Protein 1Y5E (pdb70)

Secondary structure (DSSP, 8-state):
---EEEEEEE-SS--TTT-HHHHHHHHHHHHHT-EEEEEEEE-SSHHHHHHHHHHHHT-TT-SEEEEE---SSSTT--HHHHHHTT-SEE-HHHHHHH--HHHHSSGGG------EEEETTEEEE---SHHHHHH---SHHHHHHHHHHHHT-/------EEEEEEE-SS--TTT-HHHHHHHHHHHHTT-EEEEEEEE-SSHHHHHHHHHHHHH-TT-SEEEEE---SSSTT--HHHHHHTT-SEE-HHHHHHH--HHHHSSGGG------EEEETTEEEE---SHHHHHH---SHHHHHHHHHHHHH-/------EEEEEEE-SS--TTT-HHHHHHHHHHHHTT-EEEEEEEE-SSHHHHHHHHHHHHH-TT-SEEEEE----SSTT--HHHHHHTT-SEE-HHHHHHH--IIIIIIGGG------EEEETTEEEE---SHHHHHH---SHHHHHHHHHHHHHH-

Radius of gyration: 23.36 Å; Cα contacts (8 Å, |Δi|>4): 925; chains: 3; bounding box: 67×40×63 Å

Structure (mmCIF, N/CA/C/O backbone):
data_1Y5E
#
_entry.id   1Y5E
#
_cell.length_a   122.952
_cell.length_b   122.952
_cell.length_c   74.536
_cell.angle_alpha   90.00
_cell.angle_beta   90.00
_cell.angle_gamma   120.00
#
_symmetry.space_group_name_H-M   'P 31 2 1'
#
loop_
_entity.id
_entity.type
_entity.pdbx_description
1 polymer 'Molybdenum cofactor biosynthesis protein B'
2 non-polymer (4S)-2-METHYL-2,4-PENTANEDIOL
3 non-polymer IMIDAZOLE
4 water water
#
loop_
_atom_site.group_PDB
_atom_site.id
_atom_site.type_symbol
_atom_site.label_atom_id
_atom_site.label_alt_id
_atom_site.label_comp_id
_atom_site.label_asym_id
_atom_site.label_entity_id
_atom_site.label_seq_id
_atom_site.pdbx_PDB_ins_code
_atom_site.Cartn_x
_atom_site.Cartn_y
_atom_site.Cartn_z
_atom_site.occupancy
_atom_site.B_iso_or_equiv
_atom_site.auth_seq_id
_atom_site.auth_comp_id
_atom_site.auth_asym_id
_atom_site.auth_atom_id
_atom_site.pdbx_PDB_model_num
ATOM 1 N N . LYS A 1 12 ? 49.543 12.007 24.657 1.00 42.69 12 LYS A N 1
ATOM 2 C CA . LYS A 1 12 ? 49.827 11.157 23.508 1.00 41.21 12 LYS A CA 1
ATOM 3 C C . LYS A 1 12 ? 51.311 11.186 23.154 1.00 40.29 12 LYS A C 1
ATOM 4 O O . LYS A 1 12 ? 51.778 12.088 22.454 1.00 40.79 12 LYS A O 1
ATOM 10 N N . GLU A 1 13 ? 52.056 10.210 23.660 1.00 39.26 13 GLU A N 1
ATOM 11 C CA . GLU A 1 13 ? 53.490 10.133 23.406 1.00 38.10 13 GLU A CA 1
ATOM 12 C C . GLU A 1 13 ? 53.798 9.118 22.309 1.00 35.26 13 GLU A C 1
ATOM 13 O O . GLU A 1 13 ? 53.958 7.926 22.577 1.00 35.37 13 GLU A O 1
ATOM 19 N N . VAL A 1 14 ? 53.881 9.602 21.074 1.00 30.30 14 VAL A N 1
ATOM 20 C CA . VAL A 1 14 ? 54.167 8.744 19.934 1.00 25.08 14 VAL A CA 1
ATOM 21 C C . VAL A 1 14 ? 55.606 8.231 19.962 1.00 23.25 14 VAL A C 1
ATOM 22 O O . VAL A 1 14 ? 56.552 8.990 20.185 1.00 23.18 14 VAL A O 1
ATOM 26 N N . ARG A 1 15 ? 55.754 6.930 19.731 1.00 19.97 15 ARG A N 1
ATOM 27 C CA . ARG A 1 15 ? 57.052 6.269 19.733 1.00 19.03 15 ARG A CA 1
ATOM 28 C C . ARG A 1 15 ? 57.550 6.125 18.300 1.00 19.22 15 ARG A C 1
ATOM 29 O O . ARG A 1 15 ? 56.863 5.554 17.448 1.00 18.26 15 ARG A O 1
ATOM 37 N N . CYS A 1 16 ? 58.752 6.632 18.040 1.00 19.60 16 CYS A N 1
ATOM 38 C CA . CYS A 1 16 ? 59.307 6.594 16.694 1.00 19.09 16 CYS A CA 1
ATOM 39 C C . CYS A 1 16 ? 60.662 5.922 16.547 1.00 18.26 16 CYS A C 1
ATOM 40 O O . CYS A 1 16 ? 61.480 5.909 17.471 1.00 18.45 16 CYS A O 1
ATOM 43 N N . LYS A 1 17 ? 60.882 5.366 15.360 1.00 15.33 17 LYS A N 1
ATOM 44 C CA . LYS A 1 17 ? 62.157 4.769 15.017 1.00 14.44 17 LYS A CA 1
ATOM 45 C C . LYS A 1 17 ? 62.765 5.769 14.047 1.00 15.93 17 LYS A C 1
ATOM 46 O O . LYS A 1 17 ? 62.064 6.287 13.174 1.00 14.44 17 LYS A O 1
ATOM 52 N N . ILE A 1 18 ? 64.051 6.050 14.210 1.00 15.18 18 ILE A N 1
ATOM 53 C CA . ILE A 1 18 ? 64.751 6.972 13.324 1.00 17.05 18 ILE A CA 1
ATOM 54 C C . ILE A 1 18 ? 65.731 6.187 12.469 1.00 15.90 18 ILE A C 1
ATOM 55 O O . ILE A 1 18 ? 66.571 5.449 12.988 1.00 15.84 18 ILE A O 1
ATOM 60 N N . VAL A 1 19 ? 65.610 6.338 11.156 1.00 15.52 19 VAL A N 1
ATOM 61 C CA . VAL A 1 19 ? 66.508 5.666 10.234 1.00 14.66 19 VAL A CA 1
ATOM 62 C C . VAL A 1 19 ? 67.260 6.713 9.424 1.00 16.38 19 VAL A C 1
ATOM 63 O O . VAL A 1 19 ? 66.652 7.541 8.743 1.00 15.80 19 VAL A O 1
ATOM 67 N N . THR A 1 20 ? 68.582 6.695 9.520 1.00 15.83 20 THR A N 1
ATOM 68 C CA . THR A 1 20 ? 69.394 7.613 8.738 1.00 15.79 20 THR A CA 1
ATOM 69 C C . THR A 1 20 ? 69.977 6.744 7.636 1.00 16.37 20 THR A C 1
ATOM 70 O O . THR A 1 20 ? 70.691 5.781 7.903 1.00 16.94 20 THR A O 1
ATOM 74 N N . ILE A 1 21 ? 69.640 7.080 6.399 1.00 16.95 21 ILE A N 1
ATOM 75 C CA . ILE A 1 21 ? 70.101 6.340 5.235 1.00 17.63 21 ILE A CA 1
ATOM 76 C C . ILE A 1 21 ? 71.368 6.997 4.713 1.00 18.41 21 ILE A C 1
ATOM 77 O O . ILE A 1 21 ? 71.319 8.100 4.172 1.00 18.32 21 ILE A O 1
ATOM 82 N N . SER A 1 22 ? 72.498 6.317 4.873 1.00 20.15 22 SER A N 1
ATOM 83 C CA . SER A 1 22 ? 73.774 6.869 4.434 1.00 22.31 22 SER A CA 1
ATOM 84 C C . SER A 1 22 ? 74.917 5.863 4.463 1.00 22.63 22 SER A C 1
ATOM 85 O O . SER A 1 22 ? 74.974 5.003 5.340 1.00 24.21 22 SER A O 1
ATOM 88 N N . ASP A 1 23 ? 75.829 5.972 3.500 1.00 23.14 23 ASP A N 1
ATOM 89 C CA . ASP A 1 23 ? 76.989 5.089 3.461 1.00 25.11 23 ASP A CA 1
ATOM 90 C C . ASP A 1 23 ? 78.158 5.764 4.180 1.00 26.72 23 ASP A C 1
ATOM 91 O O . ASP A 1 23 ? 79.170 5.122 4.459 1.00 28.07 23 ASP A O 1
ATOM 96 N N . THR A 1 24 ? 78.011 7.051 4.488 1.00 25.90 24 THR A N 1
ATOM 97 C CA . THR A 1 24 ? 79.091 7.805 5.125 1.00 26.61 24 THR A CA 1
ATOM 98 C C . THR A 1 24 ? 78.887 8.310 6.553 1.00 25.90 24 THR A C 1
ATOM 99 O O . THR A 1 24 ? 79.860 8.478 7.288 1.00 25.31 24 THR A O 1
ATOM 103 N N . ARG A 1 25 ? 77.644 8.568 6.950 1.00 24.54 25 ARG A N 1
ATOM 104 C CA . ARG A 1 25 ? 77.390 9.069 8.300 1.00 23.43 25 ARG A CA 1
ATOM 105 C C . ARG A 1 25 ? 77.700 8.052 9.395 1.00 23.65 25 ARG A C 1
ATOM 106 O O . ARG A 1 25 ? 77.612 6.839 9.184 1.00 23.65 25 ARG A O 1
ATOM 114 N N . THR A 1 26 ? 78.071 8.566 10.564 1.00 21.99 26 THR A N 1
ATOM 115 C CA . THR A 1 26 ? 78.347 7.748 11.742 1.00 20.50 26 THR A CA 1
ATOM 116 C C . THR A 1 26 ? 77.613 8.462 12.871 1.00 19.30 26 THR A C 1
ATOM 117 O O . THR A 1 26 ? 77.105 9.564 12.675 1.00 19.06 26 THR A O 1
ATOM 121 N N . GLU A 1 27 ? 77.556 7.845 14.045 1.00 19.21 27 GLU A N 1
ATOM 122 C CA . GLU A 1 27 ? 76.876 8.451 15.185 1.00 21.18 27 GLU A CA 1
ATOM 123 C C . GLU A 1 27 ? 77.423 9.843 15.487 1.00 21.27 27 GLU A C 1
ATOM 124 O O . GLU A 1 27 ? 76.679 10.743 15.879 1.00 22.49 27 GLU A O 1
ATOM 126 N N . GLU A 1 28 ? 78.726 10.019 15.296 1.00 21.92 28 GLU A N 1
ATOM 127 C CA . GLU A 1 28 ? 79.368 11.301 15.566 1.00 21.71 28 GLU A CA 1
ATOM 128 C C . GLU A 1 28 ? 79.040 12.392 14.548 1.00 21.88 28 GLU A C 1
ATOM 129 O O . GLU A 1 28 ? 79.115 13.577 14.865 1.00 22.26 28 GLU A O 1
ATOM 135 N N . THR A 1 29 ? 78.665 12.002 13.333 1.00 21.99 29 THR A N 1
ATOM 136 C CA . THR A 1 29 ? 78.378 12.985 12.289 1.00 20.64 29 THR A CA 1
ATOM 137 C C . THR A 1 29 ? 76.937 13.047 11.786 1.00 20.42 29 THR A C 1
ATOM 138 O O . THR A 1 29 ? 76.629 13.838 10.893 1.00 18.96 29 THR A O 1
ATOM 142 N N . ASP A 1 30 ? 76.057 12.231 12.352 1.00 18.33 30 ASP A N 1
ATOM 143 C CA . ASP A 1 30 ? 74.664 12.203 11.914 1.00 17.82 30 ASP A CA 1
ATOM 144 C C . ASP A 1 30 ? 73.835 13.365 12.463 1.00 18.06 30 ASP A C 1
ATOM 145 O O . ASP A 1 30 ? 73.105 13.206 13.443 1.00 17.85 30 ASP A O 1
ATOM 150 N N . LYS A 1 31 ? 73.940 14.524 11.814 1.00 17.66 31 LYS A N 1
ATOM 151 C CA . LYS A 1 31 ? 73.204 15.719 12.229 1.00 19.39 31 LYS A CA 1
ATOM 152 C C . LYS A 1 31 ? 71.693 15.561 12.146 1.00 18.64 31 LYS A C 1
ATOM 153 O O . LYS A 1 31 ? 70.970 15.919 13.075 1.00 19.61 31 LYS A O 1
ATOM 159 N N . SER A 1 32 ? 71.220 15.053 11.013 1.00 17.42 32 SER A N 1
ATOM 160 C CA . SER A 1 32 ? 69.789 14.886 10.795 1.00 18.53 32 SER A CA 1
ATOM 161 C C . SER A 1 32 ? 69.138 13.906 11.759 1.00 18.15 32 SER A C 1
ATOM 162 O O . SER A 1 32 ? 68.034 14.153 12.244 1.00 19.30 32 SER A O 1
ATOM 165 N N . GLY A 1 33 ? 69.811 12.793 12.028 1.00 17.47 33 GLY A N 1
ATOM 166 C CA . GLY A 1 33 ? 69.256 11.826 12.956 1.00 16.71 33 GLY A CA 1
ATOM 167 C C . GLY A 1 33 ? 69.160 12.457 14.332 1.00 18.85 33 GLY A C 1
ATOM 168 O O . GLY A 1 33 ? 68.186 12.256 15.055 1.00 19.61 33 GLY A O 1
ATOM 169 N N . GLN A 1 34 ? 70.177 13.231 14.696 1.00 19.17 34 GLN A N 1
ATOM 170 C CA . GLN A 1 34 ? 70.186 13.898 15.994 1.00 21.02 34 GLN A CA 1
ATOM 171 C C . GLN A 1 34 ? 69.078 14.945 16.065 1.00 19.61 34 GLN A C 1
ATOM 172 O O . GLN A 1 34 ? 68.406 15.082 17.090 1.00 19.35 34 GLN A O 1
ATOM 178 N N . LEU A 1 35 ? 68.885 15.679 14.974 1.00 18.63 35 LEU A N 1
ATOM 179 C CA . LEU A 1 35 ? 67.843 16.696 14.934 1.00 18.86 35 LEU A CA 1
ATOM 180 C C . LEU A 1 35 ? 66.469 16.058 15.110 1.00 18.30 35 LEU A C 1
ATOM 181 O O . LEU A 1 35 ? 65.619 16.590 15.830 1.00 17.63 35 LEU A O 1
ATOM 186 N N . LEU A 1 36 ? 66.244 14.922 14.450 1.00 18.22 36 LEU A N 1
ATOM 187 C CA . LEU A 1 36 ? 64.964 14.236 14.583 1.00 17.19 36 LEU A CA 1
ATOM 188 C C . LEU A 1 36 ? 64.733 13.895 16.058 1.00 18.31 36 LEU A C 1
ATOM 189 O O . LEU A 1 36 ? 63.623 14.063 16.572 1.00 18.69 36 LEU A O 1
ATOM 194 N N . HIS A 1 37 ? 65.781 13.430 16.735 1.00 17.53 37 HIS A N 1
ATOM 195 C CA . HIS A 1 37 ? 65.687 13.100 18.158 0.50 18.43 37 HIS A CA 1
ATOM 196 C C . HIS A 1 37 ? 65.223 14.320 18.954 1.00 20.14 37 HIS A C 1
ATOM 197 O O . HIS A 1 37 ? 64.255 14.255 19.718 1.00 20.40 37 HIS A O 1
ATOM 204 N N . GLU A 1 38 ? 65.932 15.432 18.773 1.00 21.31 38 GLU A N 1
ATOM 205 C CA . GLU A 1 38 ? 65.633 16.674 19.477 1.00 22.03 38 GLU A CA 1
ATOM 206 C C . GLU A 1 38 ? 64.228 17.201 19.225 1.00 20.65 38 GLU A C 1
ATOM 207 O O . GLU A 1 38 ? 63.533 17.601 20.162 1.00 18.52 38 GLU A O 1
ATOM 213 N N . LEU A 1 39 ? 63.818 17.214 17.959 1.00 18.13 39 LEU A N 1
ATOM 214 C CA . LEU A 1 39 ? 62.493 17.697 17.594 1.00 18.63 39 LEU A CA 1
ATOM 215 C C . LEU A 1 39 ? 61.392 16.864 18.249 1.00 17.63 39 LEU A C 1
ATOM 216 O O . LEU A 1 39 ? 60.434 17.409 18.786 1.00 18.01 39 LEU A O 1
ATOM 221 N N . LEU A 1 40 ? 61.530 15.543 18.202 1.00 17.34 40 LEU A N 1
ATOM 222 C CA . LEU A 1 40 ? 60.543 14.654 18.806 1.00 17.52 40 LEU A CA 1
ATOM 223 C C . LEU A 1 40 ? 60.496 14.857 20.322 1.00 20.58 40 LEU A C 1
ATOM 224 O O . LEU A 1 40 ? 59.423 15.038 20.904 1.00 20.67 40 LEU A O 1
ATOM 229 N N . LYS A 1 41 ? 61.664 14.825 20.955 1.00 22.15 41 LYS A N 1
ATOM 230 C CA . LYS A 1 41 ? 61.748 15.003 22.402 1.00 26.01 41 LYS A CA 1
ATOM 231 C C . LYS A 1 41 ? 61.052 16.291 22.838 1.00 25.88 41 LYS A C 1
ATOM 232 O O . LYS A 1 41 ? 60.211 16.279 23.734 1.00 26.06 41 LYS A O 1
ATOM 238 N N . GLU A 1 42 ? 61.397 17.397 22.189 1.00 26.03 42 GLU A N 1
ATOM 239 C CA . GLU A 1 42 ? 60.811 18.690 22.514 1.00 28.69 42 GLU A CA 1
ATOM 240 C C . GLU A 1 42 ? 59.302 18.721 22.299 1.00 27.88 42 GLU A C 1
ATOM 241 O O . GLU A 1 42 ? 58.592 19.475 22.963 1.00 27.75 42 GLU A O 1
ATOM 247 N N . ALA A 1 43 ? 58.814 17.900 21.374 1.00 26.36 43 ALA A N 1
ATOM 248 C CA . ALA A 1 43 ? 57.385 17.847 21.077 1.00 26.55 43 ALA A CA 1
ATOM 249 C C . ALA A 1 43 ? 56.626 16.915 22.016 1.00 25.13 43 ALA A C 1
ATOM 250 O O . ALA A 1 43 ? 55.404 16.827 21.949 1.00 26.66 43 ALA A O 1
ATOM 252 N N . GLY A 1 44 ? 57.350 16.216 22.885 1.00 25.52 44 GLY A N 1
ATOM 253 C CA . GLY A 1 44 ? 56.702 15.314 23.824 1.00 25.60 44 GLY A CA 1
ATOM 254 C C . GLY A 1 44 ? 56.611 13.876 23.351 1.00 26.64 44 GLY A C 1
ATOM 255 O O . GLY A 1 44 ? 55.882 13.070 23.933 1.00 26.23 44 GLY A O 1
ATOM 256 N N . HIS A 1 45 ? 57.350 13.545 22.296 1.00 25.47 45 HIS A N 1
ATOM 257 C CA . HIS A 1 45 ? 57.339 12.188 21.765 1.00 25.11 45 HIS A CA 1
ATOM 258 C C . HIS A 1 45 ? 58.607 11.451 22.163 1.00 24.84 45 HIS A C 1
ATOM 259 O O . HIS A 1 45 ? 59.474 12.016 22.825 1.00 25.57 45 HIS A O 1
ATOM 266 N N . LYS A 1 46 ? 58.718 10.192 21.757 1.00 25.48 46 LYS A N 1
ATOM 267 C CA . LYS A 1 46 ? 59.875 9.388 22.122 1.00 25.92 46 LYS A CA 1
ATOM 268 C C . LYS A 1 46 ? 60.502 8.612 20.963 1.00 25.01 46 LYS A C 1
ATOM 269 O O . LYS A 1 46 ? 59.834 8.265 19.990 1.00 24.35 46 LYS A O 1
ATOM 275 N N . VAL A 1 47 ? 61.800 8.359 21.081 1.00 22.68 47 VAL A N 1
ATOM 276 C CA . VAL A 1 47 ? 62.546 7.599 20.088 1.00 22.96 47 VAL A CA 1
ATOM 277 C C . VAL A 1 47 ? 62.857 6.253 20.744 1.00 23.12 47 VAL A C 1
ATOM 278 O O . VAL A 1 47 ? 63.566 6.197 21.753 1.00 22.72 47 VAL A O 1
ATOM 282 N N . THR A 1 48 ? 62.324 5.174 20.177 1.00 22.40 48 THR A N 1
ATOM 283 C CA . THR A 1 48 ? 62.532 3.839 20.735 1.00 20.34 48 THR A CA 1
ATOM 284 C C . THR A 1 48 ? 63.463 2.968 19.911 1.00 20.18 48 THR A C 1
ATOM 285 O O . THR A 1 48 ? 63.762 1.833 20.286 1.00 18.74 48 THR A O 1
ATOM 289 N N . SER A 1 49 ? 63.927 3.497 18.787 1.00 18.15 49 SER A N 1
ATOM 290 C CA . SER A 1 49 ? 64.819 2.745 17.919 1.00 17.44 49 SER A CA 1
ATOM 291 C C . SER A 1 49 ? 65.538 3.716 16.997 1.00 17.85 49 SER A C 1
ATOM 292 O O . SER A 1 49 ? 64.950 4.694 16.533 1.00 15.96 49 SER A O 1
ATOM 295 N N . TYR A 1 50 ? 66.809 3.445 16.738 1.00 16.82 50 TYR A N 1
ATOM 296 C CA . TYR A 1 50 ? 67.604 4.304 15.876 1.00 19.11 50 TYR A CA 1
ATOM 297 C C . TYR A 1 50 ? 68.725 3.523 15.225 1.00 19.59 50 TYR A C 1
ATOM 298 O O . TYR A 1 50 ? 69.358 2.686 15.860 1.00 19.52 50 TYR A O 1
ATOM 307 N N . GLU A 1 51 ? 68.961 3.788 13.948 1.00 19.00 51 GLU A N 1
ATOM 308 C CA . GLU A 1 51 ? 70.051 3.129 13.258 1.00 18.66 51 GLU A CA 1
ATOM 309 C C . GLU A 1 51 ? 70.420 3.850 11.977 1.00 17.55 51 GLU A C 1
ATOM 310 O O . GLU A 1 51 ? 69.601 4.546 11.369 1.00 16.15 51 GLU A O 1
ATOM 316 N N . ILE A 1 52 ? 71.683 3.711 11.603 1.00 16.40 52 ILE A N 1
ATOM 317 C CA . ILE A 1 52 ? 72.196 4.288 10.378 1.00 17.48 52 ILE A CA 1
ATOM 318 C C . ILE A 1 52 ? 72.334 3.060 9.492 1.00 18.54 52 ILE A C 1
ATOM 319 O O . ILE A 1 52 ? 73.046 2.120 9.844 1.00 17.36 52 ILE A O 1
ATOM 324 N N . VAL A 1 53 ? 71.631 3.048 8.365 1.00 18.67 53 VAL A N 1
ATOM 325 C CA . VAL A 1 53 ? 71.690 1.904 7.470 1.00 18.19 53 VAL A CA 1
ATOM 326 C C . VAL A 1 53 ? 72.319 2.284 6.142 1.00 19.92 53 VAL A C 1
ATOM 327 O O . VAL A 1 53 ? 72.179 3.418 5.678 1.00 18.12 53 VAL A O 1
ATOM 331 N N . LYS A 1 54 ? 73.016 1.329 5.536 1.00 19.64 54 LYS A N 1
ATOM 332 C CA . LYS A 1 54 ? 73.656 1.563 4.255 1.00 22.08 54 LYS A CA 1
ATOM 333 C C . LYS A 1 54 ? 72.628 2.000 3.232 1.00 22.26 54 LYS A C 1
ATOM 334 O O . LYS A 1 54 ? 71.439 1.688 3.346 1.00 21.42 54 LYS A O 1
ATOM 340 N N . ASP A 1 55 ? 73.104 2.719 2.227 1.00 22.42 55 ASP A N 1
ATOM 341 C CA . ASP A 1 55 ? 72.242 3.246 1.192 1.00 23.88 55 ASP A CA 1
ATOM 342 C C . ASP A 1 55 ? 71.991 2.335 -0.012 1.00 23.75 55 ASP A C 1
ATOM 343 O O . ASP A 1 55 ? 72.636 2.465 -1.052 1.00 24.71 55 ASP A O 1
ATOM 348 N N . ASP A 1 56 ? 71.055 1.406 0.148 1.00 21.58 56 ASP A N 1
ATOM 349 C CA . ASP A 1 56 ? 70.654 0.499 -0.925 1.00 20.56 56 ASP A CA 1
ATOM 350 C C . ASP A 1 56 ? 69.210 0.101 -0.623 1.00 18.04 56 ASP A C 1
ATOM 351 O O . ASP A 1 56 ? 68.788 0.120 0.530 1.00 15.88 56 ASP A O 1
ATOM 356 N N . LYS A 1 57 ? 68.449 -0.233 -1.658 1.00 17.33 57 LYS A N 1
ATOM 357 C CA . LYS A 1 57 ? 67.039 -0.578 -1.485 1.00 16.61 57 LYS A CA 1
ATOM 358 C C . LYS A 1 57 ? 66.721 -1.617 -0.410 1.00 15.57 57 LYS A C 1
ATOM 359 O O . LYS A 1 57 ? 65.839 -1.398 0.425 1.00 14.90 57 LYS A O 1
ATOM 365 N N . GLU A 1 58 ? 67.440 -2.733 -0.420 1.00 15.55 58 GLU A N 1
ATOM 366 C CA . GLU A 1 58 ? 67.191 -3.805 0.539 1.00 15.56 58 GLU A CA 1
ATOM 367 C C . GLU A 1 58 ? 67.475 -3.441 2.000 1.00 16.78 58 GLU A C 1
ATOM 368 O O . GLU A 1 58 ? 66.766 -3.893 2.900 1.00 14.40 58 GLU A O 1
ATOM 374 N N . SER A 1 59 ? 68.518 -2.651 2.241 1.00 15.65 59 SER A N 1
ATOM 375 C CA . SER A 1 59 ? 68.843 -2.247 3.606 1.00 17.20 59 SER A CA 1
ATOM 376 C C . SER A 1 59 ? 67.775 -1.277 4.107 1.00 16.48 59 SER A C 1
ATOM 377 O O . SER A 1 59 ? 67.404 -1.290 5.284 1.00 16.01 59 SER A O 1
ATOM 380 N N . ILE A 1 60 ? 67.287 -0.434 3.202 1.00 15.09 60 ILE A N 1
ATOM 381 C CA . ILE A 1 60 ? 66.256 0.537 3.542 1.00 14.96 60 ILE A CA 1
ATOM 382 C C . ILE A 1 60 ? 64.955 -0.163 3.894 1.00 15.22 60 ILE A C 1
ATOM 383 O O . ILE A 1 60 ? 64.338 0.136 4.914 1.00 13.10 60 ILE A O 1
ATOM 388 N N . GLN A 1 61 ? 64.532 -1.091 3.039 1.00 13.28 61 GLN A N 1
ATOM 389 C CA . GLN A 1 61 ? 63.289 -1.813 3.280 1.00 14.09 61 GLN A CA 1
ATOM 390 C C . GLN A 1 61 ? 63.351 -2.624 4.574 1.00 14.33 61 GLN A C 1
ATOM 391 O O . GLN A 1 61 ? 62.398 -2.635 5.348 1.00 15.16 61 GLN A O 1
ATOM 397 N N . GLN A 1 62 ? 64.474 -3.292 4.811 1.00 15.83 62 GLN A N 1
ATOM 398 C CA . GLN A 1 62 ? 64.621 -4.095 6.021 1.00 17.74 62 GLN A CA 1
ATOM 399 C C . GLN A 1 62 ? 64.539 -3.225 7.275 1.00 17.34 62 GLN A C 1
ATOM 400 O O . GLN A 1 62 ? 63.957 -3.631 8.284 1.00 17.99 62 GLN A O 1
ATOM 406 N N . ALA A 1 63 ? 65.122 -2.030 7.206 1.00 15.56 63 ALA A N 1
ATOM 407 C CA . ALA A 1 63 ? 65.118 -1.105 8.337 1.00 14.07 63 ALA A CA 1
ATOM 408 C C . ALA A 1 63 ? 63.708 -0.601 8.636 1.00 14.93 63 ALA A C 1
ATOM 409 O O . ALA A 1 63 ? 63.338 -0.417 9.797 1.00 15.53 63 ALA A O 1
ATOM 411 N N . VAL A 1 64 ? 62.923 -0.371 7.587 1.00 13.87 64 VAL A N 1
ATOM 412 C CA . VAL A 1 64 ? 61.552 0.095 7.758 1.00 14.57 64 VAL A CA 1
ATOM 413 C C . VAL A 1 64 ? 60.690 -1.023 8.345 1.00 14.52 64 VAL A C 1
ATOM 414 O O . VAL A 1 64 ? 59.913 -0.797 9.275 1.00 16.87 64 VAL A O 1
ATOM 418 N N . LEU A 1 65 ? 60.831 -2.231 7.809 1.00 13.83 65 LEU A N 1
ATOM 419 C CA . LEU A 1 65 ? 60.059 -3.365 8.308 1.00 14.46 65 LEU A CA 1
ATOM 420 C C . LEU A 1 65 ? 60.482 -3.749 9.728 1.00 14.58 65 LEU A C 1
ATOM 421 O O . LEU A 1 65 ? 59.662 -4.217 10.517 1.00 14.81 65 LEU A O 1
ATOM 426 N N . ALA A 1 66 ? 61.755 -3.552 10.055 1.00 14.54 66 ALA A N 1
ATOM 427 C CA . ALA A 1 66 ? 62.229 -3.868 11.400 1.00 17.19 66 ALA A CA 1
ATOM 428 C C . ALA A 1 66 ? 61.487 -2.963 12.386 1.00 17.26 66 ALA A C 1
ATOM 429 O O . ALA A 1 66 ? 61.105 -3.392 13.475 1.00 18.09 66 ALA A O 1
ATOM 431 N N . GLY A 1 67 ? 61.281 -1.710 11.991 1.00 17.34 67 GLY A N 1
ATOM 432 C CA . GLY A 1 67 ? 60.569 -0.773 12.844 1.00 15.96 67 GLY A CA 1
ATOM 433 C C . GLY A 1 67 ? 59.106 -1.159 12.947 1.00 18.58 67 GLY A C 1
ATOM 434 O O . GLY A 1 67 ? 58.496 -1.078 14.019 1.00 17.65 67 GLY A O 1
ATOM 435 N N . TYR A 1 68 ? 58.534 -1.579 11.823 1.00 16.95 68 TYR A N 1
ATOM 436 C CA . TYR A 1 68 ? 57.139 -1.991 11.801 1.00 17.10 68 TYR A CA 1
ATOM 437 C C . TYR A 1 68 ? 56.894 -3.139 12.783 1.00 16.85 68 TYR A C 1
ATOM 438 O O . TYR A 1 68 ? 55.897 -3.153 13.502 1.00 17.89 68 TYR A O 1
ATOM 447 N N . HIS A 1 69 ? 57.807 -4.101 12.799 1.00 17.06 69 HIS A N 1
ATOM 448 C CA . HIS A 1 69 ? 57.680 -5.266 13.670 1.00 20.64 69 HIS A CA 1
ATOM 449 C C . HIS A 1 69 ? 58.064 -5.044 15.132 1.00 21.31 69 HIS A C 1
ATOM 450 O O . HIS A 1 69 ? 57.970 -5.963 15.941 1.00 22.12 69 HIS A O 1
ATOM 457 N N . LYS A 1 70 ? 58.493 -3.835 15.476 1.00 21.91 70 LYS A N 1
ATOM 458 C CA . LYS A 1 70 ? 58.855 -3.555 16.861 1.00 23.33 70 LYS A CA 1
ATOM 459 C C . LYS A 1 70 ? 57.605 -3.073 17.596 1.00 22.75 70 LYS A C 1
ATOM 460 O O . LYS A 1 70 ? 56.993 -2.073 17.217 1.00 20.89 70 LYS A O 1
ATOM 466 N N . GLU A 1 71 ? 57.227 -3.797 18.644 1.00 22.55 71 GLU A N 1
ATOM 467 C CA . GLU A 1 71 ? 56.034 -3.474 19.424 1.00 23.81 71 GLU A CA 1
ATOM 468 C C . GLU A 1 71 ? 55.975 -2.048 19.967 1.00 20.99 71 GLU A C 1
ATOM 469 O O . GLU A 1 71 ? 54.889 -1.493 20.115 1.00 20.54 71 GLU A O 1
ATOM 475 N N . ASP A 1 72 ? 57.128 -1.453 20.265 1.00 19.48 72 ASP A N 1
ATOM 476 C CA . ASP A 1 72 ? 57.141 -0.094 20.800 1.00 19.94 72 ASP A CA 1
ATOM 477 C C . ASP A 1 72 ? 57.501 0.990 19.785 1.00 20.13 72 ASP A C 1
ATOM 478 O O . ASP A 1 72 ? 58.091 2.013 20.138 1.00 19.79 72 ASP A O 1
ATOM 483 N N . VAL A 1 73 ? 57.143 0.757 18.525 1.00 18.46 73 VAL A N 1
ATOM 484 C CA . VAL A 1 73 ? 57.372 1.725 17.455 1.00 18.09 73 VAL A CA 1
ATOM 485 C C . VAL A 1 73 ? 56.034 1.976 16.766 1.00 18.70 73 VAL A C 1
ATOM 486 O O . VAL A 1 73 ? 55.409 1.046 16.254 1.00 20.09 73 VAL A O 1
ATOM 490 N N . ASP A 1 74 ? 55.590 3.228 16.769 1.00 17.91 74 ASP A N 1
ATOM 491 C CA . ASP A 1 74 ? 54.324 3.587 16.142 1.00 17.95 74 ASP A CA 1
ATOM 492 C C . ASP A 1 74 ? 54.558 4.200 14.765 1.00 18.02 74 ASP A C 1
ATOM 493 O O . ASP A 1 74 ? 53.733 4.056 13.860 1.00 16.65 74 ASP A O 1
ATOM 498 N N . VAL A 1 75 ? 55.686 4.890 14.630 1.00 16.56 75 VAL A N 1
ATOM 499 C CA . VAL A 1 75 ? 56.041 5.591 13.398 1.00 17.42 75 VAL A CA 1
ATOM 500 C C . VAL A 1 75 ? 57.505 5.387 13.012 1.00 15.85 75 VAL A C 1
ATOM 501 O O . VAL A 1 75 ? 58.376 5.324 13.877 1.00 15.52 75 VAL A O 1
ATOM 505 N N . VAL A 1 76 ? 57.769 5.282 11.711 1.00 13.49 76 VAL A N 1
ATOM 506 C CA . VAL A 1 76 ? 59.133 5.137 11.222 1.00 13.27 76 VAL A CA 1
ATOM 507 C C . VAL A 1 76 ? 59.468 6.390 10.412 1.00 14.98 76 VAL A C 1
ATOM 508 O O . VAL A 1 76 ? 58.742 6.758 9.478 1.00 14.13 76 VAL A O 1
ATOM 512 N N . LEU A 1 77 ? 60.556 7.051 10.796 1.00 13.70 77 LEU A N 1
ATOM 513 C CA . LEU A 1 77 ? 61.010 8.264 10.126 1.00 16.05 77 LEU A CA 1
ATOM 514 C C . LEU A 1 77 ? 62.388 8.012 9.518 1.00 16.13 77 LEU A C 1
ATOM 515 O O . LEU A 1 77 ? 63.321 7.633 10.226 1.00 15.55 77 LEU A O 1
ATOM 520 N N . THR A 1 78 ? 62.516 8.209 8.208 1.00 15.96 78 THR A N 1
ATOM 521 C CA . THR A 1 78 ? 63.807 8.015 7.551 1.00 14.00 78 THR A CA 1
ATOM 522 C C . THR A 1 78 ? 64.258 9.329 6.917 1.00 13.77 78 THR A C 1
ATOM 523 O O . THR A 1 78 ? 63.432 10.152 6.515 1.00 13.79 78 THR A O 1
ATOM 527 N N . ASN A 1 79 ? 65.570 9.531 6.858 1.00 13.92 79 ASN A N 1
ATOM 528 C CA . ASN A 1 79 ? 66.130 10.728 6.241 1.00 15.92 79 ASN A CA 1
ATOM 529 C C . ASN A 1 79 ? 67.342 10.295 5.427 1.00 15.17 79 ASN A C 1
ATOM 530 O O . ASN A 1 79 ? 68.121 9.457 5.871 1.00 15.05 79 ASN A O 1
ATOM 535 N N . GLY A 1 80 ? 67.469 10.839 4.220 1.00 17.05 80 GLY A N 1
ATOM 536 C CA . GLY A 1 80 ? 68.600 10.505 3.371 1.00 16.20 80 GLY A CA 1
ATOM 537 C C . GLY A 1 80 ? 68.290 9.539 2.242 1.00 18.53 80 GLY A C 1
ATOM 538 O O . GLY A 1 80 ? 67.204 8.950 2.185 1.00 16.91 80 GLY A O 1
ATOM 539 N N . GLY A 1 81 ? 69.253 9.390 1.335 1.00 18.98 81 GLY A N 1
ATOM 540 C CA . GLY A 1 81 ? 69.103 8.482 0.211 1.00 21.08 81 GLY A CA 1
ATOM 541 C C . GLY A 1 81 ? 68.255 8.971 -0.949 1.00 21.29 81 GLY A C 1
ATOM 542 O O . GLY A 1 81 ? 68.121 8.269 -1.948 1.00 23.93 81 GLY A O 1
ATOM 543 N N . THR A 1 82 ? 67.691 10.169 -0.834 1.00 22.33 82 THR A N 1
ATOM 544 C CA . THR A 1 82 ? 66.839 10.712 -1.889 1.00 21.65 82 THR A CA 1
ATOM 545 C C . THR A 1 82 ? 67.624 11.499 -2.930 1.00 22.07 82 THR A C 1
ATOM 546 O O . THR A 1 82 ? 68.728 11.972 -2.665 1.00 19.79 82 THR A O 1
ATOM 550 N N . GLY A 1 83 ? 67.041 11.642 -4.115 1.00 21.05 83 GLY A N 1
ATOM 551 C CA . GLY A 1 83 ? 67.706 12.369 -5.178 1.00 21.51 83 GLY A CA 1
ATOM 552 C C . GLY A 1 83 ? 67.158 11.992 -6.539 1.00 22.13 83 GLY A C 1
ATOM 553 O O . GLY A 1 83 ? 66.327 11.093 -6.652 1.00 19.85 83 GLY A O 1
ATOM 554 N N . ILE A 1 84 ? 67.635 12.671 -7.579 1.00 22.35 84 ILE A N 1
ATOM 555 C CA . ILE A 1 84 ? 67.163 12.407 -8.933 1.00 22.48 84 ILE A CA 1
ATOM 556 C C . ILE A 1 84 ? 68.054 11.457 -9.725 1.00 22.98 84 ILE A C 1
ATOM 557 O O . ILE A 1 84 ? 67.729 11.114 -10.859 1.00 23.10 84 ILE A O 1
ATOM 562 N N . THR A 1 85 ? 69.173 11.029 -9.143 1.00 24.30 85 THR A N 1
ATOM 563 C CA . THR A 1 85 ? 70.070 10.131 -9.860 1.00 26.51 85 THR A CA 1
ATOM 564 C C . THR A 1 85 ? 69.664 8.674 -9.701 1.00 26.91 85 THR A C 1
ATOM 565 O O . THR A 1 85 ? 68.827 8.333 -8.865 1.00 25.75 85 THR A O 1
ATOM 569 N N . LYS A 1 86 ? 70.276 7.822 -10.516 1.00 26.59 86 LYS A N 1
ATOM 570 C CA . LYS A 1 86 ? 70.002 6.395 -10.513 1.00 28.37 86 LYS A CA 1
ATOM 571 C C . LYS A 1 86 ? 70.309 5.717 -9.181 1.00 28.39 86 LYS A C 1
ATOM 572 O O . LYS A 1 86 ? 69.635 4.758 -8.801 1.00 28.89 86 LYS A O 1
ATOM 578 N N . ARG A 1 87 ? 71.314 6.215 -8.466 1.00 28.10 87 ARG A N 1
ATOM 579 C CA . ARG A 1 87 ? 71.692 5.611 -7.192 1.00 29.82 87 ARG A CA 1
ATOM 580 C C . ARG A 1 87 ? 70.919 6.101 -5.971 1.00 27.33 87 ARG A C 1
ATOM 581 O O . ARG A 1 87 ? 71.250 5.750 -4.842 1.00 28.58 87 ARG A O 1
ATOM 589 N N . ASP A 1 88 ? 69.892 6.912 -6.197 1.00 25.15 88 ASP A N 1
ATOM 590 C CA . ASP A 1 88 ? 69.055 7.404 -5.107 1.00 22.70 88 ASP A CA 1
ATOM 591 C C . ASP A 1 88 ? 67.788 6.568 -5.216 1.00 20.92 88 ASP A C 1
ATOM 592 O O . ASP A 1 88 ? 67.020 6.723 -6.164 1.00 20.53 88 ASP A O 1
ATOM 597 N N . VAL A 1 89 ? 67.570 5.675 -4.255 1.00 17.98 89 VAL A N 1
ATOM 598 C CA . VAL A 1 89 ? 66.421 4.782 -4.319 1.00 17.56 89 VAL A CA 1
ATOM 599 C C . VAL A 1 89 ? 65.469 4.783 -3.130 1.00 16.89 89 VAL A C 1
ATOM 600 O O . VAL A 1 89 ? 64.579 3.941 -3.061 1.00 15.94 89 VAL A O 1
ATOM 604 N N . THR A 1 90 ? 65.632 5.721 -2.206 1.00 15.68 90 THR A N 1
ATOM 605 C CA . THR A 1 90 ? 64.766 5.739 -1.039 1.00 14.69 90 THR A CA 1
ATOM 606 C C . THR A 1 90 ? 63.273 5.757 -1.345 1.00 14.39 90 THR A C 1
ATOM 607 O O . THR A 1 90 ? 62.531 4.908 -0.855 1.00 13.90 90 THR A O 1
ATOM 611 N N . ILE A 1 91 ? 62.822 6.715 -2.149 1.00 14.23 91 ILE A N 1
ATOM 612 C CA . ILE A 1 91 ? 61.401 6.804 -2.460 1.00 14.44 91 ILE A CA 1
ATOM 613 C C . ILE A 1 91 ? 60.842 5.523 -3.089 1.00 16.10 91 ILE A C 1
ATOM 614 O O . ILE A 1 91 ? 59.769 5.062 -2.702 1.00 15.43 91 ILE A O 1
ATOM 619 N N . GLU A 1 92 ? 61.565 4.936 -4.036 1.00 16.14 92 GLU A N 1
ATOM 620 C CA . GLU A 1 92 ? 61.092 3.709 -4.673 1.00 18.68 92 GLU A CA 1
ATOM 621 C C . GLU A 1 92 ? 61.123 2.524 -3.704 1.00 17.18 92 GLU A C 1
ATOM 622 O O . GLU A 1 92 ? 60.229 1.678 -3.721 1.00 16.30 92 GLU A O 1
ATOM 628 N N . ALA A 1 93 ? 62.149 2.469 -2.859 1.00 15.54 93 ALA A N 1
ATOM 629 C CA . ALA A 1 93 ? 62.282 1.383 -1.886 1.00 14.25 93 ALA A CA 1
ATOM 630 C C . ALA A 1 93 ? 61.139 1.403 -0.871 1.00 15.44 93 ALA A C 1
ATOM 631 O O . ALA A 1 93 ? 60.536 0.368 -0.568 1.00 13.89 93 ALA A O 1
ATOM 633 N N . VAL A 1 94 ? 60.843 2.588 -0.349 1.00 14.15 94 VAL A N 1
ATOM 634 C CA . VAL A 1 94 ? 59.780 2.739 0.634 1.00 13.75 94 VAL A CA 1
ATOM 635 C C . VAL A 1 94 ? 58.396 2.646 -0.003 1.00 15.17 94 VAL A C 1
ATOM 636 O O . VAL A 1 94 ? 57.477 2.058 0.569 1.00 14.19 94 VAL A O 1
ATOM 640 N N . SER A 1 95 ? 58.248 3.218 -1.192 1.00 14.27 95 SER A N 1
ATOM 641 C CA . SER A 1 95 ? 56.965 3.191 -1.884 1.00 15.07 95 SER A CA 1
ATOM 642 C C . SER A 1 95 ? 56.429 1.772 -2.053 1.00 15.97 95 SER A C 1
ATOM 643 O O . SER A 1 95 ? 55.231 1.531 -1.915 1.00 15.15 95 SER A O 1
ATOM 646 N N . ALA A 1 96 ? 57.326 0.836 -2.344 1.00 14.76 96 ALA A N 1
ATOM 647 C CA . ALA A 1 96 ? 56.951 -0.560 -2.555 1.00 15.89 96 ALA A CA 1
ATOM 648 C C . ALA A 1 96 ? 56.346 -1.238 -1.326 1.00 16.97 96 ALA A C 1
ATOM 649 O O . ALA A 1 96 ? 55.633 -2.236 -1.453 1.00 16.95 96 ALA A O 1
ATOM 651 N N . LEU A 1 97 ? 56.627 -0.695 -0.143 1.00 15.57 97 LEU A N 1
ATOM 652 C CA . LEU A 1 97 ? 56.132 -1.265 1.108 1.00 16.55 97 LEU A CA 1
ATOM 653 C C . LEU A 1 97 ? 54.821 -0.672 1.624 1.00 17.68 97 LEU A C 1
ATOM 654 O O . LEU A 1 97 ? 54.143 -1.281 2.456 1.00 16.66 97 LEU A O 1
ATOM 659 N N . LEU A 1 98 ? 54.459 0.509 1.136 1.00 16.69 98 LEU A N 1
ATOM 660 C CA . LEU A 1 98 ? 53.258 1.183 1.617 1.00 16.37 98 LEU A CA 1
ATOM 661 C C . LEU A 1 98 ? 51.931 0.572 1.194 1.00 17.84 98 LEU A C 1
ATOM 662 O O . LEU A 1 98 ? 51.756 0.164 0.043 1.00 17.25 98 LEU A O 1
ATOM 667 N N . ASP A 1 99 ? 50.997 0.518 2.139 1.00 16.76 99 ASP A N 1
ATOM 668 C CA . ASP A 1 99 ? 49.660 0.014 1.860 1.00 18.17 99 ASP A CA 1
ATOM 669 C C . ASP A 1 99 ? 48.922 1.152 1.176 1.00 18.18 99 ASP A C 1
ATOM 670 O O . ASP A 1 99 ? 48.320 0.975 0.123 1.00 19.53 99 ASP A O 1
ATOM 675 N N . LYS A 1 100 ? 48.978 2.327 1.791 1.00 17.38 100 LYS A N 1
ATOM 676 C CA . LYS A 1 100 ? 48.327 3.506 1.241 1.00 17.86 100 LYS A CA 1
ATOM 677 C C . LYS A 1 100 ? 49.271 4.695 1.346 1.00 18.12 100 LYS A C 1
ATOM 678 O O . LYS A 1 100 ? 49.771 5.020 2.422 1.00 15.30 100 LYS A O 1
ATOM 684 N N . GLU A 1 101 ? 49.518 5.339 0.217 1.00 18.45 101 GLU A N 1
ATOM 685 C CA . GLU A 1 101 ? 50.398 6.492 0.195 1.00 19.57 101 GLU A CA 1
ATOM 686 C C . GLU A 1 101 ? 49.634 7.739 0.627 1.00 18.89 101 GLU A C 1
ATOM 687 O O . GLU A 1 101 ? 48.522 7.984 0.165 1.00 18.76 101 GLU A O 1
ATOM 693 N N . ILE A 1 102 ? 50.222 8.510 1.533 1.00 17.60 102 ILE A N 1
ATOM 694 C CA . ILE A 1 102 ? 49.603 9.751 1.977 1.00 17.65 102 ILE A CA 1
ATOM 695 C C . ILE A 1 102 ? 50.242 10.783 1.056 1.00 17.86 102 ILE A C 1
ATOM 696 O O . ILE A 1 102 ? 51.203 11.454 1.429 1.00 18.35 102 ILE A O 1
ATOM 701 N N . VAL A 1 103 ? 49.708 10.877 -0.159 1.00 17.53 103 VAL A N 1
ATOM 702 C CA . VAL A 1 103 ? 50.236 11.772 -1.187 1.00 19.56 103 VAL A CA 1
ATOM 703 C C . VAL A 1 103 ? 50.453 13.217 -0.769 1.00 18.37 103 VAL A C 1
ATOM 704 O O . VAL A 1 103 ? 51.376 13.863 -1.249 1.00 19.69 103 VAL A O 1
ATOM 708 N N . GLY A 1 104 ? 49.610 13.722 0.124 1.00 18.65 104 GLY A N 1
ATOM 709 C CA . GLY A 1 104 ? 49.754 15.097 0.569 1.00 18.00 104 GLY A CA 1
ATOM 710 C C . GLY A 1 104 ? 51.086 15.429 1.221 1.00 16.14 104 GLY A C 1
ATOM 711 O O . GLY A 1 104 ? 51.490 16.589 1.251 1.00 16.28 104 GLY A O 1
ATOM 712 N N . PHE A 1 105 ? 51.779 14.426 1.751 1.00 15.53 105 PHE A N 1
ATOM 713 C CA . PHE A 1 105 ? 53.057 14.691 2.401 1.00 15.01 105 PHE A CA 1
ATOM 714 C C . PHE A 1 105 ? 54.115 15.161 1.406 1.00 15.28 105 PHE A C 1
ATOM 715 O O . PHE A 1 105 ? 54.696 16.239 1.567 1.00 14.81 105 PHE A O 1
ATOM 723 N N . GLY A 1 106 ? 54.369 14.355 0.379 1.00 14.09 106 GLY A N 1
ATOM 724 C CA . GLY A 1 106 ? 55.360 14.740 -0.610 1.00 15.40 106 GLY A CA 1
ATOM 725 C C . GLY A 1 106 ? 54.986 16.061 -1.262 1.00 15.54 106 GLY A C 1
ATOM 726 O O . GLY A 1 106 ? 55.823 16.950 -1.419 1.00 14.06 106 GLY A O 1
ATOM 727 N N . GLU A 1 107 ? 53.715 16.187 -1.634 1.00 15.03 107 GLU A N 1
ATOM 728 C CA . GLU A 1 107 ? 53.204 17.395 -2.279 1.00 16.44 107 GLU A CA 1
ATOM 729 C C . GLU A 1 107 ? 53.392 18.665 -1.458 1.00 17.02 107 GLU A C 1
ATOM 730 O O . GLU A 1 107 ? 53.986 19.637 -1.931 1.00 16.80 107 GLU A O 1
ATOM 736 N N . LEU A 1 108 ? 52.868 18.667 -0.236 1.00 16.72 108 LEU A N 1
ATOM 737 C CA . LEU A 1 108 ? 52.970 19.849 0.611 1.00 15.75 108 LEU A CA 1
ATOM 738 C C . LEU A 1 108 ? 54.408 20.126 1.018 1.00 16.80 108 LEU A C 1
ATOM 739 O O . LEU A 1 108 ? 54.803 21.284 1.178 1.00 15.20 108 LEU A O 1
ATOM 744 N N . PHE A 1 109 ? 55.202 19.068 1.167 1.00 16.02 109 PHE A N 1
ATOM 745 C CA . PHE A 1 109 ? 56.600 19.241 1.528 1.00 14.83 109 PHE A CA 1
ATOM 746 C C . PHE A 1 109 ? 57.306 20.078 0.458 1.00 16.25 109 PHE A C 1
ATOM 747 O O . PHE A 1 109 ? 58.075 20.983 0.778 1.00 15.46 109 PHE A O 1
ATOM 755 N N . ARG A 1 110 ? 57.047 19.765 -0.811 1.00 15.08 110 ARG A N 1
ATOM 756 C CA . ARG A 1 110 ? 57.657 20.500 -1.920 1.00 15.77 110 ARG A CA 1
ATOM 757 C C . ARG A 1 110 ? 57.097 21.921 -2.053 1.00 15.46 110 ARG A C 1
ATOM 758 O O . ARG A 1 110 ? 57.841 22.860 -2.330 1.00 15.36 110 ARG A O 1
ATOM 774 N N . ILE A 1 112 ? 55.722 23.867 0.337 1.00 15.29 112 ILE A N 1
ATOM 775 C CA . ILE A 1 112 ? 56.209 24.684 1.443 1.00 16.49 112 ILE A CA 1
ATOM 776 C C . ILE A 1 112 ? 57.696 24.988 1.277 1.00 15.86 112 ILE A C 1
ATOM 777 O O . ILE A 1 112 ? 58.142 26.106 1.540 1.00 17.66 112 ILE A O 1
ATOM 782 N N . SER A 1 113 ? 58.465 23.997 0.839 1.00 16.46 113 SER A N 1
ATOM 783 C CA . SER A 1 113 ? 59.896 24.195 0.635 1.00 15.61 113 SER A CA 1
ATOM 784 C C . SER A 1 113 ? 60.106 25.262 -0.428 1.00 16.48 113 SER A C 1
ATOM 785 O O . SER A 1 113 ? 60.985 26.120 -0.304 1.00 16.63 113 SER A O 1
ATOM 788 N N . TYR A 1 114 ? 59.291 25.210 -1.475 1.00 15.43 114 TYR A N 1
ATOM 789 C CA . TYR A 1 114 ? 59.398 26.188 -2.550 1.00 15.82 114 TYR A CA 1
ATOM 790 C C . TYR A 1 114 ? 59.079 27.594 -2.055 1.00 15.69 114 TYR A C 1
ATOM 791 O O . TYR A 1 114 ? 59.846 28.527 -2.274 1.00 16.09 114 TYR A O 1
ATOM 800 N N . LEU A 1 115 ? 57.945 27.737 -1.380 1.00 17.28 115 LEU A N 1
ATOM 801 C CA . LEU A 1 115 ? 57.500 29.043 -0.897 1.00 18.50 115 LEU A CA 1
ATOM 802 C C . LEU A 1 115 ? 58.283 29.655 0.255 1.00 19.81 115 LEU A C 1
ATOM 803 O O . LEU A 1 115 ? 58.557 30.853 0.253 1.00 17.78 115 LEU A O 1
ATOM 808 N N . GLU A 1 116 ? 58.648 28.831 1.229 1.00 19.49 116 GLU A N 1
ATOM 809 C CA . GLU A 1 116 ? 59.325 29.317 2.421 1.00 21.33 116 GLU A CA 1
ATOM 810 C C . GLU A 1 116 ? 60.799 29.005 2.582 1.00 21.31 116 GLU A C 1
ATOM 811 O O . GLU A 1 116 ? 61.434 29.513 3.508 1.00 19.54 116 GLU A O 1
ATOM 817 N N . ASP A 1 117 ? 61.364 28.191 1.700 1.00 20.05 117 ASP A N 1
ATOM 818 C CA . ASP A 1 117 ? 62.756 27.845 1.885 1.00 19.99 117 ASP A CA 1
ATOM 819 C C . ASP A 1 117 ? 63.682 27.819 0.667 1.00 19.75 117 ASP A C 1
ATOM 820 O O . ASP A 1 117 ? 64.265 28.842 0.311 1.00 19.41 117 ASP A O 1
ATOM 825 N N . ILE A 1 118 ? 63.816 26.659 0.029 1.00 18.20 118 ILE A N 1
ATOM 826 C CA . ILE A 1 118 ? 64.734 26.514 -1.101 1.00 16.36 118 ILE A CA 1
ATOM 827 C C . ILE A 1 118 ? 64.260 26.904 -2.500 1.00 16.87 118 ILE A C 1
ATOM 828 O O . ILE A 1 118 ? 64.994 26.730 -3.470 1.00 16.21 118 ILE A O 1
ATOM 833 N N . GLY A 1 119 ? 63.050 27.436 -2.613 1.00 16.65 119 GLY A N 1
ATOM 834 C CA . GLY A 1 119 ? 62.557 27.845 -3.916 1.00 16.58 119 GLY A CA 1
ATOM 835 C C . GLY A 1 119 ? 62.522 26.744 -4.963 1.00 16.34 119 GLY A C 1
ATOM 836 O O . GLY A 1 119 ? 62.167 25.603 -4.660 1.00 14.42 119 GLY A O 1
ATOM 837 N N . SER A 1 120 ? 62.901 27.089 -6.193 1.00 15.82 120 SER A N 1
ATOM 838 C CA . SER A 1 120 ? 62.898 26.148 -7.314 1.00 15.24 120 SER A CA 1
ATOM 839 C C . SER A 1 120 ? 63.627 24.829 -7.061 1.00 16.14 120 SER A C 1
ATOM 840 O O . SER A 1 120 ? 63.322 23.823 -7.702 1.00 15.34 120 SER A O 1
ATOM 843 N N . SER A 1 121 ? 64.587 24.825 -6.140 1.00 15.85 121 SER A N 1
ATOM 844 C CA . SER A 1 121 ? 65.310 23.594 -5.830 1.00 16.59 121 SER A CA 1
ATOM 845 C C . SER A 1 121 ? 64.341 22.517 -5.340 1.00 16.36 121 SER A C 1
ATOM 846 O O . SER A 1 121 ? 64.609 21.327 -5.480 1.00 17.59 121 SER A O 1
ATOM 849 N N . ALA A 1 122 ? 63.214 22.942 -4.772 1.00 15.44 122 ALA A N 1
ATOM 850 C CA . ALA A 1 122 ? 62.209 22.012 -4.254 1.00 15.24 122 ALA A CA 1
ATOM 851 C C . ALA A 1 122 ? 61.606 21.147 -5.350 1.00 16.95 122 ALA A C 1
ATOM 852 O O . ALA A 1 122 ? 61.011 20.105 -5.076 1.00 14.84 122 ALA A O 1
ATOM 862 N N . LEU A 1 124 ? 63.138 19.426 -7.327 1.00 16.86 124 LEU A N 1
ATOM 863 C CA . LEU A 1 124 ? 63.935 18.208 -7.362 1.00 18.88 124 LEU A CA 1
ATOM 864 C C . LEU A 1 124 ? 63.838 17.401 -6.068 1.00 19.91 124 LEU A C 1
ATOM 865 O O . LEU A 1 124 ? 64.309 16.263 -6.004 1.00 19.93 124 LEU A O 1
ATOM 870 N N . SER A 1 125 ? 63.231 17.988 -5.042 1.00 17.80 125 SER A N 1
ATOM 871 C CA . SER A 1 125 ? 63.111 17.312 -3.754 1.00 17.88 125 SER A CA 1
ATOM 872 C C . SER A 1 125 ? 62.194 16.102 -3.807 1.00 17.23 125 SER A C 1
ATOM 873 O O . SER A 1 125 ? 61.154 16.121 -4.467 1.00 17.33 125 SER A O 1
ATOM 876 N N . ARG A 1 126 ? 62.591 15.049 -3.102 1.00 17.51 126 ARG A N 1
ATOM 877 C CA . ARG A 1 126 ? 61.812 13.822 -3.056 1.00 18.54 126 ARG A CA 1
ATOM 878 C C . ARG A 1 126 ? 61.482 13.442 -1.613 1.00 18.67 126 ARG A C 1
ATOM 879 O O . ARG A 1 126 ? 62.336 13.497 -0.729 1.00 16.98 126 ARG A O 1
ATOM 887 N N . ALA A 1 127 ? 60.227 13.073 -1.386 1.00 18.42 127 ALA A N 1
ATOM 888 C CA . ALA A 1 127 ? 59.764 12.685 -0.061 1.00 16.83 127 ALA A CA 1
ATOM 889 C C . ALA A 1 127 ? 58.497 11.865 -0.232 1.00 16.85 127 ALA A C 1
ATOM 890 O O . ALA A 1 127 ? 57.774 12.035 -1.208 1.00 15.82 127 ALA A O 1
ATOM 892 N N . ILE A 1 128 ? 58.225 10.970 0.712 1.00 15.94 128 ILE A N 1
ATOM 893 C CA . ILE A 1 128 ? 57.024 10.159 0.622 1.00 14.72 128 ILE A CA 1
ATOM 894 C C . ILE A 1 128 ? 56.586 9.678 2.002 1.00 14.99 128 ILE A C 1
ATOM 895 O O . ILE A 1 128 ? 57.412 9.453 2.891 1.00 14.15 128 ILE A O 1
ATOM 900 N N . GLY A 1 129 ? 55.275 9.549 2.174 1.00 13.91 129 GLY A N 1
ATOM 901 C CA . GLY A 1 129 ? 54.727 9.095 3.435 1.00 14.46 129 GLY A CA 1
ATOM 902 C C . GLY A 1 129 ? 53.564 8.164 3.169 1.00 14.54 129 GLY A C 1
ATOM 903 O O . GLY A 1 129 ? 52.899 8.256 2.132 1.00 13.85 129 GLY A O 1
ATOM 904 N N . GLY A 1 130 ? 53.309 7.257 4.099 1.00 15.18 130 GLY A N 1
ATOM 905 C CA . GLY A 1 130 ? 52.210 6.334 3.895 1.00 14.75 130 GLY A CA 1
ATOM 906 C C . GLY A 1 130 ? 52.060 5.375 5.047 1.00 15.41 130 GLY A C 1
ATOM 907 O O . GLY A 1 130 ? 52.863 5.369 5.983 1.00 14.73 130 GLY A O 1
ATOM 908 N N . THR A 1 131 ? 51.030 4.546 4.965 1.00 16.00 131 THR A N 1
ATOM 909 C CA . THR A 1 131 ? 50.748 3.590 6.015 1.00 16.88 131 THR A CA 1
ATOM 910 C C . THR A 1 131 ? 51.227 2.182 5.692 1.00 17.63 131 THR A C 1
ATOM 911 O O . THR A 1 131 ? 51.440 1.824 4.531 1.00 18.28 131 THR A O 1
ATOM 915 N N . ILE A 1 132 ? 51.420 1.410 6.755 1.00 16.49 132 ILE A N 1
ATOM 916 C CA . ILE A 1 132 ? 51.791 0.002 6.689 1.00 16.66 132 ILE A CA 1
ATOM 917 C C . ILE A 1 132 ? 51.025 -0.541 7.888 1.00 17.79 132 ILE A C 1
ATOM 918 O O . ILE A 1 132 ? 51.417 -0.320 9.035 1.00 17.67 132 ILE A O 1
ATOM 923 N N . GLY A 1 133 ? 49.914 -1.218 7.622 1.00 17.64 133 GLY A N 1
ATOM 924 C CA . GLY A 1 133 ? 49.106 -1.732 8.709 1.00 18.71 133 GLY A CA 1
ATOM 925 C C . GLY A 1 133 ? 48.617 -0.542 9.510 1.00 19.79 133 GLY A C 1
ATOM 926 O O . GLY A 1 133 ? 48.185 0.458 8.935 1.00 21.20 133 GLY A O 1
ATOM 927 N N . ARG A 1 134 ? 48.696 -0.632 10.833 1.00 19.74 134 ARG A N 1
ATOM 928 C CA . ARG A 1 134 ? 48.261 0.462 11.691 1.00 20.59 134 ARG A CA 1
ATOM 929 C C . ARG A 1 134 ? 49.411 1.404 12.039 1.00 20.24 134 ARG A C 1
ATOM 930 O O . ARG A 1 134 ? 49.341 2.139 13.024 1.00 19.81 134 ARG A O 1
ATOM 938 N N . LYS A 1 135 ? 50.471 1.382 11.237 1.00 17.86 135 LYS A N 1
ATOM 939 C CA . LYS A 1 135 ? 51.612 2.256 11.488 1.00 17.90 135 LYS A CA 1
ATOM 940 C C . LYS A 1 135 ? 51.845 3.177 10.295 1.00 17.92 135 LYS A C 1
ATOM 941 O O . LYS A 1 135 ? 51.253 2.985 9.231 1.00 17.08 135 LYS A O 1
ATOM 947 N N . VAL A 1 136 ? 52.693 4.183 10.477 1.00 18.65 136 VAL A N 1
ATOM 948 C CA . VAL A 1 136 ? 52.963 5.137 9.409 1.00 17.73 136 VAL A CA 1
ATOM 949 C C . VAL A 1 136 ? 54.454 5.342 9.196 1.00 17.36 136 VAL A C 1
ATOM 950 O O . VAL A 1 136 ? 55.250 5.227 10.131 1.00 16.66 136 VAL A O 1
ATOM 954 N N . VAL A 1 137 ? 54.825 5.640 7.953 1.00 16.25 137 VAL A N 1
ATOM 955 C CA . VAL A 1 137 ? 56.219 5.865 7.591 1.00 15.15 137 VAL A CA 1
ATOM 956 C C . VAL A 1 137 ? 56.366 7.197 6.858 1.00 14.76 137 VAL A C 1
ATOM 957 O O . VAL A 1 137 ? 55.554 7.530 6.000 1.00 14.50 137 VAL A O 1
ATOM 961 N N . PHE A 1 138 ? 57.400 7.954 7.212 1.00 14.45 138 PHE A N 1
ATOM 962 C CA . PHE A 1 138 ? 57.691 9.234 6.566 1.00 15.50 138 PHE A CA 1
ATOM 963 C C . PHE A 1 138 ? 59.154 9.229 6.152 1.00 16.21 138 PHE A C 1
ATOM 964 O O . PHE A 1 138 ? 60.040 9.053 6.992 1.00 15.36 138 PHE A O 1
ATOM 972 N N . SER A 1 139 ? 59.407 9.408 4.857 1.00 15.14 139 SER A N 1
ATOM 973 C CA . SER A 1 139 ? 60.770 9.433 4.339 1.00 13.26 139 SER A CA 1
ATOM 974 C C . SER A 1 139 ? 61.047 10.812 3.763 1.00 14.08 139 SER A C 1
ATOM 975 O O . SER A 1 139 ? 60.317 11.287 2.894 1.00 13.32 139 SER A O 1
ATOM 986 N N . PRO A 1 141 ? 64.283 14.030 2.731 1.00 14.86 141 PRO A N 1
ATOM 987 C CA . PRO A 1 141 ? 65.663 14.245 2.285 1.00 16.44 141 PRO A CA 1
ATOM 988 C C . PRO A 1 141 ? 66.616 14.232 3.484 1.00 16.45 141 PRO A C 1
ATOM 989 O O . PRO A 1 141 ? 66.191 14.429 4.627 1.00 15.01 141 PRO A O 1
ATOM 993 N N . GLY A 1 142 ? 67.899 14.016 3.210 1.00 17.03 142 GLY A N 1
ATOM 994 C CA . GLY A 1 142 ? 68.899 13.948 4.265 1.00 17.73 142 GLY A CA 1
ATOM 995 C C . GLY A 1 142 ? 69.423 15.218 4.924 1.00 18.06 142 GLY A C 1
ATOM 996 O O . GLY A 1 142 ? 70.048 15.131 5.984 1.00 17.61 142 GLY A O 1
ATOM 997 N N . SER A 1 143 ? 69.196 16.387 4.332 1.00 16.80 143 SER A N 1
ATOM 998 C CA . SER A 1 143 ? 69.685 17.626 4.943 1.00 19.45 143 SER A CA 1
ATOM 999 C C . SER A 1 143 ? 68.845 17.972 6.165 1.00 19.30 143 SER A C 1
ATOM 1000 O O . SER A 1 143 ? 67.641 17.723 6.186 1.00 18.56 143 SER A O 1
ATOM 1003 N N . SER A 1 144 ? 69.475 18.549 7.183 1.00 19.80 144 SER A N 1
ATOM 1004 C CA . SER A 1 144 ? 68.749 18.904 8.395 1.00 21.01 144 SER A CA 1
ATOM 1005 C C . SER A 1 144 ? 67.661 19.935 8.109 1.00 19.60 144 SER A C 1
ATOM 1006 O O . SER A 1 144 ? 66.650 19.985 8.805 1.00 20.49 144 SER A O 1
ATOM 1009 N N . GLY A 1 145 ? 67.872 20.755 7.084 1.00 19.00 145 GLY A N 1
ATOM 1010 C CA . GLY A 1 145 ? 66.884 21.759 6.730 1.00 16.77 145 GLY A CA 1
ATOM 1011 C C . GLY A 1 145 ? 65.608 21.110 6.221 1.00 17.24 145 GLY A C 1
ATOM 1012 O O . GLY A 1 145 ? 64.504 21.543 6.560 1.00 17.14 145 GLY A O 1
ATOM 1013 N N . ALA A 1 146 ? 65.752 20.074 5.398 1.00 15.36 146 ALA A N 1
ATOM 1014 C CA . ALA A 1 146 ? 64.592 19.363 4.863 1.00 15.45 146 ALA A CA 1
ATOM 1015 C C . ALA A 1 146 ? 63.894 18.653 6.022 1.00 14.84 146 ALA A C 1
ATOM 1016 O O . ALA A 1 146 ? 62.667 18.666 6.129 1.00 15.74 146 ALA A O 1
ATOM 1018 N N . VAL A 1 147 ? 64.687 18.030 6.887 1.00 14.31 147 VAL A N 1
ATOM 1019 C CA . VAL A 1 147 ? 64.144 17.336 8.048 1.00 16.67 147 VAL A CA 1
ATOM 1020 C C . VAL A 1 147 ? 63.379 18.308 8.946 1.00 16.65 147 VAL A C 1
ATOM 1021 O O . VAL A 1 147 ? 62.273 18.009 9.396 1.00 18.58 147 VAL A O 1
ATOM 1025 N N . ARG A 1 148 ? 63.961 19.480 9.190 1.00 17.30 148 ARG A N 1
ATOM 1026 C CA . ARG A 1 148 ? 63.328 20.469 10.055 1.00 16.77 148 ARG A CA 1
ATOM 1027 C C . ARG A 1 148 ? 61.997 20.971 9.494 1.00 18.47 148 ARG A C 1
ATOM 1028 O O . ARG A 1 148 ? 61.003 21.062 10.219 1.00 18.34 148 ARG A O 1
ATOM 1036 N N . LEU A 1 149 ? 61.972 21.295 8.205 1.00 17.25 149 LEU A N 1
ATOM 1037 C CA . LEU A 1 149 ? 60.748 21.790 7.586 1.00 17.82 149 LEU A CA 1
ATOM 1038 C C . LEU A 1 149 ? 59.659 20.712 7.593 1.00 17.09 149 LEU A C 1
ATOM 1039 O O . LEU A 1 149 ? 58.520 20.969 7.986 1.00 17.69 149 LEU A O 1
ATOM 1044 N N . ALA A 1 150 ? 60.012 19.499 7.176 1.00 16.79 150 ALA A N 1
ATOM 1045 C CA . ALA A 1 150 ? 59.045 18.405 7.141 1.00 15.61 150 ALA A CA 1
ATOM 1046 C C . ALA A 1 150 ? 58.444 18.129 8.515 1.00 15.38 150 ALA A C 1
ATOM 1047 O O . ALA A 1 150 ? 57.238 17.927 8.645 1.00 15.38 150 ALA A O 1
ATOM 1057 N N . ASN A 1 152 ? 58.481 20.206 11.457 1.00 18.14 152 ASN A N 1
ATOM 1058 C CA . ASN A 1 152 ? 57.759 21.338 12.042 1.00 18.44 152 ASN A CA 1
ATOM 1059 C C . ASN A 1 152 ? 56.474 21.727 11.326 1.00 18.15 152 ASN A C 1
ATOM 1060 O O . ASN A 1 152 ? 55.479 22.053 11.966 1.00 19.05 152 ASN A O 1
ATOM 1065 N N . LYS A 1 153 ? 56.493 21.691 9.999 1.00 17.93 153 LYS A N 1
ATOM 1066 C CA . LYS A 1 153 ? 55.329 22.091 9.213 1.00 17.68 153 LYS A CA 1
ATOM 1067 C C . LYS A 1 153 ? 54.285 21.015 8.952 1.00 17.64 153 LYS A C 1
ATOM 1068 O O . LYS A 1 153 ? 53.110 21.329 8.767 1.00 15.83 153 LYS A O 1
ATOM 1074 N N . LEU A 1 154 ? 54.693 19.750 8.949 1.00 16.06 154 LEU A N 1
ATOM 1075 C CA . LEU A 1 154 ? 53.744 18.694 8.630 1.00 17.00 154 LEU A CA 1
ATOM 1076 C C . LEU A 1 154 ? 53.632 17.505 9.584 1.00 16.89 154 LEU A C 1
ATOM 1077 O O . LEU A 1 154 ? 52.544 17.205 10.070 1.00 17.89 154 LEU A O 1
ATOM 1082 N N . ILE A 1 155 ? 54.746 16.835 9.853 1.00 16.98 155 ILE A N 1
ATOM 1083 C CA . ILE A 1 155 ? 54.724 15.649 10.705 1.00 17.40 155 ILE A CA 1
ATOM 1084 C C . ILE A 1 155 ? 54.346 15.852 12.167 1.00 17.67 155 ILE A C 1
ATOM 1085 O O . ILE A 1 155 ? 53.358 15.290 12.639 1.00 18.80 155 ILE A O 1
ATOM 1090 N N . LEU A 1 156 ? 55.128 16.644 12.889 1.00 17.57 156 LEU A N 1
ATOM 1091 C CA . LEU A 1 156 ? 54.857 16.856 14.305 1.00 19.62 156 LEU A CA 1
ATOM 1092 C C . LEU A 1 156 ? 53.422 17.256 14.628 1.00 21.00 156 LEU A C 1
ATOM 1093 O O . LEU A 1 156 ? 52.794 16.668 15.506 1.00 21.16 156 LEU A O 1
ATOM 1098 N N . PRO A 1 157 ? 52.871 18.249 13.918 1.00 22.45 157 PRO A N 1
ATOM 1099 C CA . PRO A 1 157 ? 51.491 18.620 14.244 1.00 22.55 157 PRO A CA 1
ATOM 1100 C C . PRO A 1 157 ? 50.445 17.537 13.978 1.00 23.46 157 PRO A C 1
ATOM 1101 O O . PRO A 1 157 ? 49.335 17.605 14.510 1.00 23.43 157 PRO A O 1
ATOM 1105 N N . GLU A 1 158 ? 50.798 16.532 13.181 1.00 21.97 158 GLU A N 1
ATOM 1106 C CA . GLU A 1 158 ? 49.846 15.475 12.849 1.00 21.66 158 GLU A CA 1
ATOM 1107 C C . GLU A 1 158 ? 50.113 14.072 13.414 1.00 21.95 158 GLU A C 1
ATOM 1108 O O . GLU A 1 158 ? 49.291 13.173 13.230 1.00 20.52 158 GLU A O 1
ATOM 1114 N N . LEU A 1 159 ? 51.238 13.872 14.095 1.00 21.88 159 LEU A N 1
ATOM 1115 C CA . LEU A 1 159 ? 51.553 12.548 14.638 1.00 24.23 159 LEU A CA 1
ATOM 1116 C C . LEU A 1 159 ? 50.452 11.952 15.510 1.00 25.31 159 LEU A C 1
ATOM 1117 O O . LEU A 1 159 ? 50.058 10.798 15.320 1.00 24.46 159 LEU A O 1
ATOM 1122 N N . GLY A 1 160 ? 49.970 12.732 16.472 1.00 25.50 160 GLY A N 1
ATOM 1123 C CA . GLY A 1 160 ? 48.917 12.257 17.351 1.00 26.47 160 GLY A CA 1
ATOM 1124 C C . GLY A 1 160 ? 47.647 11.917 16.594 1.00 27.20 160 GLY A C 1
ATOM 1125 O O . GLY A 1 160 ? 47.040 10.872 16.822 1.00 28.28 160 GLY A O 1
ATOM 1126 N N . HIS A 1 161 ? 47.247 12.800 15.686 1.00 27.84 161 HIS A N 1
ATOM 1127 C CA . HIS A 1 161 ? 46.042 12.597 14.887 1.00 27.83 161 HIS A CA 1
ATOM 1128 C C . HIS A 1 161 ? 46.121 11.326 14.044 1.00 26.48 161 HIS A C 1
ATOM 1129 O O . HIS A 1 161 ? 45.170 10.542 13.991 1.00 25.61 161 HIS A O 1
ATOM 1136 N N . ILE A 1 162 ? 47.252 11.125 13.378 1.00 24.43 162 ILE A N 1
ATOM 1137 C CA . ILE A 1 162 ? 47.420 9.951 12.527 1.00 23.82 162 ILE A CA 1
ATOM 1138 C C . ILE A 1 162 ? 47.412 8.648 13.317 1.00 23.33 162 ILE A C 1
ATOM 1139 O O . ILE A 1 162 ? 46.632 7.743 13.024 1.00 22.79 162 ILE A O 1
ATOM 1144 N N . THR A 1 163 ? 48.281 8.545 14.315 1.00 24.04 163 THR A N 1
ATOM 1145 C CA . THR A 1 163 ? 48.339 7.326 15.110 1.00 27.19 163 THR A CA 1
ATOM 1146 C C . THR A 1 163 ? 46.972 7.024 15.712 1.00 28.51 163 THR A C 1
ATOM 1147 O O . THR A 1 163 ? 46.554 5.868 15.766 1.00 27.47 163 THR A O 1
ATOM 1151 N N . PHE A 1 164 ? 46.268 8.066 16.146 1.00 30.54 164 PHE A N 1
ATOM 1152 C CA . PHE A 1 164 ? 44.944 7.889 16.732 1.00 33.44 164 PHE A CA 1
ATOM 1153 C C . PHE A 1 164 ? 43.989 7.263 15.717 1.00 34.50 164 PHE A C 1
ATOM 1154 O O . PHE A 1 164 ? 43.313 6.275 16.007 1.00 33.82 164 PHE A O 1
ATOM 1162 N N . GLU A 1 165 ? 43.944 7.846 14.524 1.00 34.67 165 GLU A N 1
ATOM 1163 C CA . GLU A 1 165 ? 43.076 7.361 13.461 1.00 36.35 165 GLU A CA 1
ATOM 1164 C C . GLU A 1 165 ? 43.382 5.921 13.053 1.00 35.57 165 GLU A C 1
ATOM 1165 O O . GLU A 1 165 ? 42.471 5.147 12.753 1.00 34.68 165 GLU A O 1
ATOM 1171 N N . LEU A 1 166 ? 44.662 5.565 13.044 1.00 34.71 166 LEU A N 1
ATOM 1172 C CA . LEU A 1 166 ? 45.079 4.221 12.651 1.00 35.82 166 LEU A CA 1
ATOM 1173 C C . LEU A 1 166 ? 44.849 3.152 13.717 1.00 37.34 166 LEU A C 1
ATOM 1174 O O . LEU A 1 166 ? 44.820 1.963 13.407 1.00 36.15 166 LEU A O 1
ATOM 1179 N N . HIS A 1 167 ? 44.690 3.565 14.969 1.00 40.84 167 HIS A N 1
ATOM 1180 C CA . HIS A 1 167 ? 44.468 2.604 16.042 1.00 45.20 167 HIS A CA 1
ATOM 1181 C C . HIS A 1 167 ? 43.000 2.500 16.437 1.00 47.72 167 HIS A C 1
ATOM 1182 O O . HIS A 1 167 ? 42.662 1.876 17.441 1.00 49.52 167 HIS A O 1
ATOM 1189 N N . ARG A 1 168 ? 42.129 3.107 15.638 1.00 50.47 168 ARG A N 1
ATOM 1190 C CA . ARG A 1 168 ? 40.695 3.069 15.902 1.00 53.03 168 ARG A CA 1
ATOM 1191 C C . ARG A 1 168 ? 40.060 1.825 15.291 1.00 53.94 168 ARG A C 1
ATOM 1192 O O . ARG A 1 168 ? 39.323 1.124 16.018 1.00 54.87 168 ARG A O 1
ATOM 1200 N N . GLN B 1 9 ? 83.511 27.844 -12.574 1.00 45.44 9 GLN B N 1
ATOM 1201 C CA . GLN B 1 9 ? 84.382 28.923 -13.023 1.00 45.28 9 GLN B CA 1
ATOM 1202 C C . GLN B 1 9 ? 83.666 29.833 -14.014 1.00 46.38 9 GLN B C 1
ATOM 1203 O O . GLN B 1 9 ? 84.134 30.926 -14.321 1.00 47.03 9 GLN B O 1
ATOM 1209 N N . ALA B 1 10 ? 82.521 29.367 -14.512 1.00 47.28 10 ALA B N 1
ATOM 1210 C CA . ALA B 1 10 ? 81.726 30.132 -15.467 1.00 46.19 10 ALA B CA 1
ATOM 1211 C C . ALA B 1 10 ? 80.356 29.488 -15.653 1.00 46.41 10 ALA B C 1
ATOM 1212 O O . ALA B 1 10 ? 80.196 28.282 -15.449 1.00 47.05 10 ALA B O 1
ATOM 1214 N N . PRO B 1 11 ? 79.345 30.288 -16.037 1.00 46.29 11 PRO B N 1
ATOM 1215 C CA . PRO B 1 11 ? 77.988 29.774 -16.248 1.00 46.00 11 PRO B CA 1
ATOM 1216 C C . PRO B 1 11 ? 77.987 28.636 -17.266 1.00 46.20 11 PRO B C 1
ATOM 1217 O O . PRO B 1 11 ? 78.270 28.846 -18.447 1.00 46.57 11 PRO B O 1
ATOM 1221 N N . LYS B 1 12 ? 77.673 27.433 -16.801 1.00 45.70 12 LYS B N 1
ATOM 1222 C CA . LYS B 1 12 ? 77.642 26.266 -17.672 1.00 44.27 12 LYS B CA 1
ATOM 1223 C C . LYS B 1 12 ? 76.688 26.472 -18.842 1.00 41.90 12 LYS B C 1
ATOM 1224 O O . LYS B 1 12 ? 75.578 26.978 -18.671 1.00 41.55 12 LYS B O 1
ATOM 1230 N N . GLU B 1 13 ? 77.129 26.080 -20.032 1.00 38.44 13 GLU B N 1
ATOM 1231 C CA . GLU B 1 13 ? 76.306 26.200 -21.227 1.00 34.60 13 GLU B CA 1
ATOM 1232 C C . GLU B 1 13 ? 75.604 24.867 -21.458 1.00 30.80 13 GLU B C 1
ATOM 1233 O O . GLU B 1 13 ? 76.245 23.867 -21.784 1.00 30.45 13 GLU B O 1
ATOM 1239 N N . VAL B 1 14 ? 74.290 24.852 -21.276 1.00 25.33 14 VAL B N 1
ATOM 1240 C CA . VAL B 1 14 ? 73.517 23.638 -21.469 1.00 20.52 14 VAL B CA 1
ATOM 1241 C C . VAL B 1 14 ? 73.009 23.596 -22.906 1.00 19.18 14 VAL B C 1
ATOM 1242 O O . VAL B 1 14 ? 72.558 24.606 -23.441 1.00 18.54 14 VAL B O 1
ATOM 1246 N N . ARG B 1 15 ? 73.101 22.426 -23.530 1.00 17.12 15 ARG B N 1
ATOM 1247 C CA . ARG B 1 15 ? 72.662 22.251 -24.910 1.00 16.58 15 ARG B CA 1
ATOM 1248 C C . ARG B 1 15 ? 71.292 21.582 -24.911 1.00 15.49 15 ARG B C 1
ATOM 1249 O O . ARG B 1 15 ? 71.112 20.516 -24.323 1.00 15.27 15 ARG B O 1
ATOM 1257 N N . CYS B 1 16 ? 70.328 22.201 -25.582 1.00 15.12 16 CYS B N 1
ATOM 1258 C CA . CYS B 1 16 ? 68.975 21.666 -25.591 1.00 15.82 16 CYS B CA 1
ATOM 1259 C C . CYS B 1 16 ? 68.342 21.446 -26.952 1.00 16.70 16 CYS B C 1
ATOM 1260 O O . CYS B 1 16 ? 68.674 22.122 -27.935 1.00 17.43 16 CYS B O 1
ATOM 1263 N N . LYS B 1 17 ? 67.407 20.501 -26.983 1.00 15.48 17 LYS B N 1
ATOM 1264 C CA . LYS B 1 17 ? 66.631 20.224 -28.178 1.00 13.90 17 LYS B CA 1
ATOM 1265 C C . LYS B 1 17 ? 65.246 20.768 -27.878 1.00 14.84 17 LYS B C 1
ATOM 1266 O O . LYS B 1 17 ? 64.709 20.544 -26.793 1.00 15.45 17 LYS B O 1
ATOM 1272 N N . ILE B 1 18 ? 64.674 21.499 -28.824 1.00 13.35 18 ILE B N 1
ATOM 1273 C CA . ILE B 1 18 ? 63.335 22.028 -28.640 1.00 12.97 18 ILE B CA 1
ATOM 1274 C C . ILE B 1 18 ? 62.394 21.213 -29.513 1.00 13.25 18 ILE B C 1
ATOM 1275 O O . ILE B 1 18 ? 62.653 21.024 -30.698 1.00 13.41 18 ILE B O 1
ATOM 1280 N N . VAL B 1 19 ? 61.318 20.716 -28.918 1.00 11.35 19 VAL B N 1
ATOM 1281 C CA . VAL B 1 19 ? 60.325 19.947 -29.654 1.00 12.94 19 VAL B CA 1
ATOM 1282 C C . VAL B 1 19 ? 58.976 20.623 -29.483 1.00 13.71 19 VAL B C 1
ATOM 1283 O O . VAL B 1 19 ? 58.511 20.810 -28.357 1.00 14.67 19 VAL B O 1
ATOM 1287 N N . THR B 1 20 ? 58.365 21.022 -30.593 1.00 12.93 20 THR B N 1
ATO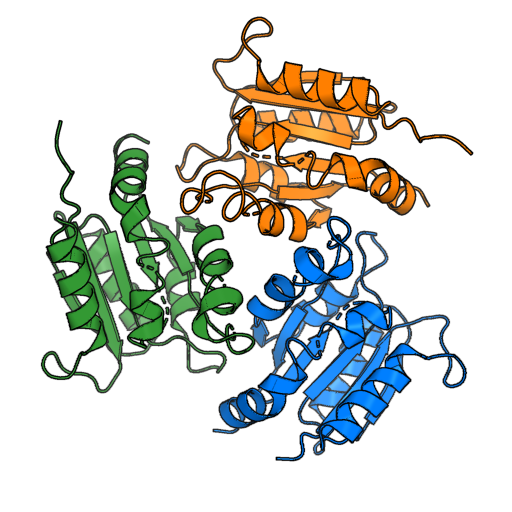M 1288 C CA . THR B 1 20 ? 57.044 21.634 -30.541 1.00 13.03 20 THR B CA 1
ATOM 1289 C C . THR B 1 20 ? 56.087 20.574 -31.063 1.00 14.37 20 THR B C 1
ATOM 1290 O O . THR B 1 20 ? 56.222 20.101 -32.193 1.00 15.59 20 THR B O 1
ATOM 1294 N N . ILE B 1 21 ? 55.138 20.188 -30.220 1.00 13.73 21 ILE B N 1
ATOM 1295 C CA . ILE B 1 21 ? 54.167 19.165 -30.560 1.00 14.90 21 ILE B CA 1
ATOM 1296 C C . ILE B 1 21 ? 52.897 19.836 -31.057 1.00 17.01 21 ILE B C 1
ATOM 1297 O O . ILE B 1 21 ? 52.158 20.450 -30.282 1.00 16.55 21 ILE B O 1
ATOM 1302 N N . SER B 1 22 ? 52.654 19.719 -32.358 1.00 17.40 22 SER B N 1
ATOM 1303 C CA . SER B 1 22 ? 51.489 20.336 -32.974 1.00 19.98 22 SER B CA 1
ATOM 1304 C C . SER B 1 22 ? 51.242 19.822 -34.383 1.00 19.78 22 SER B C 1
ATOM 1305 O O . SER B 1 22 ? 52.182 19.567 -35.134 1.00 19.16 22 SER B O 1
ATOM 1308 N N . ASP B 1 23 ? 49.971 19.672 -34.737 1.00 20.76 23 ASP B N 1
ATOM 1309 C CA . ASP B 1 23 ? 49.617 19.229 -36.081 1.00 22.98 23 ASP B CA 1
ATOM 1310 C C . ASP B 1 23 ? 49.435 20.454 -36.975 1.00 23.96 23 ASP B C 1
ATOM 1311 O O . ASP B 1 23 ? 49.303 20.320 -38.191 1.00 24.46 23 ASP B O 1
ATOM 1316 N N . THR B 1 24 ? 49.442 21.644 -36.378 1.00 24.37 24 THR B N 1
ATOM 1317 C CA . THR B 1 24 ? 49.215 22.869 -37.147 1.00 25.79 24 THR B CA 1
ATOM 1318 C C . THR B 1 24 ? 50.317 23.923 -37.204 1.00 24.85 24 THR B C 1
ATOM 1319 O O . THR B 1 24 ? 50.375 24.695 -38.166 1.00 24.87 24 THR B O 1
ATOM 1323 N N . ARG B 1 25 ? 51.177 23.979 -36.192 1.00 22.14 25 ARG B N 1
ATOM 1324 C CA . ARG B 1 25 ? 52.246 24.972 -36.184 1.00 20.78 25 ARG B CA 1
ATOM 1325 C C . ARG B 1 25 ? 53.261 24.755 -37.300 1.00 20.31 25 ARG B C 1
ATOM 1326 O O . ARG B 1 25 ? 53.477 23.630 -37.752 1.00 19.40 25 ARG B O 1
ATOM 1334 N N . THR B 1 26 ? 53.871 25.850 -37.745 1.00 18.94 26 THR B N 1
ATOM 1335 C CA . THR B 1 26 ? 54.916 25.807 -38.764 1.00 19.67 26 THR B CA 1
ATOM 1336 C C . THR B 1 26 ? 56.019 26.674 -38.185 1.00 19.26 26 THR B C 1
ATOM 1337 O O . THR B 1 26 ? 55.823 27.305 -37.146 1.00 20.57 26 THR B O 1
ATOM 1341 N N . GLU B 1 27 ? 57.171 26.714 -38.840 1.00 19.60 27 GLU B N 1
ATOM 1342 C CA . GLU B 1 27 ? 58.272 27.526 -38.344 1.00 19.10 27 GLU B CA 1
ATOM 1343 C C . GLU B 1 27 ? 57.859 28.991 -38.215 1.00 20.59 27 GLU B C 1
ATOM 1344 O O . GLU B 1 27 ? 58.298 29.691 -37.301 1.00 19.44 27 GLU B O 1
ATOM 1346 N N . GLU B 1 28 ? 57.001 29.446 -39.123 1.00 19.36 28 GLU B N 1
ATOM 1347 C CA . GLU B 1 28 ? 56.553 30.835 -39.111 1.00 19.17 28 GLU B CA 1
ATOM 1348 C C . GLU B 1 28 ? 55.558 31.167 -38.000 1.00 18.47 28 GLU B C 1
ATOM 1349 O O . GLU B 1 28 ? 55.426 32.328 -37.608 1.00 19.36 28 GLU B O 1
ATOM 1355 N N . THR B 1 29 ? 54.866 30.156 -37.486 1.00 17.79 29 THR B N 1
ATOM 1356 C CA . THR B 1 29 ? 53.872 30.388 -36.446 1.00 16.96 29 THR B CA 1
ATOM 1357 C C . THR B 1 29 ? 54.209 29.793 -35.080 1.00 18.36 29 THR B C 1
ATOM 1358 O O . THR B 1 29 ? 53.446 29.968 -34.131 1.00 18.26 29 THR B O 1
ATOM 1362 N N . ASP B 1 30 ? 55.346 29.109 -34.972 1.00 17.33 30 ASP B N 1
ATOM 1363 C CA . ASP B 1 30 ? 55.728 28.477 -33.709 1.00 16.66 30 ASP B CA 1
ATOM 1364 C C . ASP B 1 30 ? 56.251 29.464 -32.671 1.00 16.63 30 ASP B C 1
ATOM 1365 O O . ASP B 1 30 ? 57.450 29.548 -32.408 1.00 15.82 30 ASP B O 1
ATOM 1370 N N . LYS B 1 31 ? 55.319 30.191 -32.074 1.00 17.10 31 LYS B N 1
ATOM 1371 C CA . LYS B 1 31 ? 55.606 31.201 -31.063 1.00 17.70 31 LYS B CA 1
ATOM 1372 C C . LYS B 1 31 ? 56.291 30.621 -29.815 1.00 17.59 31 LYS B C 1
ATOM 1373 O O . LYS B 1 31 ? 57.262 31.188 -29.303 1.00 16.43 31 LYS B O 1
ATOM 1379 N N . SER B 1 32 ? 55.787 29.491 -29.327 1.00 15.73 32 SER B N 1
ATOM 1380 C CA . SER B 1 32 ? 56.354 28.868 -28.130 1.00 17.18 32 SER B CA 1
ATOM 1381 C C . SER B 1 32 ? 57.761 28.311 -28.346 1.00 17.57 32 SER B C 1
ATOM 1382 O O . SER B 1 32 ? 58.620 28.423 -27.468 1.00 17.23 32 SER B O 1
ATOM 1385 N N . GLY B 1 33 ? 57.996 27.705 -29.505 1.00 16.68 33 GLY B N 1
ATOM 1386 C CA . GLY B 1 33 ? 59.318 27.170 -29.786 1.00 17.27 33 GLY B CA 1
ATOM 1387 C C . GLY B 1 33 ? 60.319 28.306 -29.905 1.00 17.80 33 GLY B C 1
ATOM 1388 O O . GLY B 1 33 ? 61.466 28.193 -29.474 1.00 16.38 33 GLY B O 1
ATOM 1389 N N . GLN B 1 34 ? 59.879 29.410 -30.505 1.00 18.24 34 GLN B N 1
ATOM 1390 C CA . GLN B 1 34 ? 60.727 30.582 -30.670 1.00 18.65 34 GLN B CA 1
ATOM 1391 C C . GLN B 1 34 ? 61.039 31.169 -29.298 1.00 18.04 34 GLN B C 1
ATOM 1392 O O . GLN B 1 34 ? 62.171 31.567 -29.023 1.00 17.79 34 GLN B O 1
ATOM 1398 N N . LEU B 1 35 ? 60.032 31.220 -28.435 1.00 16.95 35 LEU B N 1
ATOM 1399 C CA . LEU B 1 35 ? 60.229 31.755 -27.097 1.00 16.76 35 LEU B CA 1
ATOM 1400 C C . LEU B 1 35 ? 61.254 30.907 -26.346 1.00 16.63 35 LEU B C 1
ATOM 1401 O O . LEU B 1 35 ? 62.124 31.439 -25.655 1.00 14.70 35 LEU B O 1
ATOM 1406 N N . LEU B 1 36 ? 61.154 29.587 -26.478 1.00 16.36 36 LEU B N 1
ATOM 1407 C CA . LEU B 1 36 ? 62.097 28.700 -25.798 1.00 16.61 36 LEU B CA 1
ATOM 1408 C C . LEU B 1 36 ? 63.531 29.011 -26.214 1.00 18.20 36 LEU B C 1
ATOM 1409 O O . LEU B 1 36 ? 64.446 29.015 -25.384 1.00 18.85 36 LEU B O 1
ATOM 1414 N N . HIS B 1 37 ? 63.725 29.277 -27.500 1.00 16.52 37 HIS B N 1
ATOM 1415 C CA . HIS B 1 37 ? 65.055 29.584 -28.004 1.00 18.96 37 HIS B CA 1
ATOM 1416 C C . HIS B 1 37 ? 65.570 30.901 -27.426 1.00 17.93 37 HIS B C 1
ATOM 1417 O O . HIS B 1 37 ? 66.723 30.996 -27.007 1.00 17.16 37 HIS B O 1
ATOM 1424 N N . GLU B 1 38 ? 64.713 31.916 -27.390 1.00 17.85 38 GLU B N 1
ATOM 1425 C CA . GLU B 1 38 ? 65.123 33.213 -26.862 1.00 20.52 38 GLU B CA 1
ATOM 1426 C C . GLU B 1 38 ? 65.459 33.135 -25.373 1.00 18.91 38 GLU B C 1
ATOM 1427 O O . GLU B 1 38 ? 66.482 33.666 -24.935 1.00 17.82 38 GLU B O 1
ATOM 1433 N N . LEU B 1 39 ? 64.603 32.472 -24.599 1.00 16.54 39 LEU B N 1
ATOM 1434 C CA . LEU B 1 39 ? 64.835 32.347 -23.163 1.00 16.99 39 LEU B CA 1
ATOM 1435 C C . LEU B 1 39 ? 66.152 31.622 -22.890 1.00 17.37 39 LEU B C 1
ATOM 1436 O O . LEU B 1 39 ? 66.933 32.039 -22.034 1.00 14.82 39 LEU B O 1
ATOM 1441 N N . LEU B 1 40 ? 66.401 30.541 -23.626 1.00 16.01 40 LEU B N 1
ATOM 1442 C CA . LEU B 1 40 ? 67.633 29.780 -23.455 1.00 16.80 40 LEU B CA 1
ATOM 1443 C C . LEU B 1 40 ? 68.852 30.609 -23.857 1.00 17.20 40 LEU B C 1
ATOM 1444 O O . LEU B 1 40 ? 69.839 30.676 -23.125 1.00 17.29 40 LEU B O 1
ATOM 1449 N N . LYS B 1 41 ? 68.780 31.253 -25.016 1.00 18.26 41 LYS B N 1
ATOM 1450 C CA . LYS B 1 41 ? 69.898 32.059 -25.487 1.00 19.96 41 LYS B CA 1
ATOM 1451 C C . LYS B 1 41 ? 70.273 33.138 -24.474 1.00 20.24 41 LYS B C 1
ATOM 1452 O O . LYS B 1 41 ? 71.444 33.308 -24.140 1.00 19.60 41 LYS B O 1
ATOM 1458 N N . GLU B 1 42 ? 69.273 33.863 -23.987 1.00 20.64 42 GLU B N 1
ATOM 1459 C CA . GLU B 1 42 ? 69.504 34.930 -23.023 1.00 22.61 42 GLU B CA 1
ATOM 1460 C C . GLU B 1 42 ? 70.097 34.395 -21.722 1.00 21.64 42 GLU B C 1
ATOM 1461 O O . GLU B 1 42 ? 70.872 35.082 -21.060 1.00 21.44 42 GLU B O 1
ATOM 1467 N N . ALA B 1 43 ? 69.735 33.166 -21.361 1.00 19.99 43 ALA B N 1
ATOM 1468 C CA . ALA B 1 43 ? 70.240 32.545 -20.136 1.00 18.21 43 ALA B CA 1
ATOM 1469 C C . ALA B 1 43 ? 71.639 31.956 -20.312 1.00 18.87 43 ALA B C 1
ATOM 1470 O O . ALA B 1 43 ? 72.217 31.419 -19.364 1.00 17.08 43 ALA B O 1
ATOM 1472 N N . GLY B 1 44 ? 72.174 32.048 -21.527 1.00 18.16 44 GLY B N 1
ATOM 1473 C CA . GLY B 1 44 ? 73.508 31.535 -21.791 1.00 18.34 44 GLY B CA 1
ATOM 1474 C C . GLY B 1 44 ? 73.560 30.095 -22.269 1.00 18.89 44 GLY B C 1
ATOM 1475 O O . GLY B 1 44 ? 74.630 29.489 -22.313 1.00 19.27 44 GLY B O 1
ATOM 1476 N N . HIS B 1 45 ? 72.412 29.538 -22.633 1.00 17.19 45 HIS B N 1
ATOM 1477 C CA . HIS B 1 45 ? 72.377 28.157 -23.097 1.00 18.37 45 HIS B CA 1
ATOM 1478 C C . HIS B 1 45 ? 72.345 28.104 -24.617 1.00 18.90 45 HIS B C 1
ATOM 1479 O O . HIS B 1 45 ? 72.353 29.143 -25.276 1.00 18.23 45 HIS B O 1
ATOM 1486 N N . LYS B 1 46 ? 72.312 26.899 -25.174 1.00 19.21 46 LYS B N 1
ATOM 1487 C CA . LYS B 1 46 ? 72.325 26.754 -26.624 1.00 19.83 46 LYS B CA 1
ATOM 1488 C C . LYS B 1 46 ? 71.318 25.734 -27.150 1.00 19.98 46 LYS B C 1
ATOM 1489 O O . LYS B 1 46 ? 71.069 24.708 -26.517 1.00 19.82 46 LYS B O 1
ATOM 1495 N N . VAL B 1 47 ? 70.739 26.025 -28.310 1.00 18.55 47 VAL B N 1
ATOM 1496 C CA . VAL B 1 47 ? 69.792 25.111 -28.936 1.00 17.99 47 VAL B CA 1
ATOM 1497 C C . VAL B 1 47 ? 70.553 24.392 -30.042 1.00 19.12 47 VAL B C 1
ATOM 1498 O O . VAL B 1 47 ? 71.046 25.023 -30.981 1.00 16.26 47 VAL B O 1
ATOM 1502 N N . THR B 1 48 ? 70.660 23.073 -29.926 1.00 17.86 48 THR B N 1
ATOM 1503 C CA . THR B 1 48 ? 71.389 22.291 -30.919 1.00 18.21 48 THR B CA 1
ATOM 1504 C C . THR B 1 48 ? 70.481 21.449 -31.792 1.00 17.70 48 THR B C 1
ATOM 1505 O O . THR B 1 48 ? 70.943 20.799 -32.728 1.00 17.64 48 THR B O 1
ATOM 1509 N N . SER B 1 49 ? 69.190 21.460 -31.485 1.00 15.48 49 SER B N 1
ATOM 1510 C CA . SER B 1 49 ? 68.227 20.693 -32.258 1.00 16.22 49 SER B CA 1
ATOM 1511 C C . SER B 1 49 ? 66.837 21.278 -32.060 1.00 16.27 49 SER B C 1
ATOM 1512 O O . SER B 1 49 ? 66.475 21.708 -30.960 1.00 14.68 49 SER B O 1
ATOM 1515 N N . TYR B 1 50 ? 66.065 21.297 -33.138 1.00 14.98 50 TYR B N 1
ATOM 1516 C CA . TYR B 1 50 ? 64.718 21.838 -33.097 1.00 16.17 50 TYR B CA 1
ATOM 1517 C C . TYR B 1 50 ? 63.861 21.198 -34.165 1.00 17.45 50 TYR B C 1
ATOM 1518 O O . TYR B 1 50 ? 64.300 21.031 -35.300 1.00 16.98 50 TYR B O 1
ATOM 1527 N N . GLU B 1 51 ? 62.643 20.826 -33.796 1.00 16.60 51 GLU B N 1
ATOM 1528 C CA . GLU B 1 51 ? 61.724 20.255 -34.762 1.00 18.65 51 GLU B CA 1
ATOM 1529 C C . GLU B 1 51 ? 60.284 20.344 -34.276 1.00 18.83 51 GLU B C 1
ATOM 1530 O O . GLU B 1 51 ? 60.008 20.359 -33.073 1.00 17.91 51 GLU B O 1
ATOM 1536 N N . ILE B 1 52 ? 59.376 20.448 -35.236 1.00 15.96 52 ILE B N 1
ATOM 1537 C CA . ILE B 1 52 ? 57.954 20.507 -34.960 1.00 17.90 52 ILE B CA 1
ATOM 1538 C C . ILE B 1 52 ? 57.493 19.119 -35.350 1.00 18.69 52 ILE B C 1
ATOM 1539 O O . ILE B 1 52 ? 57.669 18.707 -36.494 1.00 19.02 52 ILE B O 1
ATOM 1544 N N . VAL B 1 53 ? 56.930 18.382 -34.399 1.00 19.14 53 VAL B N 1
ATOM 1545 C CA . VAL B 1 53 ? 56.484 17.030 -34.693 1.00 20.24 53 VAL B CA 1
ATOM 1546 C C . VAL B 1 53 ? 54.981 16.902 -34.612 1.00 19.93 53 VAL B C 1
ATOM 1547 O O . VAL B 1 53 ? 54.320 17.641 -33.879 1.00 17.17 53 VAL B O 1
ATOM 1551 N N . LYS B 1 54 ? 54.446 15.959 -35.379 1.00 20.81 54 LYS B N 1
ATOM 1552 C CA . LYS B 1 54 ? 53.018 15.720 -35.376 1.00 23.81 54 LYS B CA 1
ATOM 1553 C C . LYS B 1 54 ? 52.581 15.328 -33.977 1.00 23.50 54 LYS B C 1
ATOM 1554 O O . LYS B 1 54 ? 53.360 14.786 -33.189 1.00 21.15 54 LYS B O 1
ATOM 1560 N N . ASP B 1 55 ? 51.319 15.605 -33.686 1.00 23.45 55 ASP B N 1
ATOM 1561 C CA . ASP B 1 55 ? 50.746 15.337 -32.385 1.00 23.39 55 ASP B CA 1
ATOM 1562 C C . ASP B 1 55 ? 50.177 13.931 -32.203 1.00 22.14 55 ASP B C 1
ATOM 1563 O O . ASP B 1 55 ? 48.966 13.725 -32.282 1.00 23.04 55 ASP B O 1
ATOM 1568 N N . ASP B 1 56 ? 51.064 12.970 -31.967 1.00 19.16 56 ASP B N 1
ATOM 1569 C CA . ASP B 1 56 ? 50.680 11.582 -31.730 1.00 18.32 56 ASP B CA 1
ATOM 1570 C C . ASP B 1 56 ? 51.791 10.966 -30.885 1.00 16.40 56 ASP B C 1
ATOM 1571 O O . ASP B 1 56 ? 52.947 11.381 -30.976 1.00 13.55 56 ASP B O 1
ATOM 1576 N N . LYS B 1 57 ? 51.433 9.992 -30.055 1.00 15.41 57 LYS B N 1
ATOM 1577 C CA . LYS B 1 57 ? 52.386 9.354 -29.150 1.00 16.03 57 LYS B CA 1
ATOM 1578 C C . LYS B 1 57 ? 53.715 8.928 -29.764 1.00 15.37 57 LYS B C 1
ATOM 1579 O O . LYS B 1 57 ? 54.780 9.281 -29.256 1.00 15.67 57 LYS B O 1
ATOM 1585 N N . GLU B 1 58 ? 53.656 8.180 -30.858 1.00 14.63 58 GLU B N 1
ATOM 1586 C CA . GLU B 1 58 ? 54.868 7.686 -31.500 1.00 13.96 58 GLU B CA 1
ATOM 1587 C C . GLU B 1 58 ? 55.792 8.787 -32.022 1.00 14.44 58 GLU B C 1
ATOM 1588 O O . GLU B 1 58 ? 57.009 8.667 -31.914 1.00 13.45 58 GLU B O 1
ATOM 1594 N N . SER B 1 59 ? 55.224 9.849 -32.595 1.00 14.03 59 SER B N 1
ATOM 1595 C CA . SER B 1 59 ? 56.035 10.954 -33.114 1.00 13.90 59 SER B CA 1
ATOM 1596 C C . SER B 1 59 ? 56.734 11.664 -31.960 1.00 14.22 59 SER B C 1
ATOM 1597 O O . SER B 1 59 ? 57.908 12.035 -32.053 1.00 13.98 59 SER B O 1
ATOM 1600 N N . ILE B 1 60 ? 55.998 11.851 -30.870 1.00 13.72 60 ILE B N 1
ATOM 1601 C CA . ILE B 1 60 ? 56.537 12.505 -29.689 1.00 12.87 60 ILE B CA 1
ATOM 1602 C C . ILE B 1 60 ? 57.669 11.673 -29.081 1.00 13.90 60 ILE B C 1
ATOM 1603 O O . ILE B 1 60 ? 58.751 12.193 -28.805 1.00 14.18 60 ILE B O 1
ATOM 1608 N N . GLN B 1 61 ? 57.427 10.383 -28.873 1.00 13.25 61 GLN B N 1
ATOM 1609 C CA . GLN B 1 61 ? 58.459 9.532 -28.292 1.00 14.15 61 GLN B CA 1
ATOM 1610 C C . GLN B 1 61 ? 59.702 9.504 -29.176 1.00 15.29 61 GLN B C 1
ATOM 1611 O O . GLN B 1 61 ? 60.825 9.594 -28.680 1.00 14.77 61 GLN B O 1
ATOM 1617 N N . GLN B 1 62 ? 59.500 9.395 -30.486 1.00 15.44 62 GLN B N 1
ATOM 1618 C CA . GLN B 1 62 ? 60.622 9.366 -31.419 1.00 16.47 62 GLN B CA 1
ATOM 1619 C C . GLN B 1 62 ? 61.469 10.633 -31.337 1.00 15.93 62 GLN B C 1
ATOM 1620 O O . GLN B 1 62 ? 62.699 10.569 -31.394 1.00 15.72 62 GLN B O 1
ATOM 1626 N N . ALA B 1 63 ? 60.809 11.782 -31.211 1.00 15.23 63 ALA B N 1
ATOM 1627 C CA . ALA B 1 63 ? 61.509 13.062 -31.131 1.00 12.90 63 ALA B CA 1
ATOM 1628 C C . ALA B 1 63 ? 62.321 13.177 -29.842 1.00 14.06 63 ALA B C 1
ATOM 1629 O O . ALA B 1 63 ? 63.434 13.712 -29.841 1.00 14.11 63 ALA B O 1
ATOM 1631 N N . VAL B 1 64 ? 61.756 12.688 -28.742 1.00 13.48 64 VAL B N 1
ATOM 1632 C CA . VAL B 1 64 ? 62.450 12.729 -27.459 1.00 14.10 64 VAL B CA 1
ATOM 1633 C C . VAL B 1 64 ? 63.676 11.812 -27.504 1.00 14.91 64 VAL B C 1
ATOM 1634 O O . VAL B 1 64 ? 64.771 12.203 -27.099 1.00 14.21 64 VAL B O 1
ATOM 1638 N N . LEU B 1 65 ? 63.495 10.594 -28.007 1.00 13.94 65 LEU B N 1
ATOM 1639 C CA . LEU B 1 65 ? 64.609 9.658 -28.096 1.00 14.22 65 LEU B CA 1
ATOM 1640 C C . LEU B 1 65 ? 65.673 10.144 -29.076 1.00 15.53 65 LEU B C 1
ATOM 1641 O O . LEU B 1 65 ? 66.860 9.904 -28.869 1.00 14.51 65 LEU B O 1
ATOM 1646 N N . ALA B 1 66 ? 65.253 10.833 -30.135 1.00 14.83 66 ALA B N 1
ATOM 1647 C CA . ALA B 1 66 ? 66.203 11.360 -31.111 1.00 16.21 66 ALA B CA 1
ATOM 1648 C C . ALA B 1 66 ? 67.102 12.378 -30.409 1.00 16.53 66 ALA B C 1
ATOM 1649 O O . ALA B 1 66 ? 68.313 12.409 -30.630 1.00 16.73 66 ALA B O 1
ATOM 1651 N N . GLY B 1 67 ? 66.503 13.205 -29.557 1.00 15.64 67 GLY B N 1
ATOM 1652 C CA . GLY B 1 67 ? 67.278 14.188 -28.824 1.00 15.28 67 GLY B CA 1
ATOM 1653 C C . GLY B 1 67 ? 68.224 13.481 -27.869 1.00 16.70 67 GLY B C 1
ATOM 1654 O O . GLY B 1 67 ? 69.394 13.846 -27.749 1.00 17.38 67 GLY B O 1
ATOM 1655 N N . TYR B 1 68 ? 67.719 12.456 -27.189 1.00 16.29 68 TYR B N 1
ATOM 1656 C CA . TYR B 1 68 ? 68.540 11.696 -26.250 1.00 16.99 68 TYR B CA 1
ATOM 1657 C C . TYR B 1 68 ? 69.794 11.118 -26.923 1.00 16.07 68 TYR B C 1
ATOM 1658 O O . TYR B 1 68 ? 70.887 11.141 -26.359 1.00 16.29 68 TYR B O 1
ATOM 1667 N N . HIS B 1 69 ? 69.632 10.595 -28.129 1.00 17.03 69 HIS B N 1
ATOM 1668 C CA . HIS B 1 69 ? 70.756 9.997 -28.842 1.00 19.03 69 HIS B CA 1
ATOM 1669 C C . HIS B 1 69 ? 71.713 10.982 -29.501 1.00 21.01 69 HIS B C 1
ATOM 1670 O O . HIS B 1 69 ? 72.768 10.587 -29.998 1.00 20.73 69 HIS B O 1
ATOM 1677 N N . LYS B 1 70 ? 71.359 12.262 -29.500 1.00 22.14 70 LYS B N 1
ATOM 1678 C CA . LYS B 1 70 ? 72.216 13.272 -30.111 1.00 22.33 70 LYS B CA 1
ATOM 1679 C C . LYS B 1 70 ? 73.328 13.642 -29.131 1.00 23.15 70 LYS B C 1
ATOM 1680 O O . LYS B 1 70 ? 73.065 14.078 -28.010 1.00 20.95 70 LYS B O 1
ATOM 1686 N N . GLU B 1 71 ? 74.574 13.461 -29.560 1.00 23.21 71 GLU B N 1
ATOM 1687 C CA . GLU B 1 71 ? 75.728 13.738 -28.709 1.00 23.91 71 GLU B CA 1
ATOM 1688 C C . GLU B 1 71 ? 75.792 15.150 -28.131 1.00 21.40 71 GLU B C 1
ATOM 1689 O O . GLU B 1 71 ? 76.270 15.339 -27.012 1.00 19.96 71 GLU B O 1
ATOM 1695 N N . ASP B 1 72 ? 75.309 16.138 -28.879 1.00 19.53 72 ASP B N 1
ATOM 1696 C CA . ASP B 1 72 ? 75.349 17.514 -28.399 1.00 19.35 72 ASP B CA 1
ATOM 1697 C C . ASP B 1 72 ? 74.024 18.025 -27.836 1.00 19.70 72 ASP B C 1
ATOM 1698 O O . ASP B 1 72 ? 73.704 19.213 -27.933 1.00 18.69 72 ASP B O 1
ATOM 1703 N N . VAL B 1 73 ? 73.252 17.116 -27.247 1.00 19.39 73 VAL B N 1
ATOM 1704 C CA . VAL B 1 73 ? 71.983 17.474 -26.616 1.00 17.21 73 VAL B CA 1
ATOM 1705 C C . VAL B 1 73 ? 72.047 16.968 -25.175 1.00 17.57 73 VAL B C 1
ATOM 1706 O O . VAL B 1 73 ? 72.301 15.789 -24.939 1.00 18.08 73 VAL B O 1
ATOM 1710 N N . ASP B 1 74 ? 71.826 17.862 -24.219 1.00 17.50 74 ASP B N 1
ATOM 1711 C CA . ASP B 1 74 ? 71.871 17.501 -22.804 1.00 18.15 74 ASP B CA 1
ATOM 1712 C C . ASP B 1 74 ? 70.471 17.440 -22.209 1.00 17.35 74 ASP B C 1
ATOM 1713 O O . ASP B 1 74 ? 70.216 16.706 -21.253 1.00 17.46 74 ASP B O 1
ATOM 1718 N N . VAL B 1 75 ? 69.569 18.223 -22.786 1.00 16.10 75 VAL B N 1
ATOM 1719 C CA . VAL B 1 75 ? 68.204 18.324 -22.293 1.00 15.33 75 VAL B CA 1
ATOM 1720 C C . VAL B 1 75 ? 67.213 18.413 -23.446 1.00 14.90 75 VAL B C 1
ATOM 1721 O O . VAL B 1 75 ? 67.509 19.015 -24.474 1.00 13.66 75 VAL B O 1
ATOM 1725 N N . VAL B 1 76 ? 66.043 17.807 -23.271 1.00 13.59 76 VAL B N 1
ATOM 1726 C CA . VAL B 1 76 ? 64.993 17.864 -24.281 1.00 13.04 76 VAL B CA 1
ATOM 1727 C C . VAL B 1 76 ? 63.815 18.627 -23.686 1.00 13.97 76 VAL B C 1
ATOM 1728 O O . VAL B 1 76 ? 63.303 18.269 -22.616 1.00 13.62 76 VAL B O 1
ATOM 1732 N N . LEU B 1 77 ? 63.400 19.689 -24.371 1.00 13.06 77 LEU B N 1
ATOM 1733 C CA . LEU B 1 77 ? 62.276 20.507 -23.922 1.00 14.48 77 LEU B CA 1
ATOM 1734 C C . LEU B 1 77 ? 61.160 20.409 -24.953 1.00 13.26 77 LEU B C 1
ATOM 1735 O O . LEU B 1 77 ? 61.377 20.700 -26.130 1.00 15.22 77 LEU B O 1
ATOM 1740 N N . THR B 1 78 ? 59.969 20.006 -24.521 1.00 13.26 78 THR B N 1
ATOM 1741 C CA . THR B 1 78 ? 58.845 19.909 -25.443 1.00 13.24 78 THR B CA 1
ATOM 1742 C C . THR B 1 78 ? 57.711 20.808 -24.964 1.00 15.11 78 THR B C 1
ATOM 1743 O O . THR B 1 78 ? 57.590 21.092 -23.767 1.00 14.43 78 THR B O 1
ATOM 1747 N N . ASN B 1 79 ? 56.894 21.266 -25.905 1.00 14.36 79 ASN B N 1
ATOM 1748 C CA . ASN B 1 79 ? 55.755 22.111 -25.580 1.00 15.79 79 ASN B CA 1
ATOM 1749 C C . ASN B 1 79 ? 54.594 21.712 -26.483 1.00 16.98 79 ASN B C 1
ATOM 1750 O O . ASN B 1 79 ? 54.787 21.443 -27.670 1.00 16.36 79 ASN B O 1
ATOM 1755 N N . GLY B 1 80 ? 53.399 21.640 -25.902 1.00 15.37 80 GLY B N 1
ATOM 1756 C CA . GLY B 1 80 ? 52.219 21.285 -26.665 1.00 18.25 80 GLY B CA 1
ATOM 1757 C C . GLY B 1 80 ? 51.754 19.852 -26.491 1.00 18.93 80 GLY B C 1
ATOM 1758 O O . GLY B 1 80 ? 52.448 19.021 -25.894 1.00 17.52 80 GLY B O 1
ATOM 1759 N N . GLY B 1 81 ? 50.562 19.571 -27.012 1.00 20.20 81 GLY B N 1
ATOM 1760 C CA . GLY B 1 81 ? 50.003 18.234 -26.942 1.00 21.39 81 GLY B CA 1
ATOM 1761 C C . GLY B 1 81 ? 49.402 17.839 -25.609 1.00 23.28 81 GLY B C 1
ATOM 1762 O O . GLY B 1 81 ? 48.927 16.713 -25.453 1.00 24.58 81 GLY B O 1
ATOM 1763 N N . THR B 1 82 ? 49.421 18.749 -24.641 1.00 23.90 82 THR B N 1
ATOM 1764 C CA . THR B 1 82 ? 48.857 18.453 -23.329 1.00 22.98 82 THR B CA 1
ATOM 1765 C C . THR B 1 82 ? 47.381 18.851 -23.289 1.00 23.67 82 THR B C 1
ATOM 1766 O O . THR B 1 82 ? 46.919 19.673 -24.084 1.00 23.39 82 THR B O 1
ATOM 1770 N N . GLY B 1 83 ? 46.643 18.261 -22.362 1.00 23.43 83 GLY B N 1
ATOM 1771 C CA . GLY B 1 83 ? 45.231 18.567 -22.251 1.00 23.62 83 GLY B CA 1
ATOM 1772 C C . GLY B 1 83 ? 44.495 17.439 -21.567 1.00 23.41 83 GLY B C 1
ATOM 1773 O O . GLY B 1 83 ? 45.061 16.372 -21.328 1.00 23.63 83 GLY B O 1
ATOM 1774 N N . ILE B 1 84 ? 43.225 17.666 -21.262 1.00 24.20 84 ILE B N 1
ATOM 1775 C CA . ILE B 1 84 ? 42.422 16.664 -20.579 1.00 25.44 84 ILE B CA 1
ATOM 1776 C C . ILE B 1 84 ? 41.621 15.770 -21.515 1.00 25.96 84 ILE B C 1
ATOM 1777 O O . ILE B 1 84 ? 40.977 14.831 -21.061 1.00 26.58 84 ILE B O 1
ATOM 1782 N N . THR B 1 85 ? 41.652 16.054 -22.814 1.00 28.67 85 THR B N 1
ATOM 1783 C CA . THR B 1 85 ? 40.894 15.243 -23.767 1.00 30.26 85 THR B CA 1
ATOM 1784 C C . THR B 1 85 ? 41.645 13.982 -24.184 1.00 31.60 85 THR B C 1
ATOM 1785 O O . THR B 1 85 ? 42.848 13.842 -23.934 1.00 29.68 85 THR B O 1
ATOM 1789 N N . LYS B 1 86 ? 40.921 13.070 -24.826 1.00 32.85 86 LYS B N 1
ATOM 1790 C CA . LYS B 1 86 ? 41.482 11.802 -25.276 1.00 33.35 86 LYS B CA 1
ATOM 1791 C C . LYS B 1 86 ? 42.586 11.986 -26.318 1.00 32.50 86 LYS B C 1
ATOM 1792 O O . LYS B 1 86 ? 43.508 11.175 -26.400 1.00 31.20 86 LYS B O 1
ATOM 1798 N N . ARG B 1 87 ? 42.498 13.053 -27.105 1.00 32.24 87 ARG B N 1
ATOM 1799 C CA . ARG B 1 87 ? 43.498 13.323 -28.136 1.00 33.75 87 ARG B CA 1
ATOM 1800 C C . ARG B 1 87 ? 44.777 13.962 -27.592 1.00 31.15 87 ARG B C 1
ATOM 1801 O O . ARG B 1 87 ? 45.721 14.205 -28.343 1.00 31.30 87 ARG B O 1
ATOM 1809 N N . ASP B 1 88 ? 44.809 14.238 -26.293 1.00 27.55 88 ASP B N 1
ATOM 1810 C CA . ASP B 1 88 ? 45.994 14.832 -25.681 1.00 25.51 88 ASP B CA 1
ATOM 1811 C C . ASP B 1 88 ? 46.775 13.692 -25.040 1.00 23.59 88 ASP B C 1
ATOM 1812 O O . ASP B 1 88 ? 46.334 13.103 -24.051 1.00 19.43 88 ASP B O 1
ATOM 1817 N N . VAL B 1 89 ? 47.940 13.387 -25.606 1.00 20.50 89 VAL B N 1
ATOM 1818 C CA . VAL B 1 89 ? 48.734 12.270 -25.117 1.00 19.06 89 VAL B CA 1
ATOM 1819 C C . VAL B 1 89 ? 50.182 12.573 -24.763 1.00 17.66 89 VAL B C 1
ATOM 1820 O O . VAL B 1 89 ? 50.952 11.651 -24.507 1.00 18.10 89 VAL B O 1
ATOM 1824 N N . THR B 1 90 ? 50.567 13.843 -24.745 1.00 16.38 90 THR B N 1
ATOM 1825 C CA . THR B 1 90 ? 51.959 14.158 -24.451 1.00 15.67 90 THR B CA 1
ATOM 1826 C C . THR B 1 90 ? 52.463 13.600 -23.125 1.00 14.39 90 THR B C 1
ATOM 1827 O O . THR B 1 90 ? 53.507 12.956 -23.089 1.00 12.91 90 THR B O 1
ATOM 1831 N N . ILE B 1 91 ? 51.733 13.836 -22.038 1.00 15.65 91 ILE B N 1
ATOM 1832 C CA . ILE B 1 91 ? 52.177 13.346 -20.736 1.00 16.53 91 ILE B CA 1
ATOM 1833 C C . ILE B 1 91 ? 52.347 11.828 -20.710 1.00 16.00 91 ILE B C 1
ATOM 1834 O O . ILE B 1 91 ? 53.375 11.333 -20.257 1.00 15.99 91 ILE B O 1
ATOM 1839 N N . GLU B 1 92 ? 51.357 11.091 -21.201 1.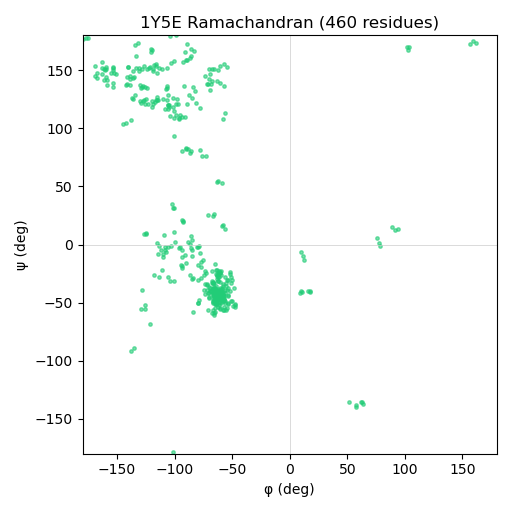00 17.43 92 GLU B N 1
ATOM 1840 C CA . GLU B 1 92 ? 51.448 9.632 -21.214 1.00 20.37 92 GLU B CA 1
ATOM 1841 C C . GLU B 1 92 ? 52.588 9.152 -22.112 1.00 18.59 92 GLU B C 1
ATOM 1842 O O . GLU B 1 92 ? 53.326 8.234 -21.749 1.00 17.29 92 GLU B O 1
ATOM 1848 N N . ALA B 1 93 ? 52.740 9.781 -23.274 1.00 15.84 93 ALA B N 1
ATOM 1849 C CA . ALA B 1 93 ? 53.796 9.403 -24.213 1.00 15.27 93 ALA B CA 1
ATOM 1850 C C . ALA B 1 93 ? 55.191 9.583 -23.613 1.00 14.85 93 ALA B C 1
ATOM 1851 O O . ALA B 1 93 ? 56.052 8.710 -23.733 1.00 14.71 93 ALA B O 1
ATOM 1853 N N . VAL B 1 94 ? 55.412 10.722 -22.967 1.00 14.07 94 VAL B N 1
ATOM 1854 C CA . VAL B 1 94 ? 56.710 11.011 -22.368 1.00 13.77 94 VAL B CA 1
ATOM 1855 C C . VAL B 1 94 ? 56.938 10.188 -21.107 1.00 14.54 94 VAL B C 1
ATOM 1856 O O . VAL B 1 94 ? 58.026 9.656 -20.889 1.00 13.93 94 VAL B O 1
ATOM 1860 N N . SER B 1 95 ? 55.904 10.076 -20.281 1.00 14.45 95 SER B N 1
ATOM 1861 C CA . SER B 1 95 ? 56.005 9.319 -19.036 1.00 15.54 95 SER B CA 1
ATOM 1862 C C . SER B 1 95 ? 56.552 7.909 -19.254 1.00 15.93 95 SER B C 1
ATOM 1863 O O . SER B 1 95 ? 57.366 7.415 -18.467 1.00 14.30 95 SER B O 1
ATOM 1866 N N . ALA B 1 96 ? 56.109 7.270 -20.331 1.00 15.57 96 ALA B N 1
ATOM 1867 C CA . ALA B 1 96 ? 56.538 5.911 -20.653 1.00 16.53 96 ALA B CA 1
ATOM 1868 C C . ALA B 1 96 ? 58.045 5.768 -20.871 1.00 14.78 96 ALA B C 1
ATOM 1869 O O . ALA B 1 96 ? 58.595 4.686 -20.696 1.00 16.24 96 ALA B O 1
ATOM 1871 N N . LEU B 1 97 ? 58.711 6.858 -21.237 1.00 15.29 97 LEU B N 1
ATOM 1872 C CA . LEU B 1 97 ? 60.154 6.835 -21.496 1.00 15.73 97 LEU B CA 1
ATOM 1873 C C . LEU B 1 97 ? 61.049 7.216 -20.313 1.00 15.38 97 LEU B C 1
ATOM 1874 O O . LEU B 1 97 ? 62.244 6.932 -20.323 1.00 14.71 97 LEU B O 1
ATOM 1879 N N . LEU B 1 98 ? 60.483 7.861 -19.302 1.00 15.86 98 LEU B N 1
ATOM 1880 C CA . LEU B 1 98 ? 61.278 8.319 -18.161 1.00 16.27 98 LEU B CA 1
ATOM 1881 C C . LEU B 1 98 ? 61.803 7.229 -17.232 1.00 17.24 98 LEU B C 1
ATOM 1882 O O . LEU B 1 98 ? 61.090 6.277 -16.915 1.00 17.27 98 LEU B O 1
ATOM 1887 N N . ASP B 1 99 ? 63.057 7.377 -16.804 1.00 17.04 99 ASP B N 1
ATOM 1888 C CA . ASP B 1 99 ? 63.667 6.434 -15.867 1.00 17.60 99 ASP B CA 1
ATOM 1889 C C . ASP B 1 99 ? 63.144 6.802 -14.485 1.00 17.33 99 ASP B C 1
ATOM 1890 O O . ASP B 1 99 ? 62.712 5.945 -13.718 1.00 17.63 99 ASP B O 1
ATOM 1895 N N . LYS B 1 100 ? 63.203 8.093 -14.177 1.00 16.33 100 LYS B N 1
ATOM 1896 C CA . LYS B 1 100 ? 62.719 8.605 -12.907 1.00 15.58 100 LYS B CA 1
ATOM 1897 C C . LYS B 1 100 ? 61.950 9.895 -13.168 1.00 15.83 100 LYS B C 1
ATOM 1898 O O . LYS B 1 100 ? 62.451 10.823 -13.802 1.00 15.07 100 LYS B O 1
ATOM 1904 N N . GLU B 1 101 ? 60.721 9.941 -12.678 1.00 14.51 101 GLU B N 1
ATOM 1905 C CA . GLU B 1 101 ? 59.876 11.104 -12.859 1.00 17.27 101 GLU B CA 1
ATOM 1906 C C . GLU B 1 101 ? 60.154 12.143 -11.776 1.00 19.12 101 GLU B C 1
ATOM 1907 O O . GLU B 1 101 ? 60.121 11.836 -10.581 1.00 18.68 101 GLU B O 1
ATOM 1913 N N . ILE B 1 102 ? 60.448 13.367 -12.197 1.00 17.17 102 ILE B N 1
ATOM 1914 C CA . ILE B 1 102 ? 60.687 14.449 -11.252 1.00 18.61 102 ILE B CA 1
ATOM 1915 C C . ILE B 1 102 ? 59.303 15.053 -11.036 1.00 18.04 102 ILE B C 1
ATOM 1916 O O . ILE B 1 102 ? 58.938 16.048 -11.660 1.00 17.01 102 ILE B O 1
ATOM 1921 N N . VAL B 1 103 ? 58.533 14.423 -10.155 1.00 17.68 103 VAL B N 1
ATOM 1922 C CA . VAL B 1 103 ? 57.162 14.837 -9.882 1.00 18.45 103 VAL B CA 1
ATOM 1923 C C . VAL B 1 103 ? 56.991 16.283 -9.444 1.00 16.59 103 VAL B C 1
ATOM 1924 O O . VAL B 1 103 ? 55.943 16.885 -9.677 1.00 17.50 103 VAL B O 1
ATOM 1928 N N . GLY B 1 104 ? 58.016 16.841 -8.812 1.00 15.88 104 GLY B N 1
ATOM 1929 C CA . GLY B 1 104 ? 57.929 18.217 -8.365 1.00 15.85 104 GLY B CA 1
ATOM 1930 C C . GLY B 1 104 ? 57.716 19.214 -9.493 1.00 16.08 104 GLY B C 1
ATOM 1931 O O . GLY B 1 104 ? 57.199 20.303 -9.261 1.00 16.96 104 GLY B O 1
ATOM 1932 N N . PHE B 1 105 ? 58.105 18.857 -10.714 1.00 14.60 105 PHE B N 1
ATOM 1933 C CA . PHE B 1 105 ? 57.940 19.776 -11.838 1.00 15.12 105 PHE B CA 1
ATOM 1934 C C . PHE B 1 105 ? 56.470 20.043 -12.126 1.00 15.41 105 PHE B C 1
ATOM 1935 O O . PHE B 1 105 ? 56.022 21.191 -12.098 1.00 14.80 105 PHE B O 1
ATOM 1943 N N . GLY B 1 106 ? 55.721 18.980 -12.403 1.00 14.23 106 GLY B N 1
ATOM 1944 C CA . GLY B 1 106 ? 54.304 19.137 -12.684 1.00 15.00 106 GLY B CA 1
ATOM 1945 C C . GLY B 1 106 ? 53.564 19.751 -11.509 1.00 14.97 106 GLY B C 1
ATOM 1946 O O . GLY B 1 106 ? 52.709 20.617 -11.688 1.00 13.48 106 GLY B O 1
ATOM 1947 N N . GLU B 1 107 ? 53.893 19.304 -10.298 1.00 14.43 107 GLU B N 1
ATOM 1948 C CA . GLU B 1 107 ? 53.246 19.818 -9.091 1.00 14.77 107 GLU B CA 1
ATOM 194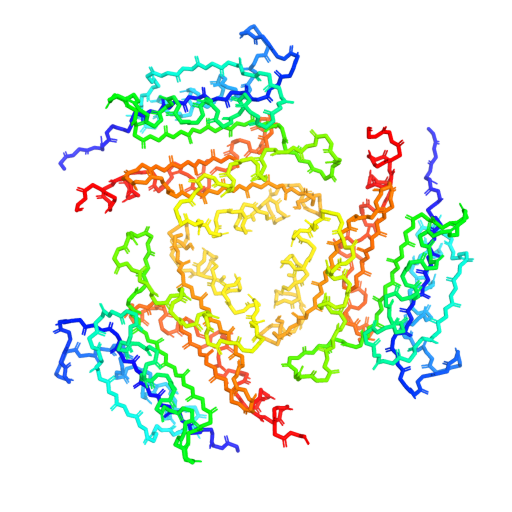9 C C . GLU B 1 107 ? 53.447 21.314 -8.900 1.00 14.86 107 GLU B C 1
ATOM 1950 O O . GLU B 1 107 ? 52.484 22.069 -8.754 1.00 14.94 107 GLU B O 1
ATOM 1956 N N . LEU B 1 108 ? 54.706 21.739 -8.878 1.00 14.76 108 LEU B N 1
ATOM 1957 C CA . LEU B 1 108 ? 55.017 23.149 -8.677 1.00 14.88 108 LEU B CA 1
ATOM 1958 C C . LEU B 1 108 ? 54.552 24.002 -9.848 1.00 14.67 108 LEU B C 1
ATOM 1959 O O . LEU B 1 108 ? 54.161 25.152 -9.661 1.00 14.42 108 LEU B O 1
ATOM 1964 N N . PHE B 1 109 ? 54.589 23.445 -11.055 1.00 13.51 109 PHE B N 1
ATOM 1965 C CA . PHE B 1 109 ? 54.130 24.200 -12.212 1.00 14.28 109 PHE B CA 1
ATOM 1966 C C . PHE B 1 109 ? 52.667 24.598 -11.994 1.00 15.37 109 PHE B C 1
ATOM 1967 O O . PHE B 1 109 ? 52.290 25.747 -12.217 1.00 15.96 109 PHE B O 1
ATOM 1975 N N . ARG B 1 110 ? 51.845 23.637 -11.576 1.00 14.86 110 ARG B N 1
ATOM 1976 C CA . ARG B 1 110 ? 50.430 23.897 -11.331 1.00 15.15 110 ARG B CA 1
ATOM 1977 C C . ARG B 1 110 ? 50.215 24.838 -10.145 1.00 16.12 110 ARG B C 1
ATOM 1978 O O . ARG B 1 110 ? 49.370 25.731 -10.202 1.00 15.53 110 ARG B O 1
ATOM 1994 N N . ILE B 1 112 ? 52.328 27.138 -8.877 1.00 16.00 112 ILE B N 1
ATOM 1995 C CA . ILE B 1 112 ? 52.753 28.490 -9.213 1.00 15.97 112 ILE B CA 1
ATOM 1996 C C . ILE B 1 112 ? 51.782 29.129 -10.215 1.00 15.70 112 ILE B C 1
ATOM 1997 O O . ILE B 1 112 ? 51.460 30.315 -10.105 1.00 14.98 112 ILE B O 1
ATOM 2002 N N . SER B 1 113 ? 51.308 28.346 -11.183 1.00 14.46 113 SER B N 1
ATOM 2003 C CA . SER B 1 113 ? 50.364 28.866 -12.173 1.00 14.38 113 SER B CA 1
ATOM 2004 C C . SER B 1 113 ? 49.083 29.318 -11.474 1.00 15.36 113 SER B C 1
ATOM 2005 O O . SER B 1 113 ? 48.505 30.356 -11.807 1.00 13.96 113 SER B O 1
ATOM 2008 N N . TYR B 1 114 ? 48.648 28.534 -10.493 1.00 14.11 114 TYR B N 1
ATOM 2009 C CA . TYR B 1 114 ? 47.438 28.857 -9.748 1.00 14.96 114 TYR B CA 1
ATOM 2010 C C . TYR B 1 114 ? 47.581 30.155 -8.961 1.00 15.57 114 TYR B C 1
ATOM 2011 O O . TYR B 1 114 ? 46.729 31.038 -9.036 1.00 15.55 114 TYR B O 1
ATOM 2020 N N . LEU B 1 115 ? 48.659 30.253 -8.194 1.00 15.13 115 LEU B N 1
ATOM 2021 C CA . LEU B 1 115 ? 48.899 31.414 -7.352 1.00 17.12 115 LEU B CA 1
ATOM 2022 C C . LEU B 1 115 ? 49.322 32.690 -8.067 1.00 18.10 115 LEU B C 1
ATOM 2023 O O . LEU B 1 115 ? 48.953 33.788 -7.650 1.00 17.57 115 LEU B O 1
ATOM 2028 N N . GLU B 1 116 ? 50.083 32.550 -9.145 1.00 17.95 116 GLU B N 1
ATOM 2029 C CA . GLU B 1 116 ? 50.606 33.718 -9.836 1.00 19.93 116 GLU B CA 1
ATOM 2030 C C . GLU B 1 116 ? 50.126 34.000 -11.247 1.00 20.43 116 GLU B C 1
ATOM 2031 O O . GLU B 1 116 ? 50.433 35.059 -11.793 1.00 21.08 116 GLU B O 1
ATOM 2037 N N . ASP B 1 117 ? 49.375 33.088 -11.851 1.00 19.20 117 ASP B N 1
ATOM 2038 C CA . ASP B 1 117 ? 48.959 33.338 -13.220 1.00 19.08 117 ASP B CA 1
ATOM 2039 C C . ASP B 1 117 ? 47.500 33.057 -13.563 1.00 20.00 117 ASP B C 1
ATOM 2040 O O . ASP B 1 117 ? 46.649 33.943 -13.450 1.00 20.58 117 ASP B O 1
ATOM 2045 N N . ILE B 1 118 ? 47.214 31.823 -13.964 1.00 18.26 118 ILE B N 1
ATOM 2046 C CA . ILE B 1 118 ? 45.873 31.444 -14.398 1.00 19.22 118 ILE B CA 1
ATOM 2047 C C . ILE B 1 118 ? 44.867 30.954 -13.355 1.00 19.13 118 ILE B C 1
ATOM 2048 O O . ILE B 1 118 ? 43.741 30.596 -13.701 1.00 18.18 118 ILE B O 1
ATOM 2053 N N . GLY B 1 119 ? 45.260 30.941 -12.086 1.00 18.03 119 GLY B N 1
ATOM 2054 C CA . GLY B 1 119 ? 44.341 30.512 -11.045 1.00 18.15 119 GLY B CA 1
ATOM 2055 C C . GLY B 1 119 ? 43.776 29.109 -11.199 1.00 18.52 119 GLY B C 1
ATOM 2056 O O . GLY B 1 119 ? 44.494 28.177 -11.563 1.00 16.35 119 GLY B O 1
ATOM 2057 N N . SER B 1 120 ? 42.480 28.961 -10.931 1.00 18.52 120 SER B N 1
ATOM 2058 C CA . SER B 1 120 ? 41.818 27.660 -11.000 1.00 18.29 120 SER B CA 1
ATOM 2059 C C . SER B 1 120 ? 42.014 26.895 -12.301 1.00 18.88 120 SER B C 1
ATOM 2060 O O . SER B 1 120 ? 41.896 25.673 -12.318 1.00 19.19 120 SER B O 1
ATOM 2063 N N . SER B 1 121 ? 42.316 27.596 -13.389 1.00 17.67 121 SER B N 1
ATOM 2064 C CA . SER B 1 121 ? 42.527 26.919 -14.662 1.00 18.40 121 SER B CA 1
ATOM 2065 C C . SER B 1 121 ? 43.721 25.970 -14.573 1.00 17.78 121 SER B C 1
ATOM 2066 O O . SER B 1 121 ? 43.812 25.004 -15.329 1.00 18.17 121 SER B O 1
ATOM 2069 N N . ALA B 1 122 ? 44.634 26.254 -13.647 1.00 17.59 122 ALA B N 1
ATOM 2070 C CA . ALA B 1 122 ? 45.827 25.433 -13.459 1.00 17.53 122 ALA B CA 1
ATOM 2071 C C . ALA B 1 122 ? 45.466 24.012 -13.039 1.00 18.73 122 ALA B C 1
ATOM 2072 O O . ALA B 1 122 ? 46.280 23.091 -13.154 1.00 16.79 122 ALA B O 1
ATOM 2082 N N . LEU B 1 124 ? 43.576 22.053 -14.499 1.00 19.03 124 LEU B N 1
ATOM 2083 C CA . LEU B 1 124 ? 43.551 21.242 -15.712 1.00 19.73 124 LEU B CA 1
ATOM 2084 C C . LEU B 1 124 ? 44.898 21.165 -16.426 1.00 19.19 124 LEU B C 1
ATOM 2085 O O . LEU B 1 124 ? 45.046 20.426 -17.397 1.00 19.36 124 LEU B O 1
ATOM 2090 N N . SER B 1 125 ? 45.879 21.923 -15.950 1.00 17.24 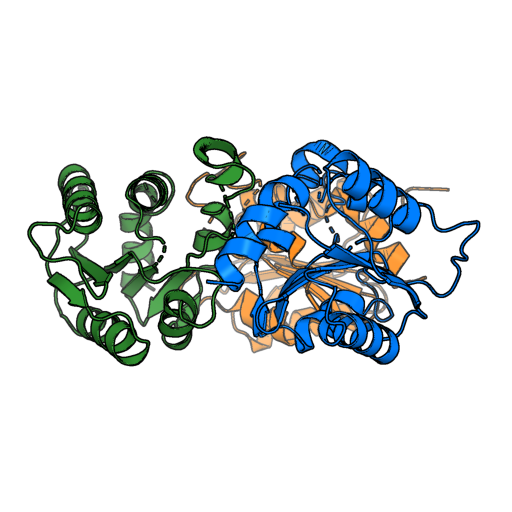125 SER B N 1
ATOM 2091 C CA . SER B 1 125 ? 47.186 21.931 -16.592 1.00 17.66 125 SER B CA 1
ATOM 2092 C C . SER B 1 125 ? 47.952 20.632 -16.401 1.00 16.66 125 SER B C 1
ATOM 2093 O O . SER B 1 125 ? 47.895 20.014 -15.337 1.00 15.22 125 SER B O 1
ATOM 2096 N N . ARG B 1 126 ? 48.673 20.230 -17.444 1.00 16.73 126 ARG B N 1
ATOM 2097 C CA . ARG B 1 126 ? 49.472 19.015 -17.401 1.00 18.23 126 ARG B CA 1
ATOM 2098 C C . ARG B 1 126 ? 50.904 19.300 -17.846 1.00 17.52 126 ARG B C 1
ATOM 2099 O O . ARG B 1 126 ? 51.147 20.005 -18.830 1.00 14.68 126 ARG B O 1
ATOM 2107 N N . ALA B 1 127 ? 51.852 18.746 -17.104 1.00 17.01 127 ALA B N 1
ATOM 2108 C CA . ALA B 1 127 ? 53.263 18.929 -17.398 1.00 16.04 127 ALA B CA 1
ATOM 2109 C C . ALA B 1 127 ? 54.012 17.805 -16.712 1.00 16.27 127 ALA B C 1
ATOM 2110 O O . ALA B 1 127 ? 53.563 17.284 -15.689 1.00 15.37 127 ALA B O 1
ATOM 2112 N N . ILE B 1 128 ? 55.147 17.415 -17.276 1.00 15.04 128 ILE B N 1
ATOM 2113 C CA . ILE B 1 128 ? 55.924 16.347 -16.670 1.00 14.75 128 ILE B CA 1
ATOM 2114 C C . ILE B 1 128 ? 57.405 16.492 -17.007 1.00 14.41 128 ILE B C 1
ATOM 2115 O O . ILE B 1 128 ? 57.769 16.993 -18.075 1.00 12.01 128 ILE B O 1
ATOM 2120 N N . GLY B 1 129 ? 58.250 16.077 -16.070 1.00 13.30 129 GLY B N 1
ATOM 2121 C CA . GLY B 1 129 ? 59.683 16.148 -16.270 1.00 14.01 129 GLY B CA 1
ATOM 2122 C C . GLY B 1 129 ? 60.308 14.898 -15.684 1.00 15.85 129 GLY B C 1
ATOM 2123 O O . GLY B 1 129 ? 59.756 14.290 -14.765 1.00 12.99 129 GLY B O 1
ATOM 2124 N N . GLY B 1 130 ? 61.455 14.501 -16.214 1.00 15.75 130 GLY B N 1
ATOM 2125 C CA . GLY B 1 130 ? 62.106 13.315 -15.699 1.00 15.14 130 GLY B CA 1
ATOM 2126 C C . GLY B 1 130 ? 63.428 13.060 -16.379 1.00 16.50 130 GLY B C 1
ATOM 2127 O O . GLY B 1 130 ? 63.828 13.787 -17.292 1.00 16.14 130 GLY B O 1
ATOM 2128 N N . THR B 1 131 ? 64.113 12.017 -15.931 1.00 15.92 131 THR B N 1
ATOM 2129 C CA . THR B 1 131 ? 65.400 11.671 -16.501 1.00 15.35 131 THR B CA 1
ATOM 2130 C C . THR B 1 131 ? 65.321 10.477 -17.447 1.00 15.78 131 THR B C 1
ATOM 2131 O O . THR B 1 131 ? 64.407 9.651 -17.376 1.00 14.73 131 THR B O 1
ATOM 2135 N N . ILE B 1 132 ? 66.290 10.423 -18.348 1.00 16.47 132 ILE B N 1
ATOM 2136 C CA . ILE B 1 132 ? 66.460 9.313 -19.270 1.00 16.59 132 ILE B CA 1
ATOM 2137 C C . ILE B 1 132 ? 67.978 9.241 -19.296 1.00 17.17 132 ILE B C 1
ATOM 2138 O O . ILE B 1 132 ? 68.634 10.093 -19.890 1.00 15.60 132 ILE B O 1
ATOM 2143 N N . GLY B 1 133 ? 68.539 8.244 -18.619 1.00 17.35 133 GLY B N 1
ATOM 2144 C CA . GLY B 1 133 ? 69.984 8.142 -18.570 1.00 18.48 133 GLY B CA 1
ATOM 2145 C C . GLY B 1 133 ? 70.526 9.371 -17.858 1.00 19.18 133 GLY B C 1
ATOM 2146 O O . GLY B 1 133 ? 69.972 9.804 -16.849 1.00 18.38 133 GLY B O 1
ATOM 2147 N N . ARG B 1 134 ? 71.596 9.949 -18.388 1.00 19.18 134 ARG B N 1
ATOM 2148 C CA . ARG B 1 134 ? 72.194 11.129 -17.782 1.00 20.68 134 ARG B CA 1
ATOM 2149 C C . ARG B 1 134 ? 71.642 12.416 -18.381 1.00 20.08 134 ARG B C 1
ATOM 2150 O O . ARG B 1 134 ? 72.250 13.479 -18.264 1.00 19.16 134 ARG B O 1
ATOM 2158 N N . LYS B 1 135 ? 70.483 12.315 -19.020 1.00 17.06 135 LYS B N 1
ATOM 2159 C CA . LYS B 1 135 ? 69.851 13.479 -19.619 1.00 17.58 135 LYS B CA 1
ATOM 2160 C C . LYS B 1 135 ? 68.487 13.714 -18.984 1.00 16.87 135 LYS B C 1
ATOM 2161 O O . LYS B 1 135 ? 67.974 12.859 -18.260 1.00 17.35 135 LYS B O 1
ATOM 2167 N N . VAL B 1 136 ? 67.903 14.874 -19.245 1.00 16.66 136 VAL B N 1
ATOM 2168 C CA . VAL B 1 136 ? 66.611 15.200 -18.662 1.00 16.38 136 VAL B CA 1
ATOM 2169 C C . VAL B 1 136 ? 65.622 15.707 -19.700 1.00 16.51 136 VAL B C 1
ATOM 2170 O O . VAL B 1 136 ? 66.006 16.274 -20.727 1.00 16.17 136 VAL B O 1
ATOM 2174 N N . VAL B 1 137 ? 64.342 15.487 -19.426 1.00 15.76 137 VAL B N 1
ATOM 2175 C CA . VAL B 1 137 ? 63.278 15.909 -20.326 1.00 15.38 137 VAL B CA 1
ATOM 2176 C C . VAL B 1 137 ? 62.215 16.693 -19.565 1.00 15.08 137 VAL B C 1
ATOM 2177 O O . VAL B 1 137 ? 61.810 16.298 -18.473 1.00 15.63 137 VAL B O 1
ATOM 2181 N N . PHE B 1 138 ? 61.785 17.812 -20.143 1.00 12.95 138 PHE B N 1
ATOM 2182 C CA . PHE B 1 138 ? 60.727 18.637 -19.564 1.00 12.00 138 PHE B CA 1
ATOM 2183 C C . PHE B 1 138 ? 59.670 18.850 -20.640 1.00 12.79 138 PHE B C 1
ATOM 2184 O O . PHE B 1 138 ? 59.977 19.325 -21.737 1.00 13.19 138 PHE B O 1
ATOM 2192 N N . SER B 1 139 ? 58.431 18.481 -20.333 1.00 12.89 139 SER B N 1
ATOM 2193 C CA . SER B 1 139 ? 57.323 18.638 -21.270 1.00 12.20 139 SER B CA 1
ATOM 2194 C C . SER B 1 139 ? 56.307 19.591 -20.666 1.00 13.70 139 SER B C 1
ATOM 2195 O O . SER B 1 139 ? 55.771 19.330 -19.589 1.00 13.06 139 SER B O 1
ATOM 2206 N N . PRO B 1 141 ? 52.916 22.659 -21.383 1.00 15.57 141 PRO B N 1
ATOM 2207 C CA . PRO B 1 141 ? 51.777 22.932 -22.259 1.00 15.36 141 PRO B CA 1
ATOM 2208 C C . PRO B 1 141 ? 52.270 23.791 -23.435 1.00 15.88 141 PRO B C 1
ATOM 2209 O O . PRO B 1 141 ? 53.366 2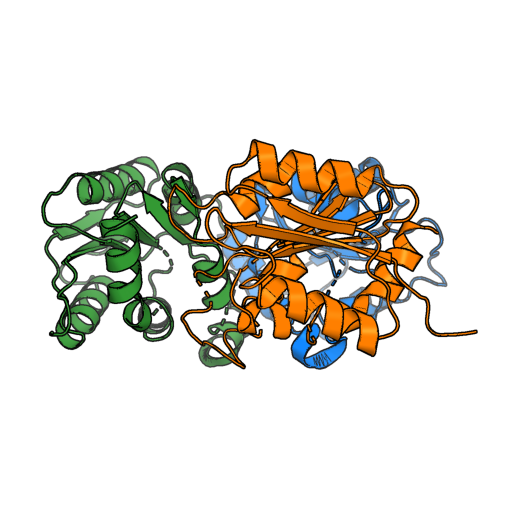4.364 -23.378 1.00 14.89 141 PRO B O 1
ATOM 2213 N N . GLY B 1 142 ? 51.450 23.897 -24.476 1.00 15.27 142 GLY B N 1
ATOM 2214 C CA . GLY B 1 142 ? 51.827 24.651 -25.657 1.00 16.04 142 GLY B CA 1
ATOM 2215 C C . GLY B 1 142 ? 51.725 26.166 -25.670 1.00 17.57 142 GLY B C 1
ATOM 2216 O O . GLY B 1 142 ? 52.341 26.800 -26.525 1.00 19.64 142 GLY B O 1
ATOM 2217 N N . SER B 1 143 ? 50.973 26.765 -24.751 1.00 17.13 143 SER B N 1
ATOM 2218 C CA . SER B 1 143 ? 50.839 28.221 -24.749 1.00 18.68 143 SER B CA 1
ATOM 2219 C C . SER B 1 143 ? 52.151 28.888 -24.343 1.00 19.52 143 SER B C 1
ATOM 2220 O O . SER B 1 143 ? 52.904 28.350 -23.529 1.00 19.36 143 SER B O 1
ATOM 2223 N N . SER B 1 144 ? 52.428 30.061 -24.905 1.00 17.35 144 SER B N 1
ATOM 2224 C CA . SER B 1 144 ? 53.667 30.755 -24.583 1.00 18.82 144 SER B CA 1
ATOM 2225 C C . SER B 1 144 ? 53.727 31.130 -23.106 1.00 17.22 144 SER B C 1
ATOM 2226 O O . SER B 1 144 ? 54.807 31.169 -22.518 1.00 16.82 144 SER B O 1
ATOM 2229 N N . GLY B 1 145 ? 52.569 31.402 -22.510 1.00 16.18 145 GLY B N 1
ATOM 2230 C CA . GLY B 1 145 ? 52.526 31.758 -21.100 1.00 16.87 145 GLY B CA 1
ATOM 2231 C C . GLY B 1 145 ? 52.933 30.596 -20.206 1.00 17.25 145 GLY B C 1
ATOM 2232 O O . GLY B 1 145 ? 53.604 30.785 -19.190 1.00 18.18 145 GLY B O 1
ATOM 2233 N N . ALA B 1 146 ? 52.515 29.389 -20.578 1.00 16.50 146 ALA B N 1
ATOM 2234 C CA . ALA B 1 146 ? 52.859 28.192 -19.813 1.00 15.71 146 ALA B CA 1
ATOM 2235 C C . ALA B 1 146 ? 54.366 27.975 -19.942 1.00 16.63 146 ALA B C 1
ATOM 2236 O O . ALA B 1 146 ? 55.061 27.700 -18.961 1.00 14.92 146 ALA B O 1
ATOM 2238 N N . VAL B 1 147 ? 54.867 28.115 -21.164 1.00 14.91 147 VAL B N 1
ATOM 2239 C CA . VAL B 1 147 ? 56.291 27.954 -21.427 1.00 15.55 147 VAL B CA 1
ATOM 2240 C C . VAL B 1 147 ? 57.118 28.956 -20.625 1.00 15.19 147 VAL B C 1
ATOM 2241 O O . VAL B 1 147 ? 58.096 28.588 -19.978 1.00 14.97 147 VAL B O 1
ATOM 2245 N N . ARG B 1 148 ? 56.716 30.222 -20.662 1.00 16.23 148 ARG B N 1
ATOM 2246 C CA . ARG B 1 148 ? 57.445 31.267 -19.953 1.00 15.19 148 ARG B CA 1
ATOM 2247 C C . ARG B 1 148 ? 57.498 31.027 -18.443 1.00 15.50 148 ARG B C 1
ATOM 2248 O O . ARG B 1 148 ? 58.544 31.206 -17.818 1.00 15.21 148 ARG B O 1
ATOM 2256 N N . LEU B 1 149 ? 56.374 30.624 -17.859 1.00 13.65 149 LEU B N 1
ATOM 2257 C CA . LEU B 1 149 ? 56.321 30.377 -16.419 1.00 15.65 149 LEU B CA 1
ATOM 2258 C C . LEU B 1 149 ? 57.189 29.180 -16.026 1.00 14.68 149 LEU B C 1
ATOM 2259 O O . LEU B 1 149 ? 58.011 29.272 -15.113 1.00 14.72 149 LEU B O 1
ATOM 2264 N N . ALA B 1 150 ? 57.017 28.064 -16.725 1.00 14.86 150 ALA B N 1
ATOM 2265 C CA . ALA B 1 150 ? 57.788 26.862 -16.428 1.00 15.26 150 ALA B CA 1
ATOM 2266 C C . ALA B 1 150 ? 59.289 27.119 -16.536 1.00 15.44 150 ALA B C 1
ATOM 2267 O O . ALA B 1 150 ? 60.059 26.711 -15.664 1.00 13.80 150 ALA B O 1
ATOM 2277 N N . ASN B 1 152 ? 61.039 30.213 -16.595 1.00 15.48 152 ASN B N 1
ATOM 2278 C CA . ASN B 1 152 ? 61.530 31.217 -15.647 1.00 16.22 152 ASN B CA 1
ATOM 2279 C C . ASN B 1 152 ? 61.480 30.819 -14.170 1.00 16.99 152 ASN B C 1
ATOM 2280 O O . ASN B 1 152 ? 62.409 31.098 -13.413 1.00 18.17 152 ASN B O 1
ATOM 2285 N N . LYS B 1 153 ? 60.394 30.172 -13.764 1.00 16.97 153 LYS B N 1
ATOM 2286 C CA . LYS B 1 153 ? 60.216 29.788 -12.369 1.00 16.59 153 LYS B CA 1
ATOM 2287 C C . LYS B 1 153 ? 60.853 28.472 -11.950 1.00 16.44 153 LYS B C 1
ATOM 2288 O O . LYS B 1 153 ? 61.247 28.314 -10.794 1.00 15.83 153 LYS B O 1
ATOM 2294 N N . LEU B 1 154 ? 60.972 27.528 -12.876 1.00 15.80 154 LEU B N 1
ATOM 2295 C CA . LEU B 1 154 ? 61.495 26.221 -12.501 1.00 15.20 154 LEU B CA 1
ATOM 2296 C C . LEU B 1 154 ? 62.679 25.643 -13.261 1.00 15.04 154 LEU B C 1
ATOM 2297 O O . LEU B 1 154 ? 63.663 25.233 -12.652 1.00 14.69 154 LEU B O 1
ATOM 2302 N N . ILE B 1 155 ? 62.582 25.605 -14.584 1.00 13.90 155 ILE B N 1
ATOM 2303 C CA . ILE B 1 155 ? 63.631 25.015 -15.414 1.00 14.59 155 ILE B CA 1
ATOM 2304 C C . ILE B 1 155 ? 64.941 25.804 -15.518 1.00 14.50 155 ILE B C 1
ATOM 2305 O O . ILE B 1 155 ? 66.006 25.277 -15.203 1.00 14.05 155 ILE B O 1
ATOM 2310 N N . LEU B 1 156 ? 64.864 27.056 -15.957 1.00 15.23 156 LEU B N 1
ATOM 2311 C CA . LEU B 1 156 ? 66.056 27.891 -16.101 1.00 16.32 156 LEU B CA 1
ATOM 2312 C C . LEU B 1 156 ? 66.884 27.975 -14.818 1.00 15.83 156 LEU B C 1
ATOM 2313 O O . LEU B 1 156 ? 68.108 27.881 -14.853 1.00 16.98 156 LEU B O 1
ATOM 2318 N N . PRO B 1 157 ? 66.226 28.161 -13.666 1.00 15.57 157 PRO B N 1
ATOM 2319 C CA . PRO B 1 157 ? 66.975 28.241 -12.411 1.00 15.36 157 PRO B CA 1
ATOM 2320 C C . PRO B 1 157 ? 67.719 26.951 -12.059 1.00 15.71 157 PRO B C 1
ATOM 2321 O O . PRO B 1 157 ? 68.736 26.992 -11.365 1.00 15.98 157 PRO B O 1
ATOM 2325 N N . GLU B 1 158 ? 67.219 25.816 -12.547 1.00 15.01 158 GLU B N 1
ATOM 2326 C CA . GLU B 1 158 ? 67.805 24.512 -12.215 1.00 16.63 158 GLU B CA 1
ATOM 2327 C C . GLU B 1 158 ? 68.563 23.723 -13.290 1.00 17.05 158 GLU B C 1
ATOM 2328 O O . GLU B 1 158 ? 69.216 22.728 -12.969 1.00 15.60 158 GLU B O 1
ATOM 2334 N N . LEU B 1 159 ? 68.486 24.142 -14.550 1.00 18.77 159 LEU B N 1
ATOM 2335 C CA . LEU B 1 159 ? 69.165 23.410 -15.623 1.00 19.08 159 LEU B CA 1
ATOM 2336 C C . LEU B 1 159 ? 70.618 23.037 -15.355 1.00 19.69 159 LEU B C 1
ATOM 2337 O O . LEU B 1 159 ? 71.009 21.883 -15.532 1.00 20.12 159 LEU B O 1
ATOM 2342 N N . GLY B 1 160 ? 71.421 24.014 -14.952 1.00 20.27 160 GLY B N 1
ATOM 2343 C CA . GLY B 1 160 ? 72.826 23.753 -14.684 1.00 21.75 160 GLY B CA 1
ATOM 2344 C C . GLY B 1 160 ? 73.044 22.746 -13.570 1.00 21.96 160 GLY B C 1
ATOM 2345 O O . GLY B 1 160 ? 73.897 21.863 -13.675 1.00 21.66 160 GLY B O 1
ATOM 2346 N N . HIS B 1 161 ? 72.269 22.885 -12.501 1.00 21.28 161 HIS B N 1
ATOM 2347 C CA . HIS B 1 161 ? 72.351 21.996 -11.347 1.00 21.89 161 HIS B CA 1
ATOM 2348 C C . HIS B 1 161 ? 72.001 20.554 -11.711 1.00 20.58 161 HIS B C 1
ATOM 2349 O O . HIS B 1 161 ? 72.694 19.617 -11.312 1.00 20.58 161 HIS B O 1
ATOM 2356 N N . ILE B 1 162 ? 70.913 20.385 -12.458 1.00 17.52 162 ILE B N 1
ATOM 2357 C CA . ILE B 1 162 ? 70.455 19.061 -12.868 1.00 17.01 162 ILE B CA 1
ATOM 2358 C C . ILE B 1 162 ? 71.478 18.355 -13.752 1.00 17.57 162 ILE B C 1
ATOM 2359 O O . ILE B 1 162 ? 71.877 17.230 -13.465 1.00 18.12 162 ILE B O 1
ATOM 2364 N N . THR B 1 163 ? 71.908 19.011 -14.825 1.00 18.61 163 THR B N 1
ATOM 2365 C CA . THR B 1 163 ? 72.877 18.386 -15.719 1.00 22.12 163 THR B CA 1
ATOM 2366 C C . THR B 1 163 ? 74.159 18.029 -14.974 1.00 23.58 163 THR B C 1
ATOM 2367 O O . THR B 1 163 ? 74.769 16.990 -15.232 1.00 25.50 163 THR B O 1
ATOM 2371 N N . PHE B 1 164 ? 74.562 18.883 -14.041 1.00 25.91 164 PHE B N 1
ATOM 2372 C CA . PHE B 1 164 ? 75.764 18.627 -13.257 1.00 28.17 164 PHE B CA 1
ATOM 2373 C C . PHE B 1 164 ? 75.592 17.335 -12.459 1.00 28.67 164 PHE B C 1
ATOM 2374 O O . PHE B 1 164 ? 76.441 16.444 -12.506 1.00 28.82 164 PHE B O 1
ATOM 2382 N N . GLU B 1 165 ? 74.487 17.243 -11.726 1.00 29.76 165 GLU B N 1
ATOM 2383 C CA . GLU B 1 165 ? 74.195 16.068 -10.914 1.00 30.66 165 GLU B CA 1
ATOM 2384 C C . GLU B 1 165 ? 74.121 14.784 -11.728 1.00 30.81 165 GLU B C 1
ATOM 2385 O O . GLU B 1 165 ? 74.564 13.728 -11.277 1.00 29.88 165 GLU B O 1
ATOM 2391 N N . LEU B 1 166 ? 73.553 14.871 -12.926 1.00 29.61 166 LEU B N 1
ATOM 2392 C CA . LEU B 1 166 ? 73.417 13.695 -13.773 1.00 30.33 166 LEU B CA 1
ATOM 2393 C C . LEU B 1 166 ? 74.728 13.246 -14.417 1.00 32.91 166 LEU B C 1
ATOM 2394 O O . LEU B 1 166 ? 74.895 12.068 -14.725 1.00 30.70 166 LEU B O 1
ATOM 2399 N N . HIS B 1 167 ? 75.659 14.176 -14.612 1.00 37.65 167 HIS B N 1
ATOM 2400 C CA . HIS B 1 167 ? 76.939 13.842 -15.234 1.00 42.90 167 HIS B CA 1
ATOM 2401 C C . HIS B 1 167 ? 78.027 13.427 -14.248 1.00 45.13 167 HIS B C 1
ATOM 2402 O O . HIS B 1 167 ? 79.041 12.855 -14.645 1.00 46.38 167 HIS B O 1
ATOM 2409 N N . ARG B 1 168 ? 77.824 13.715 -12.967 1.00 48.42 168 ARG B N 1
ATOM 2410 C CA . ARG B 1 168 ? 78.811 13.357 -11.953 1.00 51.27 168 ARG B CA 1
ATOM 2411 C C . ARG B 1 168 ? 78.704 11.883 -11.578 1.00 52.31 168 ARG B C 1
ATOM 2412 O O . ARG B 1 168 ? 77.798 11.206 -12.109 1.00 53.25 168 ARG B O 1
ATOM 2420 N N . GLN C 1 9 ? 26.526 34.716 -25.884 1.00 47.52 9 GLN C N 1
ATOM 2421 C CA . GLN C 1 9 ? 25.790 33.511 -25.521 1.00 46.72 9 GLN C CA 1
ATOM 2422 C C . GLN C 1 9 ? 25.145 33.651 -24.147 1.00 47.41 9 GLN C C 1
ATOM 2423 O O . GLN C 1 9 ? 24.505 34.670 -23.856 1.00 48.20 9 GLN C O 1
ATOM 2429 N N . ALA C 1 10 ? 25.319 32.650 -23.294 1.00 47.77 10 ALA C N 1
ATOM 2430 C CA . ALA C 1 10 ? 24.754 32.676 -21.948 1.00 46.88 10 ALA C CA 1
ATOM 2431 C C . ALA C 1 10 ? 25.423 31.635 -21.053 1.00 46.33 10 ALA C C 1
ATOM 2432 O O . ALA C 1 10 ? 25.996 30.661 -21.542 1.00 46.15 10 ALA C O 1
ATOM 2434 N N . PRO C 1 11 ? 25.363 31.834 -19.724 1.00 46.60 11 PRO C N 1
ATOM 2435 C CA . PRO C 1 11 ? 25.968 30.900 -18.768 1.00 46.75 11 PRO C CA 1
ATOM 2436 C C . PRO C 1 11 ? 25.399 29.495 -18.944 1.00 46.82 11 PRO C C 1
ATOM 2437 O O . PRO C 1 11 ? 24.246 29.240 -18.595 1.00 47.04 11 PRO C O 1
ATOM 2441 N N . LYS C 1 12 ? 26.206 28.588 -19.485 1.00 46.15 12 LYS C N 1
ATOM 2442 C CA . LYS C 1 12 ? 25.752 27.219 -19.707 1.00 45.51 12 LYS C CA 1
ATOM 2443 C C . LYS C 1 12 ? 25.349 26.547 -18.401 1.00 43.28 12 LYS C C 1
ATOM 2444 O O . LYS C 1 12 ? 26.007 26.711 -17.374 1.00 41.91 12 LYS C O 1
ATOM 2450 N N . GLU C 1 13 ? 24.253 25.798 -18.449 1.00 41.09 13 GLU C N 1
ATOM 2451 C CA . GLU C 1 13 ? 23.755 25.095 -17.276 1.00 39.22 13 GLU C CA 1
ATOM 2452 C C . GLU C 1 13 ? 24.243 23.650 -17.287 1.00 36.47 13 GLU C C 1
ATOM 2453 O O . GLU C 1 13 ? 23.784 22.833 -18.086 1.00 36.42 13 GLU C O 1
ATOM 2459 N N . VAL C 1 14 ? 25.181 23.343 -16.400 1.00 31.98 14 VAL C N 1
ATOM 2460 C CA . VAL C 1 14 ? 25.726 21.998 -16.306 1.00 28.08 14 VAL C CA 1
ATOM 2461 C C . VAL C 1 14 ? 24.822 21.122 -15.443 1.00 26.45 14 VAL C C 1
ATOM 2462 O O . VAL C 1 14 ? 24.357 21.541 -14.384 1.00 26.19 14 VAL C O 1
ATOM 2466 N N . ARG C 1 15 ? 24.574 19.905 -15.914 1.00 25.26 15 ARG C N 1
ATOM 2467 C CA . ARG C 1 15 ? 23.726 18.948 -15.211 1.00 25.32 15 ARG C CA 1
ATOM 2468 C C . ARG C 1 15 ? 24.614 18.000 -14.405 1.00 25.06 15 ARG C C 1
ATOM 2469 O O . ARG C 1 15 ? 25.466 17.308 -14.966 1.00 23.95 15 ARG C O 1
ATOM 2477 N N . CYS C 1 16 ? 24.410 17.966 -13.091 1.00 24.76 16 CYS C N 1
ATOM 2478 C CA . CYS C 1 16 ? 25.232 17.133 -12.217 1.00 25.53 16 CYS C CA 1
ATOM 2479 C C . CYS C 1 16 ? 24.484 16.105 -11.385 1.00 24.91 16 CYS C C 1
ATOM 2480 O O . CYS C 1 16 ? 23.319 16.296 -11.030 1.00 24.00 16 CYS C O 1
ATOM 2483 N N . LYS C 1 17 ? 25.180 15.015 -11.071 1.00 22.02 17 LYS C N 1
ATOM 2484 C CA . LYS C 1 17 ? 24.633 13.987 -10.206 1.00 21.97 17 LYS C CA 1
ATOM 2485 C C . LYS C 1 17 ? 25.378 14.160 -8.888 1.00 21.94 17 LYS C C 1
ATOM 2486 O O . LYS C 1 17 ? 26.597 14.344 -8.882 1.00 21.19 17 LYS C O 1
ATOM 2492 N N . ILE C 1 18 ? 24.649 14.126 -7.780 1.00 20.84 18 ILE C N 1
ATOM 2493 C CA . ILE C 1 18 ? 25.269 14.257 -6.472 1.00 21.64 18 ILE C CA 1
ATOM 2494 C C . ILE C 1 18 ? 25.270 12.897 -5.795 1.00 23.08 18 ILE C C 1
ATOM 2495 O O . ILE C 1 18 ? 24.225 12.262 -5.654 1.00 22.76 18 ILE C O 1
ATOM 2500 N N . VAL C 1 19 ? 26.451 12.446 -5.395 1.00 22.91 19 VAL C N 1
ATOM 2501 C CA . VAL C 1 19 ? 26.578 11.165 -4.722 1.00 22.05 19 VAL C CA 1
ATOM 2502 C C . VAL C 1 19 ? 27.156 11.375 -3.333 1.00 21.83 19 VAL C C 1
ATOM 2503 O O . VAL C 1 19 ? 28.265 11.884 -3.186 1.00 21.49 19 VAL C O 1
ATOM 2507 N N . THR C 1 20 ? 26.392 11.007 -2.313 1.00 22.42 20 THR C N 1
ATOM 2508 C CA . THR C 1 20 ? 26.871 11.117 -0.945 1.00 22.27 20 THR C CA 1
ATOM 2509 C C . THR C 1 20 ? 27.183 9.697 -0.496 1.00 22.68 20 THR C C 1
ATOM 2510 O O . THR C 1 20 ? 26.298 8.840 -0.441 1.00 24.30 20 THR C O 1
ATOM 2514 N N . ILE C 1 21 ? 28.453 9.454 -0.201 1.00 22.08 21 ILE C N 1
ATOM 2515 C CA . ILE C 1 21 ? 28.924 8.147 0.233 1.00 22.80 21 ILE C CA 1
ATOM 2516 C C . ILE C 1 21 ? 28.846 8.081 1.755 1.00 24.13 21 ILE C C 1
ATOM 2517 O O . ILE C 1 21 ? 29.607 8.752 2.454 1.00 23.69 21 ILE C O 1
ATOM 2522 N N . SER C 1 22 ? 27.918 7.275 2.263 1.00 26.31 22 SER C N 1
ATOM 2523 C CA . SER C 1 22 ? 27.728 7.154 3.707 1.00 27.77 22 SER C CA 1
ATOM 2524 C C . SER C 1 22 ? 26.848 5.967 4.096 1.00 28.23 22 SER C C 1
ATOM 2525 O O . SER C 1 22 ? 25.936 5.595 3.362 1.00 29.00 22 SER C O 1
ATOM 2528 N N . ASP C 1 23 ? 27.127 5.374 5.253 1.00 30.91 23 ASP C N 1
ATOM 2529 C CA . ASP C 1 23 ? 26.336 4.247 5.740 1.00 33.11 23 ASP C CA 1
ATOM 2530 C C . ASP C 1 23 ? 25.331 4.721 6.788 1.00 35.76 23 ASP C C 1
ATOM 2531 O O . ASP C 1 23 ? 24.596 3.914 7.356 1.00 36.23 23 ASP C O 1
ATOM 2536 N N . THR C 1 24 ? 25.294 6.026 7.044 1.00 36.50 24 THR C N 1
ATOM 2537 C CA . THR C 1 24 ? 24.387 6.553 8.057 1.00 37.78 24 THR C CA 1
ATOM 2538 C C . THR C 1 24 ? 23.491 7.699 7.603 1.00 38.83 24 THR C C 1
ATOM 2539 O O . THR C 1 24 ? 22.322 7.765 7.985 1.00 39.21 24 THR C O 1
ATOM 2543 N N . ARG C 1 25 ? 24.036 8.602 6.795 1.00 37.92 25 ARG C N 1
ATOM 2544 C CA . ARG C 1 25 ? 23.269 9.748 6.318 1.00 38.23 25 ARG C CA 1
ATOM 2545 C C . ARG C 1 25 ? 21.962 9.372 5.629 1.00 38.00 25 ARG C C 1
ATOM 2546 O O . ARG C 1 25 ? 21.825 8.287 5.063 1.00 37.72 25 ARG C O 1
ATOM 2554 N N . THR C 1 26 ? 21.007 10.294 5.694 1.00 37.94 26 THR C N 1
ATOM 2555 C CA . THR C 1 26 ? 19.706 10.141 5.057 1.00 38.08 26 THR C CA 1
ATOM 2556 C C . THR C 1 26 ? 19.466 11.474 4.358 1.00 38.06 26 THR C C 1
ATOM 2557 O O . THR C 1 26 ? 20.116 12.467 4.682 1.00 37.76 26 THR C O 1
ATOM 2561 N N . GLU C 1 27 ? 18.543 11.500 3.405 1.00 37.90 27 GLU C N 1
ATOM 2562 C CA . GLU C 1 27 ? 18.253 12.726 2.675 1.00 38.88 27 GLU C CA 1
ATOM 2563 C C . GLU C 1 27 ? 18.017 13.913 3.606 1.00 40.22 27 GLU C C 1
ATOM 2564 O O . GLU C 1 27 ? 18.320 15.053 3.254 1.00 41.23 27 GLU C O 1
ATOM 2566 N N . GLU C 1 28 ? 17.492 13.642 4.798 1.00 40.68 28 GLU C N 1
ATOM 2567 C CA . GLU C 1 28 ? 17.205 14.700 5.762 1.00 40.85 28 GLU C CA 1
ATOM 2568 C C . GLU C 1 28 ? 18.431 15.184 6.531 1.00 38.65 28 GLU C C 1
ATOM 2569 O O . GLU C 1 28 ? 18.504 16.349 6.923 1.00 39.55 28 GLU C O 1
ATOM 2575 N N . THR C 1 29 ? 19.393 14.295 6.748 1.00 35.63 29 THR C N 1
ATOM 2576 C CA . THR C 1 29 ? 20.595 14.658 7.491 1.00 32.98 29 THR C CA 1
ATOM 2577 C C . THR C 1 29 ? 21.829 14.882 6.613 1.00 31.31 29 THR C C 1
ATOM 2578 O O . THR C 1 29 ? 22.900 15.219 7.118 1.00 29.32 29 THR C O 1
ATOM 2582 N N . ASP C 1 30 ? 21.674 14.706 5.305 1.00 29.17 30 ASP C N 1
ATOM 2583 C CA . ASP C 1 30 ? 22.787 14.879 4.374 1.00 27.63 30 ASP C CA 1
ATOM 2584 C C . ASP C 1 30 ? 23.154 16.351 4.191 1.00 27.42 30 ASP C C 1
ATOM 2585 O O . ASP C 1 30 ? 22.832 16.965 3.173 1.00 27.39 30 ASP C O 1
ATOM 2590 N N . LYS C 1 31 ? 23.840 16.901 5.186 1.00 27.53 31 LYS C N 1
ATOM 2591 C CA . LYS C 1 31 ? 24.263 18.298 5.176 1.00 29.43 31 LYS C CA 1
ATOM 2592 C C . LYS C 1 31 ? 25.141 18.652 3.974 1.00 29.68 31 LYS C C 1
ATOM 2593 O O . LYS C 1 31 ? 24.978 19.710 3.367 1.00 28.77 31 LYS C O 1
ATOM 2599 N N . SER C 1 32 ? 26.075 17.768 3.636 1.00 28.20 32 SER C N 1
ATOM 2600 C CA . SER C 1 32 ? 26.975 18.014 2.514 1.00 27.18 32 SER C CA 1
ATOM 2601 C C . SER C 1 32 ? 26.294 17.912 1.158 1.00 26.39 32 SER C C 1
ATOM 2602 O O . SER C 1 32 ? 26.591 18.690 0.253 1.00 27.24 32 SER C O 1
ATOM 2605 N N . GLY C 1 33 ? 25.388 16.951 1.014 1.00 25.24 33 GLY C N 1
ATOM 2606 C CA . GLY C 1 33 ? 24.680 16.801 -0.244 1.00 25.63 33 GLY C CA 1
ATOM 2607 C C . GLY C 1 33 ? 23.816 18.025 -0.484 1.00 26.36 33 GLY C C 1
ATOM 2608 O O . GLY C 1 33 ? 23.690 18.503 -1.613 1.00 25.14 33 GLY C O 1
ATOM 2609 N N . GLN C 1 34 ? 23.219 18.534 0.588 1.00 26.62 34 GLN C N 1
ATOM 2610 C CA . GLN C 1 34 ? 22.365 19.715 0.502 1.00 27.70 34 GLN C CA 1
ATOM 2611 C C . GLN C 1 34 ? 23.191 20.930 0.085 1.00 26.90 34 GLN C C 1
ATOM 2612 O O . GLN C 1 34 ? 22.755 21.731 -0.746 1.00 24.99 34 GLN C O 1
ATOM 2618 N N . LEU C 1 35 ? 24.384 21.059 0.664 1.00 25.15 35 LEU C N 1
ATOM 2619 C CA . LEU C 1 35 ? 25.279 22.168 0.339 1.00 25.01 35 LEU C CA 1
ATOM 2620 C C . LEU C 1 35 ? 25.665 22.130 -1.139 1.00 24.89 35 LEU C C 1
ATOM 2621 O O . LEU C 1 35 ? 25.663 23.161 -1.815 1.00 23.20 35 LEU C O 1
ATOM 2626 N N . LEU C 1 36 ? 26.004 20.943 -1.636 1.00 24.78 36 LEU C N 1
ATOM 2627 C CA . LEU C 1 36 ? 26.374 20.792 -3.039 1.00 25.17 36 LEU C CA 1
ATOM 2628 C C . LEU C 1 36 ? 25.244 21.290 -3.927 1.00 25.76 36 LEU C C 1
ATOM 2629 O O . LEU C 1 36 ? 25.472 22.024 -4.888 1.00 23.95 36 LEU C O 1
ATOM 2634 N N . HIS C 1 37 ? 24.021 20.888 -3.598 1.00 27.30 37 HIS C N 1
ATOM 2635 C CA . HIS C 1 37 ? 22.854 21.296 -4.368 1.00 29.88 37 HIS C CA 1
ATOM 2636 C C . HIS C 1 37 ? 22.726 22.821 -4.362 1.00 28.77 37 HIS C C 1
ATOM 2637 O O . HIS C 1 37 ? 22.520 23.443 -5.406 1.00 27.18 37 HIS C O 1
ATOM 2644 N N . GLU C 1 38 ? 22.854 23.416 -3.179 1.00 27.13 38 GLU C N 1
ATOM 2645 C CA . GLU C 1 38 ? 22.743 24.864 -3.037 1.00 28.94 38 GLU C CA 1
ATOM 2646 C C . GLU C 1 38 ? 23.787 25.606 -3.867 1.00 26.42 38 GLU C C 1
ATOM 2647 O O . GLU C 1 38 ? 23.454 26.520 -4.625 1.00 24.11 38 GLU C O 1
ATOM 2653 N N . LEU C 1 39 ? 25.047 25.211 -3.724 1.00 24.02 39 LEU C N 1
ATOM 2654 C CA . LEU C 1 39 ? 26.128 25.852 -4.463 1.00 24.50 39 LEU C CA 1
ATOM 2655 C C . LEU C 1 39 ? 25.897 25.767 -5.968 1.00 24.22 39 LEU C C 1
ATOM 2656 O O . LEU C 1 39 ? 26.067 26.756 -6.683 1.00 24.59 39 LEU C O 1
ATOM 2661 N N . LEU C 1 40 ? 25.499 24.589 -6.447 1.00 22.63 40 LEU C N 1
ATOM 2662 C CA . LEU C 1 40 ? 25.239 24.391 -7.869 1.00 22.68 40 LEU C CA 1
ATOM 2663 C C . LEU C 1 40 ? 24.090 25.263 -8.382 1.00 24.28 40 LEU C C 1
ATOM 2664 O O . LEU C 1 40 ? 24.201 25.892 -9.436 1.00 22.85 40 LEU C O 1
ATOM 2669 N N . LYS C 1 41 ? 22.988 25.294 -7.638 1.00 25.49 41 LYS C N 1
ATOM 2670 C CA . LYS C 1 41 ? 21.827 26.088 -8.031 1.00 27.19 41 LYS C CA 1
ATOM 2671 C C . LYS C 1 41 ? 22.159 27.579 -8.104 1.00 26.35 41 LYS C C 1
ATOM 2672 O O . LYS C 1 41 ? 21.805 28.252 -9.069 1.00 27.22 41 LYS C O 1
ATOM 2678 N N . GLU C 1 42 ? 22.834 28.095 -7.082 1.00 26.30 42 GLU C N 1
ATOM 2679 C CA . GLU C 1 42 ? 23.199 29.510 -7.067 1.00 27.91 42 GLU C CA 1
ATOM 2680 C C . GLU C 1 42 ? 24.170 29.846 -8.194 1.00 26.40 42 GLU C C 1
ATOM 2681 O O . GLU C 1 42 ? 24.232 30.990 -8.650 1.00 25.57 42 GLU C O 1
ATOM 2687 N N . ALA C 1 43 ? 24.918 28.841 -8.645 1.00 23.40 43 ALA C N 1
ATOM 2688 C CA . ALA C 1 43 ? 25.891 29.015 -9.720 1.00 22.14 43 ALA C CA 1
ATOM 2689 C C . ALA C 1 43 ? 25.242 28.871 -11.091 1.00 22.32 43 ALA C C 1
ATOM 2690 O O . ALA C 1 43 ? 25.907 29.021 -12.115 1.00 22.06 43 ALA C O 1
ATOM 2692 N N . GLY C 1 44 ? 23.948 28.561 -11.109 1.00 21.90 44 GLY C N 1
ATOM 2693 C CA . GLY C 1 44 ? 23.248 28.417 -12.373 1.00 21.94 44 GLY C CA 1
ATOM 2694 C C . GLY C 1 44 ? 23.280 27.024 -12.976 1.00 22.92 44 GLY C C 1
ATOM 2695 O O . GLY C 1 44 ? 22.970 26.852 -14.154 1.00 23.07 44 GLY C O 1
ATOM 2696 N N . HIS C 1 45 ? 23.650 26.024 -12.182 1.00 21.67 45 HIS C N 1
ATOM 2697 C CA . HIS C 1 45 ? 23.702 24.655 -12.680 1.00 22.82 45 HIS C CA 1
ATOM 2698 C C . HIS C 1 45 ? 22.468 23.883 -12.220 1.00 24.25 45 HIS C C 1
ATOM 2699 O O . HIS C 1 45 ? 21.598 24.443 -11.553 1.00 23.69 45 HIS C O 1
ATOM 2706 N N . LYS C 1 46 ? 22.394 22.603 -12.569 1.00 25.50 46 LYS C N 1
ATOM 2707 C CA . LYS C 1 46 ? 21.238 21.794 -12.201 1.00 26.72 46 LYS C CA 1
ATOM 2708 C C . LYS C 1 46 ? 21.589 20.379 -11.745 1.00 25.81 46 LYS C C 1
ATOM 2709 O O . LYS C 1 46 ? 22.503 19.755 -12.278 1.00 25.38 46 LYS C O 1
ATOM 2715 N N . VAL C 1 47 ? 20.861 19.887 -10.747 1.00 24.99 47 VAL C N 1
ATOM 2716 C CA . VAL C 1 47 ? 21.065 18.536 -10.230 1.00 25.43 47 VAL C CA 1
ATOM 2717 C C . VAL C 1 47 ? 19.984 17.652 -10.843 1.00 26.29 47 VAL C C 1
ATOM 2718 O O . VAL C 1 47 ? 18.795 17.839 -10.577 1.00 26.57 47 VAL C O 1
ATOM 2722 N N . THR C 1 48 ? 20.399 16.695 -11.665 1.00 25.30 48 THR C N 1
ATOM 2723 C CA . THR C 1 48 ? 19.460 15.803 -12.334 1.00 26.10 48 THR C CA 1
ATOM 2724 C C . THR C 1 48 ? 19.443 14.396 -11.749 1.00 26.59 48 THR C C 1
ATOM 2725 O O . THR C 1 48 ? 18.670 13.546 -12.191 1.00 27.94 48 THR C O 1
ATOM 2729 N N . SER C 1 49 ? 20.296 14.152 -10.758 1.00 26.76 49 SER C N 1
ATOM 2730 C CA . SER C 1 49 ? 20.364 12.846 -10.112 1.00 26.29 49 SER C CA 1
ATOM 2731 C C . SER C 1 49 ? 21.015 12.985 -8.743 1.00 26.68 49 SER C C 1
ATOM 2732 O O . SER C 1 49 ? 21.931 13.789 -8.554 1.00 26.41 49 SER C O 1
ATOM 2735 N N . TYR C 1 50 ? 20.537 12.202 -7.785 1.00 26.67 50 TYR C N 1
ATOM 2736 C CA . TYR C 1 50 ? 21.063 12.259 -6.429 1.00 27.25 50 TYR C CA 1
ATOM 2737 C C . TYR C 1 50 ? 20.769 10.976 -5.674 1.00 28.70 50 TYR C C 1
ATOM 2738 O O . TYR C 1 50 ? 19.672 10.426 -5.769 1.00 29.70 50 TYR C O 1
ATOM 2747 N N . GLU C 1 51 ? 21.755 10.494 -4.929 1.00 28.95 51 GLU C N 1
ATOM 2748 C CA . GLU C 1 51 ? 21.568 9.291 -4.140 1.00 30.08 51 GLU C CA 1
ATOM 2749 C C . GLU C 1 51 ? 22.645 9.150 -3.080 1.00 30.07 51 GLU C C 1
ATOM 2750 O O . GLU C 1 51 ? 23.787 9.578 -3.264 1.00 29.32 51 GLU C O 1
ATOM 2756 N N . ILE C 1 52 ? 22.254 8.578 -1.950 1.00 28.1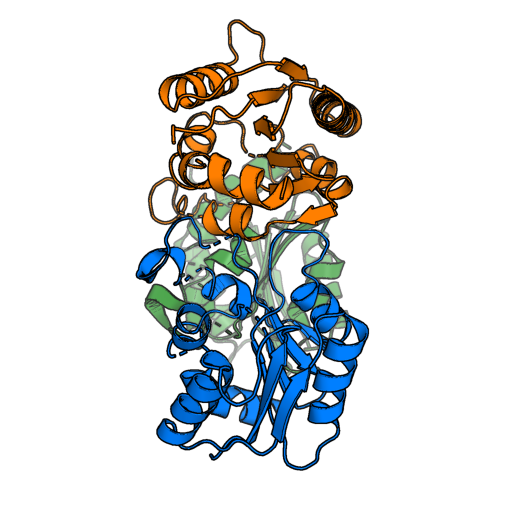3 52 ILE C N 1
ATOM 2757 C CA . ILE C 1 52 ? 23.179 8.325 -0.866 1.00 28.84 52 ILE C CA 1
ATOM 2758 C C . ILE C 1 52 ? 23.521 6.853 -1.060 1.00 29.47 52 ILE C C 1
ATOM 2759 O O . ILE C 1 52 ? 22.632 6.001 -1.074 1.00 29.28 52 ILE C O 1
ATOM 2764 N N . VAL C 1 53 ? 24.801 6.556 -1.246 1.00 28.89 53 VAL C N 1
ATOM 2765 C CA . VAL C 1 53 ? 25.213 5.176 -1.465 1.00 28.33 53 VAL C CA 1
ATOM 2766 C C . VAL C 1 53 ? 26.009 4.626 -0.297 1.00 27.87 53 VAL C C 1
ATOM 2767 O O . VAL C 1 53 ? 26.686 5.371 0.412 1.00 27.69 53 VAL C O 1
ATOM 2771 N N . LYS C 1 54 ? 25.915 3.315 -0.100 1.00 27.76 54 LYS C N 1
ATOM 2772 C CA . LYS C 1 54 ? 26.642 2.662 0.974 1.00 28.55 54 LYS C CA 1
ATOM 2773 C C . LYS C 1 54 ? 28.130 2.840 0.746 1.00 27.35 54 LYS C C 1
ATOM 2774 O O . LYS C 1 54 ? 28.592 2.942 -0.391 1.00 26.49 54 LYS C O 1
ATOM 2780 N N . ASP C 1 55 ? 28.880 2.869 1.837 1.00 27.75 55 ASP C N 1
ATOM 2781 C CA . ASP C 1 55 ? 30.310 3.072 1.758 1.00 27.07 55 ASP C CA 1
ATOM 2782 C C . ASP C 1 55 ? 31.154 1.822 1.531 1.00 26.50 55 ASP C C 1
ATOM 2783 O O . ASP C 1 55 ? 31.717 1.257 2.467 1.00 28.40 55 ASP C O 1
ATOM 2788 N N . ASP C 1 56 ? 31.222 1.395 0.276 1.00 25.23 56 ASP C N 1
ATOM 2789 C CA . ASP C 1 56 ? 32.032 0.253 -0.126 1.00 24.21 56 ASP C CA 1
ATOM 2790 C C . ASP C 1 56 ? 32.382 0.471 -1.595 1.00 22.38 56 ASP C C 1
ATOM 2791 O O . ASP C 1 56 ? 31.641 1.131 -2.325 1.00 20.19 56 ASP C O 1
ATOM 2796 N N . LYS C 1 57 ? 33.521 -0.064 -2.018 1.00 22.31 57 LYS C N 1
ATOM 2797 C CA . LYS C 1 57 ? 33.990 0.108 -3.389 1.00 22.75 57 LYS C CA 1
ATOM 2798 C C . LYS C 1 57 ? 32.968 -0.153 -4.490 1.00 22.04 57 LYS C C 1
ATOM 2799 O O . LYS C 1 57 ? 32.747 0.700 -5.351 1.00 22.30 57 LYS C O 1
ATOM 2805 N N . GLU C 1 58 ? 32.350 -1.330 -4.466 1.00 22.63 58 GLU C N 1
ATOM 2806 C CA . GLU C 1 58 ? 31.380 -1.707 -5.490 1.00 21.62 58 GLU C CA 1
ATOM 2807 C C . GLU C 1 58 ? 30.170 -0.778 -5.587 1.00 21.00 58 GLU C C 1
ATOM 2808 O O . GLU C 1 58 ? 29.704 -0.476 -6.685 1.00 20.30 58 GLU C O 1
ATOM 2814 N N . SER C 1 59 ? 29.659 -0.327 -4.446 1.00 20.75 59 SER C N 1
ATOM 2815 C CA . SER C 1 59 ? 28.505 0.569 -4.449 1.00 21.00 59 SER C CA 1
ATOM 2816 C C . SER C 1 59 ? 28.894 1.929 -5.023 1.00 20.44 59 SER C C 1
ATOM 2817 O O . SER C 1 59 ? 28.136 2.538 -5.780 1.00 18.92 59 SER C O 1
ATOM 2820 N N . ILE C 1 60 ? 30.082 2.398 -4.657 1.00 19.94 60 ILE C N 1
ATOM 2821 C CA . ILE C 1 60 ? 30.586 3.681 -5.133 1.00 18.74 60 ILE C CA 1
ATOM 2822 C C . ILE C 1 60 ? 30.791 3.676 -6.649 1.00 19.23 60 ILE C C 1
ATOM 2823 O O . ILE C 1 60 ? 30.360 4.598 -7.348 1.00 19.12 60 ILE C O 1
ATOM 2828 N N . GLN C 1 61 ? 31.448 2.640 -7.161 1.00 18.85 61 GLN C N 1
ATOM 2829 C CA . GLN C 1 61 ? 31.689 2.547 -8.595 1.00 18.84 61 GLN C CA 1
ATOM 2830 C C . GLN C 1 61 ? 30.368 2.474 -9.354 1.00 20.37 61 GLN C C 1
ATOM 2831 O O . GLN C 1 61 ? 30.200 3.117 -10.392 1.00 19.57 61 GLN C O 1
ATOM 2837 N N . GLN C 1 62 ? 29.428 1.697 -8.826 1.00 20.91 62 GLN C N 1
ATOM 2838 C CA . GLN C 1 62 ? 28.126 1.541 -9.461 1.00 22.07 62 GLN C CA 1
ATOM 2839 C C . GLN C 1 62 ? 27.394 2.876 -9.553 1.00 21.19 62 GLN C C 1
ATOM 2840 O O . GLN C 1 62 ? 26.790 3.190 -10.581 1.00 20.85 62 GLN C O 1
ATOM 2846 N N . ALA C 1 63 ? 27.451 3.654 -8.475 1.00 20.09 63 ALA C N 1
ATOM 2847 C CA . ALA C 1 63 ? 26.786 4.951 -8.431 1.00 20.38 63 ALA C CA 1
ATOM 2848 C C . ALA C 1 63 ? 27.417 5.918 -9.426 1.00 19.95 63 ALA C C 1
ATOM 2849 O O . ALA C 1 63 ? 26.726 6.733 -10.040 1.00 20.58 63 ALA C O 1
ATOM 2851 N N . VAL C 1 64 ? 28.733 5.831 -9.584 1.00 20.62 64 VAL C N 1
ATOM 2852 C CA . VAL C 1 64 ? 29.430 6.702 -10.523 1.00 19.81 64 VAL C CA 1
ATOM 2853 C C . VAL C 1 64 ? 29.074 6.319 -11.958 1.00 19.63 64 VAL C C 1
ATOM 2854 O O . VAL C 1 64 ? 28.774 7.184 -12.783 1.00 20.70 64 VAL C O 1
ATOM 2858 N N . LEU C 1 65 ? 29.099 5.025 -12.256 1.00 19.68 65 LEU C N 1
ATOM 2859 C CA . LEU C 1 65 ? 28.774 4.559 -13.602 1.00 21.31 65 LEU C CA 1
ATOM 2860 C C . LEU C 1 65 ? 27.307 4.813 -13.951 1.00 22.37 65 LEU C C 1
ATOM 2861 O O . LEU C 1 65 ? 26.973 5.068 -15.109 1.00 22.43 65 LEU C O 1
ATOM 2866 N N . ALA C 1 66 ? 26.433 4.739 -12.953 1.00 22.51 66 ALA C N 1
ATOM 2867 C CA . ALA C 1 66 ? 25.016 4.996 -13.185 1.00 23.96 66 ALA C CA 1
ATOM 2868 C C . ALA C 1 66 ? 24.887 6.441 -13.664 1.00 24.22 66 ALA C C 1
ATOM 2869 O O . ALA C 1 66 ? 24.112 6.743 -14.571 1.00 25.68 66 ALA C O 1
ATOM 2871 N N . GLY C 1 67 ? 25.662 7.330 -13.051 1.00 23.98 67 GLY C N 1
ATOM 2872 C CA . GLY C 1 67 ? 25.628 8.727 -13.444 1.00 23.24 67 GLY C CA 1
ATOM 2873 C C . GLY C 1 67 ? 26.125 8.899 -14.869 1.00 24.02 67 GLY C C 1
ATOM 2874 O O . GLY C 1 67 ? 25.535 9.639 -15.658 1.00 23.99 67 GLY C O 1
ATOM 2875 N N . TYR C 1 68 ? 27.214 8.209 -15.200 1.00 22.77 68 TYR C N 1
ATOM 2876 C CA . TYR C 1 68 ? 27.793 8.286 -16.537 1.00 22.09 68 TYR C CA 1
ATOM 2877 C C . TYR C 1 68 ? 26.783 7.868 -17.601 1.00 23.09 68 TYR C C 1
ATOM 2878 O O . TYR C 1 68 ? 26.674 8.501 -18.649 1.00 23.50 68 TYR C O 1
ATOM 2887 N N . HIS C 1 69 ? 26.054 6.792 -17.326 1.00 22.45 69 HIS C N 1
ATOM 2888 C CA . HIS C 1 69 ? 25.065 6.279 -18.262 1.00 25.18 69 HIS C CA 1
ATOM 2889 C C . HIS C 1 69 ? 23.780 7.092 -18.330 1.00 26.22 69 HIS C C 1
ATOM 2890 O O . HIS C 1 69 ? 22.974 6.898 -19.240 1.00 27.46 69 HIS C O 1
ATOM 2897 N N . LYS C 1 70 ? 23.576 7.994 -17.375 1.00 26.80 70 LYS C N 1
ATOM 2898 C CA . LYS C 1 70 ? 22.365 8.800 -17.389 1.00 26.73 70 LYS C CA 1
ATOM 2899 C C . LYS C 1 70 ? 22.489 9.923 -18.405 1.00 26.64 70 LYS C C 1
ATOM 2900 O O . LYS C 1 70 ? 23.355 10.790 -18.302 1.00 26.48 70 LYS C O 1
ATOM 2906 N N . GLU C 1 71 ? 21.612 9.877 -19.398 1.00 26.71 71 GLU C N 1
ATOM 2907 C CA . GLU C 1 71 ? 21.568 10.841 -20.486 1.00 27.54 71 GLU C CA 1
ATOM 2908 C C . GLU C 1 71 ? 21.608 12.319 -20.082 1.00 26.77 71 GLU C C 1
ATOM 2909 O O . GLU C 1 71 ? 22.235 13.126 -20.764 1.00 25.47 71 GLU C O 1
ATOM 2915 N N . ASP C 1 72 ? 20.953 12.678 -18.981 1.00 25.70 72 ASP C N 1
ATOM 2916 C CA . ASP C 1 72 ? 20.940 14.074 -18.561 1.00 27.04 72 ASP C CA 1
ATOM 2917 C C . ASP C 1 72 ? 21.893 14.397 -17.411 1.00 25.52 72 ASP C C 1
ATOM 2918 O O . ASP C 1 72 ? 21.596 15.232 -16.556 1.00 24.74 72 ASP C O 1
ATOM 2923 N N . VAL C 1 73 ? 23.041 13.725 -17.405 1.00 24.30 73 VAL C N 1
ATOM 2924 C CA . VAL C 1 73 ? 24.076 13.952 -16.400 1.00 22.13 73 VAL C CA 1
ATOM 2925 C C . VAL C 1 73 ? 25.383 14.245 -17.136 1.00 22.73 73 VAL C C 1
ATOM 2926 O O . VAL C 1 73 ? 25.820 13.451 -17.969 1.00 21.55 73 VAL C O 1
ATOM 2930 N N . ASP C 1 74 ? 25.995 15.387 -16.836 1.00 22.65 74 ASP C N 1
ATOM 2931 C CA . ASP C 1 74 ? 27.247 15.774 -17.483 1.00 23.11 74 ASP C CA 1
ATOM 2932 C C . ASP C 1 74 ? 28.434 15.572 -16.551 1.00 21.93 74 ASP C C 1
ATOM 2933 O O . ASP C 1 74 ? 29.544 15.287 -16.996 1.00 20.81 74 ASP C O 1
ATOM 2938 N N . VAL C 1 75 ? 28.187 15.735 -15.258 1.00 21.99 75 VAL C N 1
ATOM 2939 C CA . VAL C 1 75 ? 29.228 15.614 -14.249 1.00 22.13 75 VAL C CA 1
ATOM 2940 C C . VAL C 1 75 ? 28.728 14.863 -13.021 1.00 21.12 75 VAL C C 1
ATOM 2941 O O . VAL C 1 75 ? 27.563 14.990 -12.641 1.00 20.52 75 VAL C O 1
ATOM 2945 N N . VAL C 1 76 ? 29.613 14.083 -12.405 1.00 20.15 76 VAL C N 1
ATOM 2946 C CA . VAL C 1 76 ? 29.272 13.345 -11.193 1.00 19.39 76 VAL C CA 1
ATOM 2947 C C . VAL C 1 76 ? 30.127 13.886 -10.053 1.00 20.11 76 VAL C C 1
ATOM 2948 O O . VAL C 1 76 ? 31.354 13.959 -10.169 1.00 20.47 76 VAL C O 1
ATOM 2952 N N . LEU C 1 77 ? 29.478 14.267 -8.957 1.00 19.56 77 LEU C N 1
ATOM 2953 C CA . LEU C 1 77 ? 30.180 14.804 -7.795 1.00 19.50 77 LEU C CA 1
ATOM 2954 C C . LEU C 1 77 ? 29.912 13.918 -6.586 1.00 20.24 77 LEU C C 1
ATOM 2955 O O . LEU C 1 77 ? 28.756 13.695 -6.229 1.00 20.92 77 LEU C O 1
ATOM 2960 N N . THR C 1 78 ? 30.968 13.408 -5.957 1.00 19.24 78 THR C N 1
ATOM 2961 C CA . THR C 1 78 ? 30.788 12.563 -4.782 1.00 18.53 78 THR C CA 1
ATOM 2962 C C . THR C 1 78 ? 31.461 13.210 -3.583 1.00 20.02 78 THR C C 1
ATOM 2963 O O . THR C 1 78 ? 32.427 13.958 -3.731 1.00 19.42 78 THR C O 1
ATOM 2967 N N . ASN C 1 79 ? 30.933 12.933 -2.396 1.00 19.16 79 ASN C N 1
ATOM 2968 C CA . ASN C 1 79 ? 31.496 13.468 -1.169 1.00 20.12 79 ASN C CA 1
ATOM 2969 C C . ASN C 1 79 ? 31.395 12.379 -0.110 1.00 20.73 79 ASN C C 1
ATOM 2970 O O . ASN C 1 79 ? 30.387 11.675 -0.030 1.00 20.49 79 ASN C O 1
ATOM 2975 N N . GLY C 1 80 ? 32.457 12.222 0.674 1.00 20.33 80 GLY C N 1
ATOM 2976 C CA . GLY C 1 80 ? 32.465 11.217 1.721 1.00 20.75 80 GLY C CA 1
ATOM 2977 C C . GLY C 1 80 ? 33.260 9.963 1.398 1.00 21.80 80 GLY C C 1
ATOM 2978 O O . GLY C 1 80 ? 33.661 9.739 0.252 1.00 20.64 80 GLY C O 1
ATOM 2979 N N . GLY C 1 81 ? 33.493 9.149 2.426 1.00 21.46 81 GLY C N 1
ATOM 2980 C CA . GLY C 1 81 ? 34.223 7.905 2.259 1.00 21.96 81 GLY C CA 1
ATOM 2981 C C . GLY C 1 81 ? 35.730 8.019 2.098 1.00 22.78 81 GLY C C 1
ATOM 2982 O O . GLY C 1 81 ? 36.401 7.012 1.853 1.00 21.85 81 GLY C O 1
ATOM 2983 N N . THR C 1 82 ? 36.272 9.227 2.234 1.00 21.27 82 THR C N 1
ATOM 2984 C CA . THR C 1 82 ? 37.711 9.421 2.087 1.00 22.78 82 THR C CA 1
ATOM 2985 C C . THR C 1 82 ? 38.416 9.318 3.439 1.00 22.98 82 THR C C 1
ATOM 2986 O O . THR C 1 82 ? 37.800 9.512 4.484 1.00 24.66 82 THR C O 1
ATOM 2990 N N . GLY C 1 83 ? 39.708 9.010 3.413 1.00 23.09 83 GLY C N 1
ATOM 2991 C CA . GLY C 1 83 ? 40.460 8.879 4.648 1.00 21.78 83 GLY C CA 1
ATOM 2992 C C . GLY C 1 83 ? 41.742 8.100 4.426 1.00 21.79 83 GLY C C 1
ATOM 2993 O O . GLY C 1 83 ? 41.959 7.563 3.340 1.00 18.72 83 GLY C O 1
ATOM 2994 N N . ILE C 1 84 ? 42.586 8.025 5.454 1.00 22.83 84 ILE C N 1
ATOM 2995 C CA . ILE C 1 84 ? 43.858 7.315 5.342 1.00 25.56 84 ILE C CA 1
ATOM 2996 C C . ILE C 1 84 ? 43.856 5.861 5.831 1.00 26.37 84 ILE C C 1
ATOM 2997 O O . ILE C 1 84 ? 44.879 5.185 5.741 1.00 27.35 84 ILE C O 1
ATOM 3002 N N . THR C 1 85 ? 42.728 5.376 6.343 1.00 27.59 85 THR C N 1
ATOM 3003 C CA . THR C 1 85 ? 42.672 4.000 6.837 1.00 28.33 85 THR C CA 1
ATOM 3004 C C . THR C 1 85 ? 42.279 3.013 5.746 1.00 29.01 85 THR C C 1
ATOM 3005 O O . THR C 1 85 ? 41.907 3.409 4.643 1.00 27.21 85 THR C O 1
ATOM 3009 N N . LYS C 1 86 ? 42.357 1.722 6.058 1.00 30.48 86 LYS C N 1
ATOM 3010 C CA . LYS C 1 86 ? 42.022 0.687 5.087 1.00 32.55 86 LYS C CA 1
ATOM 3011 C C . LYS C 1 86 ? 40.541 0.647 4.709 1.00 32.13 86 LYS C C 1
ATOM 3012 O O . LYS C 1 86 ? 40.188 0.152 3.640 1.00 32.74 86 LYS C O 1
ATOM 3018 N N . ARG C 1 87 ? 39.677 1.175 5.572 1.00 32.22 87 ARG C N 1
ATOM 3019 C CA . ARG C 1 87 ? 38.243 1.181 5.288 1.00 33.15 87 ARG C CA 1
ATOM 3020 C C . ARG C 1 87 ? 37.790 2.390 4.475 1.00 30.83 87 ARG C C 1
ATOM 3021 O O . ARG C 1 87 ? 36.606 2.533 4.176 1.00 31.17 87 ARG C O 1
ATOM 3029 N N . ASP C 1 88 ? 38.730 3.262 4.127 1.00 28.12 88 ASP C N 1
ATOM 3030 C CA . ASP C 1 88 ? 38.424 4.443 3.318 1.00 26.29 88 ASP C CA 1
ATOM 3031 C C . ASP C 1 88 ? 38.854 4.080 1.904 1.00 23.88 88 ASP C C 1
ATOM 3032 O O . ASP C 1 88 ? 40.046 3.981 1.618 1.00 24.60 88 ASP C O 1
ATOM 3037 N N . VAL C 1 89 ? 37.882 3.883 1.017 1.00 22.06 89 VAL C N 1
ATOM 3038 C CA . VAL C 1 89 ? 38.188 3.451 -0.344 1.00 21.25 89 VAL C CA 1
ATOM 3039 C C . VAL C 1 89 ? 37.670 4.299 -1.497 1.00 19.31 89 VAL C C 1
ATOM 3040 O O . VAL C 1 89 ? 37.758 3.885 -2.651 1.00 19.21 89 VAL C O 1
ATOM 3044 N N . THR C 1 90 ? 37.139 5.480 -1.211 1.00 18.95 90 THR C N 1
ATOM 3045 C CA . THR C 1 90 ? 36.604 6.306 -2.284 1.00 16.79 90 THR C CA 1
ATOM 3046 C C . THR C 1 90 ? 37.595 6.596 -3.411 1.00 15.90 90 THR C C 1
ATOM 3047 O O . THR C 1 90 ? 37.316 6.308 -4.575 1.00 17.61 90 THR C O 1
ATOM 3051 N N . ILE C 1 91 ? 38.743 7.167 -3.072 1.00 15.46 91 ILE C N 1
ATOM 3052 C CA . ILE C 1 91 ? 39.733 7.511 -4.088 1.00 18.29 91 ILE C CA 1
ATOM 3053 C C . ILE C 1 91 ? 40.152 6.319 -4.949 1.00 19.71 91 ILE C C 1
ATOM 3054 O O . ILE C 1 91 ? 40.160 6.412 -6.180 1.00 20.33 91 ILE C O 1
ATOM 3059 N N . GLU C 1 92 ? 40.487 5.198 -4.324 1.00 20.09 92 GLU C N 1
ATOM 3060 C CA . GLU C 1 92 ? 40.887 4.037 -5.108 1.00 22.99 92 GLU C CA 1
ATOM 3061 C C . GLU C 1 92 ? 39.725 3.497 -5.936 1.00 21.11 92 GLU C C 1
ATOM 3062 O O . GLU C 1 92 ? 39.910 3.088 -7.084 1.00 20.20 92 GLU C O 1
ATOM 3068 N N . ALA C 1 93 ? 38.526 3.508 -5.359 1.00 19.25 93 ALA C N 1
ATOM 3069 C CA . ALA C 1 93 ? 37.345 3.016 -6.064 1.00 18.54 93 ALA C CA 1
ATOM 3070 C C . ALA C 1 93 ? 37.092 3.830 -7.330 1.00 19.22 93 ALA C C 1
ATOM 3071 O O . ALA C 1 93 ? 36.895 3.276 -8.412 1.00 18.86 93 ALA C O 1
ATOM 3073 N N . VAL C 1 94 ? 37.101 5.151 -7.187 1.00 18.29 94 VAL C N 1
ATOM 3074 C CA . VAL C 1 94 ? 36.859 6.036 -8.320 1.00 17.01 94 VAL C CA 1
ATOM 3075 C C . VAL C 1 94 ? 38.011 6.022 -9.324 1.00 17.02 94 VAL C C 1
ATOM 3076 O O . VAL C 1 94 ? 37.786 6.000 -10.534 1.00 16.95 94 VAL C O 1
ATOM 3080 N N . SER C 1 95 ? 39.241 6.021 -8.820 1.00 17.39 95 SER C N 1
ATOM 3081 C CA . SER C 1 95 ? 40.424 6.017 -9.677 1.00 19.12 95 SER C CA 1
ATOM 3082 C C . SER C 1 95 ? 40.443 4.890 -10.708 1.00 19.80 95 SER C C 1
ATOM 3083 O O . SER C 1 95 ? 40.894 5.083 -11.839 1.00 18.94 95 SER C O 1
ATOM 3086 N N . ALA C 1 96 ? 39.957 3.714 -10.319 1.00 19.62 96 ALA C N 1
ATOM 3087 C CA . ALA C 1 96 ? 39.937 2.566 -11.221 1.00 19.57 96 ALA C CA 1
ATOM 3088 C C . ALA C 1 96 ? 39.037 2.775 -12.438 1.00 18.79 96 ALA C C 1
ATOM 3089 O O . ALA C 1 96 ? 39.219 2.118 -13.461 1.00 17.99 96 ALA C O 1
ATOM 3091 N N . LEU C 1 97 ? 38.079 3.694 -12.334 1.00 18.11 97 LEU C N 1
ATOM 3092 C CA . LEU C 1 97 ? 37.142 3.954 -13.431 1.00 19.19 97 LEU C CA 1
ATOM 3093 C C . LEU C 1 97 ? 37.542 5.081 -14.383 1.00 19.62 97 LEU C C 1
ATOM 3094 O O . LEU C 1 97 ? 37.045 5.150 -15.505 1.00 19.41 97 LEU C O 1
ATOM 3099 N N . LEU C 1 98 ? 38.429 5.962 -13.935 1.00 19.74 98 LEU C N 1
ATOM 3100 C CA . LEU C 1 98 ? 38.849 7.111 -14.736 1.00 19.95 98 LEU C CA 1
ATOM 3101 C C . LEU C 1 98 ? 39.683 6.800 -15.975 1.00 20.88 98 LEU C C 1
ATOM 3102 O O . LEU C 1 98 ? 40.577 5.955 -15.939 1.00 21.02 98 LEU C O 1
ATOM 3107 N N . ASP C 1 99 ? 39.384 7.492 -17.073 1.00 21.10 99 ASP C N 1
ATOM 3108 C CA . ASP C 1 99 ? 40.146 7.326 -18.309 1.00 20.88 99 ASP C CA 1
ATOM 3109 C C . ASP C 1 99 ? 41.415 8.148 -18.133 1.00 21.06 99 ASP C C 1
ATOM 3110 O O . ASP C 1 99 ? 42.527 7.671 -18.356 1.00 19.92 99 ASP C O 1
ATOM 3115 N N . LYS C 1 100 ? 41.233 9.400 -17.733 1.00 20.21 100 LYS C N 1
ATOM 3116 C CA . LYS C 1 100 ? 42.353 10.294 -17.500 1.00 19.59 100 LYS C CA 1
ATOM 3117 C C . LYS C 1 100 ? 42.133 11.019 -16.179 1.00 19.71 100 LYS C C 1
ATOM 3118 O O . LYS C 1 100 ? 41.069 11.587 -15.929 1.00 16.64 100 LYS C O 1
ATOM 3124 N N . GLU C 1 101 ? 43.146 10.982 -15.327 1.00 19.48 101 GLU C N 1
ATOM 3125 C CA . GLU C 1 101 ? 43.066 11.627 -14.031 1.00 21.31 101 GLU C CA 1
ATOM 3126 C C . GLU C 1 101 ? 43.494 13.090 -14.130 1.00 21.70 101 GLU C C 1
ATOM 3127 O O . GLU C 1 101 ? 44.547 13.397 -14.686 1.00 19.89 101 GLU C O 1
ATOM 3133 N N . ILE C 1 102 ? 42.667 13.992 -13.613 1.00 20.23 102 ILE C N 1
ATOM 3134 C CA . ILE C 1 102 ? 43.006 15.409 -13.613 1.00 21.51 102 ILE C CA 1
ATOM 3135 C C . ILE C 1 102 ? 43.744 15.608 -12.289 1.00 20.70 102 ILE C C 1
ATOM 3136 O O . ILE C 1 102 ? 43.154 16.010 -11.283 1.00 19.05 102 ILE C O 1
ATOM 3141 N N . VAL C 1 103 ? 45.038 15.302 -12.300 1.00 19.12 103 VAL C N 1
ATOM 3142 C CA . VAL C 1 103 ? 45.860 15.382 -11.099 1.00 19.90 103 VAL C CA 1
ATOM 3143 C C . VAL C 1 103 ? 45.828 16.710 -10.360 1.00 18.37 103 VAL C C 1
ATOM 3144 O O . VAL C 1 103 ? 45.962 16.741 -9.136 1.00 18.23 103 VAL C O 1
ATOM 3148 N N . GLY C 1 104 ? 45.634 17.799 -11.096 1.00 15.94 104 GLY C N 1
ATOM 3149 C CA . GLY C 1 104 ? 45.599 19.110 -10.472 1.00 16.94 104 GLY C CA 1
ATOM 3150 C C . GLY C 1 104 ? 44.487 19.316 -9.456 1.00 16.73 104 GLY C C 1
ATOM 3151 O O . GLY C 1 104 ? 44.596 20.187 -8.595 1.00 16.58 104 GLY C O 1
ATOM 3152 N N . PHE C 1 105 ? 43.415 18.534 -9.539 1.00 16.80 105 PHE C N 1
ATOM 3153 C CA . PHE C 1 105 ? 42.316 18.698 -8.589 1.00 16.32 105 PHE C CA 1
ATOM 3154 C C . PHE C 1 105 ? 42.748 18.343 -7.171 1.00 16.85 105 PHE C C 1
ATOM 3155 O O . PHE C 1 105 ? 42.676 19.174 -6.266 1.00 17.39 105 PHE C O 1
ATOM 3163 N N . GLY C 1 106 ? 43.200 17.107 -6.983 1.00 16.87 106 GLY C N 1
ATOM 3164 C CA . GLY C 1 106 ? 43.642 16.671 -5.670 1.00 17.39 106 GLY C CA 1
ATOM 3165 C C . GLY C 1 106 ? 44.785 17.507 -5.125 1.00 17.84 106 GLY C C 1
ATOM 3166 O O . GLY C 1 106 ? 44.786 17.881 -3.951 1.00 16.34 106 GLY C O 1
ATOM 3167 N N . GLU C 1 107 ? 45.761 17.800 -5.981 1.00 17.16 107 GLU C N 1
ATOM 3168 C CA . GLU C 1 107 ? 46.922 18.596 -5.598 1.00 17.82 107 GLU C CA 1
ATOM 3169 C C . GLU C 1 107 ? 46.562 20.003 -5.124 1.00 17.84 107 GLU C C 1
ATOM 3170 O O . GLU C 1 107 ? 46.955 20.415 -4.033 1.00 17.07 107 GLU C O 1
ATOM 3176 N N . LEU C 1 108 ? 45.832 20.747 -5.949 1.00 15.92 108 LEU C N 1
ATOM 3177 C CA . LEU C 1 108 ? 45.457 22.107 -5.577 1.00 15.91 108 LEU C CA 1
ATOM 3178 C C . LEU C 1 108 ? 44.480 22.114 -4.409 1.00 16.68 108 LEU C C 1
ATOM 3179 O O . LEU C 1 108 ? 44.497 23.027 -3.590 1.00 16.49 108 LEU C O 1
ATOM 3184 N N . PHE C 1 109 ? 43.624 21.100 -4.332 1.00 16.40 109 PHE C N 1
ATOM 3185 C CA . PHE C 1 109 ? 42.673 21.032 -3.228 1.00 17.92 109 PHE C CA 1
ATOM 3186 C C . PHE C 1 109 ? 43.455 21.029 -1.912 1.00 16.73 109 PHE C C 1
ATOM 3187 O O . PHE C 1 109 ? 43.154 21.784 -0.986 1.00 16.50 109 PHE C O 1
ATOM 3195 N N . ARG C 1 110 ? 44.462 20.170 -1.837 1.00 15.60 110 ARG C N 1
ATOM 3196 C CA . ARG C 1 110 ? 45.283 20.074 -0.637 1.00 17.22 110 ARG C CA 1
ATOM 3197 C C . ARG C 1 110 ? 46.096 21.345 -0.395 1.00 18.65 110 ARG C C 1
ATOM 3198 O O . ARG C 1 110 ? 46.195 21.819 0.737 1.00 16.48 110 ARG C O 1
ATOM 3214 N N . ILE C 1 112 ? 45.471 24.490 -1.345 1.00 18.32 112 ILE C N 1
ATOM 3215 C CA . ILE C 1 112 ? 44.598 25.579 -0.920 1.00 19.80 112 ILE C CA 1
ATOM 3216 C C . ILE C 1 112 ? 44.079 25.322 0.494 1.00 20.21 112 ILE C C 1
ATOM 3217 O O . ILE C 1 112 ? 43.994 26.242 1.309 1.00 20.05 112 ILE C O 1
ATOM 3222 N N . SER C 1 113 ? 43.737 24.069 0.783 1.00 19.06 113 SER C N 1
ATOM 3223 C CA . SER C 1 113 ? 43.253 23.705 2.109 1.00 18.48 113 SER C CA 1
ATOM 3224 C C . SER C 1 113 ? 44.326 24.031 3.143 1.00 18.15 113 SER C C 1
ATOM 3225 O O . SER C 1 113 ? 44.028 24.523 4.228 1.00 17.89 113 SER C O 1
ATOM 3228 N N . TYR C 1 114 ? 45.579 23.758 2.796 1.00 17.43 114 TYR C N 1
ATOM 3229 C CA . TYR C 1 114 ? 46.692 24.031 3.696 1.00 18.02 114 TYR C CA 1
ATOM 3230 C C . TYR C 1 114 ? 46.866 25.525 3.970 1.00 20.16 114 TYR C C 1
ATOM 3231 O O . TYR C 1 114 ? 46.988 25.950 5.123 1.00 18.41 114 TYR C O 1
ATOM 3240 N N . LEU C 1 115 ? 46.888 26.311 2.901 1.00 20.69 115 LEU C N 1
ATOM 3241 C CA . LEU C 1 115 ? 47.090 27.750 3.001 1.00 23.73 115 LEU C CA 1
ATOM 3242 C C . LEU C 1 115 ? 45.937 28.565 3.566 1.00 25.44 115 LEU C C 1
ATOM 3243 O O . LEU C 1 115 ? 46.161 29.546 4.272 1.00 26.53 115 LEU C O 1
ATOM 3248 N N . GLU C 1 116 ? 44.708 28.157 3.271 1.00 28.27 116 GLU C N 1
ATOM 3249 C CA . GLU C 1 116 ? 43.539 28.910 3.708 1.00 30.99 116 GLU C CA 1
ATOM 3250 C C . GLU C 1 116 ? 42.627 28.322 4.778 1.00 32.11 116 GLU C C 1
ATOM 3251 O O . GLU C 1 116 ? 41.910 29.067 5.445 1.00 33.96 116 GLU C O 1
ATOM 3257 N N . ASP C 1 117 ? 42.641 27.007 4.965 1.00 31.78 117 ASP C N 1
ATOM 3258 C CA . ASP C 1 117 ? 41.733 26.423 5.942 1.00 30.96 117 ASP C CA 1
ATOM 3259 C C . ASP C 1 117 ? 42.265 25.607 7.111 1.00 30.12 117 ASP C C 1
ATOM 3260 O O . ASP C 1 117 ? 42.174 26.029 8.264 1.00 30.24 117 ASP C O 1
ATOM 3265 N N . ILE C 1 118 ? 42.808 24.434 6.812 1.00 27.74 118 ILE C N 1
ATOM 3266 C CA . ILE C 1 118 ? 43.259 23.524 7.855 1.00 25.53 118 ILE C CA 1
ATOM 3267 C C . ILE C 1 118 ? 44.750 23.300 8.060 1.00 24.02 118 ILE C C 1
ATOM 3268 O O . ILE C 1 118 ? 45.135 22.421 8.827 1.00 23.14 118 ILE C O 1
ATOM 3273 N N . GLY C 1 119 ? 45.587 24.079 7.388 1.00 21.52 119 GLY C N 1
ATOM 3274 C CA . GLY C 1 119 ? 47.016 23.902 7.553 1.00 19.65 119 GLY C CA 1
ATOM 3275 C C . GLY C 1 119 ? 47.483 22.469 7.353 1.00 20.32 119 GLY C C 1
ATOM 3276 O O . GLY C 1 119 ? 47.058 21.793 6.415 1.00 17.89 119 GLY C O 1
ATOM 3277 N N . SER C 1 120 ? 48.352 22.007 8.251 1.00 19.15 120 SER C N 1
ATOM 3278 C CA . SER C 1 120 ? 48.928 20.668 8.185 1.00 20.08 120 SER C CA 1
ATOM 3279 C C . SER C 1 120 ? 47.953 19.499 8.013 1.00 20.49 120 SER C C 1
ATOM 3280 O O . SER C 1 120 ? 48.323 18.471 7.451 1.00 19.97 120 SER C O 1
ATOM 3283 N N . SER C 1 121 ? 46.716 19.641 8.481 1.00 20.39 121 SER C N 1
ATOM 3284 C CA . SER C 1 121 ? 45.744 18.558 8.336 1.00 20.75 121 SER C CA 1
ATOM 3285 C C . SER C 1 121 ? 45.487 18.247 6.859 1.00 20.17 121 SER C C 1
A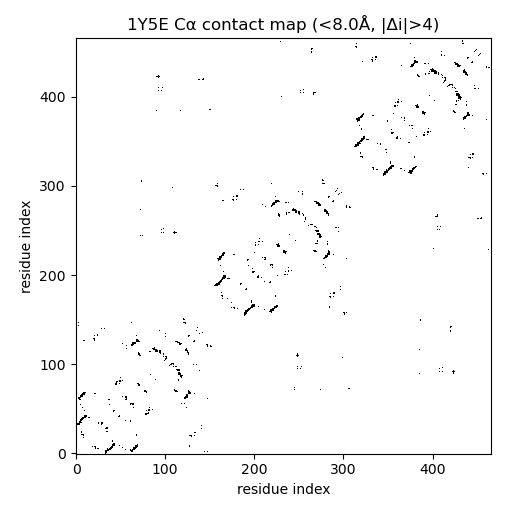TOM 3286 O O . SER C 1 121 ? 45.102 17.131 6.510 1.00 19.96 121 SER C O 1
ATOM 3289 N N . ALA C 1 122 ? 45.697 19.237 5.995 1.00 18.12 122 ALA C N 1
ATOM 3290 C CA . ALA C 1 122 ? 45.493 19.059 4.556 1.00 17.01 122 ALA C CA 1
ATOM 3291 C C . ALA C 1 122 ? 46.375 17.938 4.009 1.00 16.66 122 ALA C C 1
ATOM 3292 O O . ALA C 1 122 ? 46.080 17.355 2.967 1.00 16.59 122 ALA C O 1
ATOM 3302 N N . LEU C 1 124 ? 46.621 15.064 5.012 1.00 18.84 124 LEU C N 1
ATOM 3303 C CA . LEU C 1 124 ? 45.873 13.814 5.056 1.00 20.23 124 LEU C CA 1
ATOM 3304 C C . LEU C 1 124 ? 44.650 13.794 4.152 1.00 19.85 124 LEU C C 1
ATOM 3305 O O . LEU C 1 124 ? 44.078 12.733 3.903 1.00 20.23 124 LEU C O 1
ATOM 3310 N N . SER C 1 125 ? 44.257 14.960 3.652 1.00 19.10 125 SER C N 1
ATOM 3311 C CA . SER C 1 125 ? 43.078 15.061 2.799 1.00 19.00 125 SER C CA 1
ATOM 3312 C C . SER C 1 125 ? 43.214 14.292 1.497 1.00 19.44 125 SER C C 1
ATOM 3313 O O . SER C 1 125 ? 44.276 14.285 0.873 1.00 18.19 125 SER C O 1
ATOM 3316 N N . ARG C 1 126 ? 42.124 13.648 1.090 1.00 19.56 126 ARG C N 1
ATOM 3317 C CA . ARG C 1 126 ? 42.112 12.879 -0.145 1.00 19.22 126 ARG C CA 1
ATOM 3318 C C . ARG C 1 126 ? 40.983 13.329 -1.061 1.00 18.99 126 ARG C C 1
ATOM 3319 O O . ARG C 1 126 ? 39.851 13.546 -0.625 1.00 18.49 126 ARG C O 1
ATOM 3327 N N . ALA C 1 127 ? 41.306 13.475 -2.339 1.00 18.07 127 ALA C N 1
ATOM 3328 C CA . ALA C 1 127 ? 40.336 13.913 -3.330 1.00 17.25 127 ALA C CA 1
ATOM 3329 C C . ALA C 1 127 ? 40.864 13.538 -4.700 1.00 16.46 127 ALA C C 1
ATOM 3330 O O . ALA C 1 127 ? 42.071 13.464 -4.902 1.00 16.27 127 ALA C O 1
ATOM 3332 N N . ILE C 1 128 ? 39.966 13.300 -5.646 1.00 17.62 128 ILE C N 1
ATOM 3333 C CA . ILE C 1 128 ? 40.404 12.947 -6.986 1.00 16.52 128 ILE C CA 1
ATOM 3334 C C . ILE C 1 128 ? 39.393 13.397 -8.026 1.00 17.55 128 ILE C C 1
ATOM 3335 O O . ILE C 1 128 ? 38.191 13.422 -7.773 1.00 17.66 128 ILE C O 1
ATOM 3340 N N . GLY C 1 129 ? 39.898 13.774 -9.194 1.00 18.20 129 GLY C N 1
ATOM 3341 C CA . GLY C 1 129 ? 39.033 14.209 -10.272 1.00 16.81 129 GLY C CA 1
ATOM 3342 C C . GLY C 1 129 ? 39.519 13.580 -11.560 1.00 17.79 129 GLY C C 1
ATOM 3343 O O . GLY C 1 129 ? 40.715 13.331 -11.713 1.00 16.81 129 GLY C O 1
ATOM 3344 N N . GLY C 1 130 ? 38.605 13.315 -12.487 1.00 18.56 130 GLY C N 1
ATOM 3345 C CA . GLY C 1 130 ? 39.011 12.712 -13.743 1.00 17.86 130 GLY C CA 1
ATOM 3346 C C . GLY C 1 130 ? 37.889 12.575 -14.748 1.00 20.19 130 GLY C C 1
ATOM 3347 O O . GLY C 1 130 ? 36.734 12.908 -14.469 1.00 18.69 130 GLY C O 1
ATOM 3348 N N . THR C 1 131 ? 38.233 12.068 -15.926 1.00 19.53 131 THR C N 1
ATOM 3349 C CA . THR C 1 131 ? 37.257 11.891 -16.985 1.00 19.74 131 THR C CA 1
ATOM 3350 C C . THR C 1 131 ? 36.878 10.432 -17.210 1.00 21.07 131 THR C C 1
ATOM 3351 O O . THR C 1 131 ? 37.652 9.516 -16.923 1.00 18.77 131 THR C O 1
ATOM 3355 N N . ILE C 1 132 ? 35.653 10.242 -17.686 1.00 20.16 132 ILE C N 1
ATOM 3356 C CA . ILE C 1 132 ? 35.129 8.934 -18.064 1.00 22.18 132 ILE C CA 1
ATOM 3357 C C . ILE C 1 132 ? 34.413 9.334 -19.348 1.00 23.13 132 ILE C C 1
ATOM 3358 O O . ILE C 1 132 ? 33.386 10.012 -19.303 1.00 21.57 132 ILE C O 1
ATOM 3363 N N . GLY C 1 133 ? 34.973 8.953 -20.492 1.00 23.43 133 GLY C N 1
ATOM 3364 C CA . GLY C 1 133 ? 34.363 9.331 -21.753 1.00 24.89 133 GLY C CA 1
ATOM 3365 C C . GLY C 1 133 ? 34.347 10.848 -21.860 1.00 25.19 133 GLY C C 1
ATOM 3366 O O . GLY C 1 133 ? 35.336 11.505 -21.543 1.00 25.90 133 GLY C O 1
ATOM 3367 N N . ARG C 1 134 ? 33.226 11.411 -22.298 1.00 25.61 134 ARG C N 1
ATOM 3368 C CA . ARG C 1 134 ? 33.105 12.859 -22.431 1.00 26.36 134 ARG C CA 1
ATOM 3369 C C . ARG C 1 134 ? 32.500 13.485 -21.177 1.00 25.64 134 ARG C C 1
ATOM 3370 O O . ARG C 1 134 ? 31.963 14.593 -21.222 1.00 24.95 134 ARG C O 1
ATOM 3378 N N . LYS C 1 135 ? 32.590 12.773 -20.059 1.00 22.63 135 LYS C N 1
ATOM 3379 C CA . LYS C 1 135 ? 32.051 13.270 -18.801 1.00 21.98 135 LYS C CA 1
ATOM 3380 C C . LYS C 1 135 ? 33.151 13.383 -17.747 1.00 22.01 135 LYS C C 1
ATOM 3381 O O . LYS C 1 135 ? 34.242 12.843 -17.917 1.00 21.18 135 LYS C O 1
ATOM 3387 N N . VAL C 1 136 ? 32.868 14.095 -16.662 1.00 22.16 136 VAL C N 1
ATOM 3388 C CA . VAL C 1 136 ? 33.862 14.278 -15.616 1.00 22.79 136 VAL C CA 1
ATOM 3389 C C . VAL C 1 136 ? 33.342 13.914 -14.229 1.00 21.97 136 VAL C C 1
ATOM 3390 O O . VAL C 1 136 ? 32.147 14.022 -13.940 1.00 21.46 136 VAL C O 1
ATOM 3394 N N . VAL C 1 137 ? 34.260 13.474 -13.378 1.00 20.99 137 VAL C N 1
ATOM 3395 C CA . VAL C 1 137 ? 33.933 13.085 -12.019 1.00 19.35 137 VAL C CA 1
ATOM 3396 C C . VAL C 1 137 ? 34.866 13.766 -11.029 1.00 18.70 137 VAL C C 1
ATOM 3397 O O . VAL C 1 137 ? 36.072 13.858 -11.264 1.00 19.39 137 VAL C O 1
ATOM 3401 N N . PHE C 1 138 ? 34.296 14.250 -9.930 1.00 17.46 138 PHE C N 1
ATOM 3402 C CA . PHE C 1 138 ? 35.061 14.886 -8.861 1.00 17.03 138 PHE C CA 1
ATOM 3403 C C . PHE C 1 138 ? 34.631 14.241 -7.551 1.00 17.93 138 PHE C C 1
ATOM 3404 O O . PHE C 1 138 ? 33.444 14.238 -7.221 1.00 18.18 138 PHE C O 1
ATOM 3412 N N . SER C 1 139 ? 35.590 13.690 -6.815 1.00 16.42 139 SER C N 1
ATOM 3413 C CA . SER C 1 139 ? 35.311 13.066 -5.530 1.00 16.97 139 SER C CA 1
ATOM 3414 C C . SER C 1 139 ? 36.047 13.874 -4.472 1.00 17.09 139 SER C C 1
ATOM 3415 O O . SER C 1 139 ? 37.251 14.104 -4.585 1.00 16.49 139 SER C O 1
ATOM 3426 N N . PRO C 1 141 ? 36.207 15.109 0.044 1.00 18.97 141 PRO C N 1
ATOM 3427 C CA . PRO C 1 141 ? 35.896 14.676 1.409 1.00 19.97 141 PRO C CA 1
ATOM 3428 C C . PRO C 1 141 ? 34.443 15.026 1.727 1.00 22.86 141 PRO C C 1
ATOM 3429 O O . PRO C 1 141 ? 33.838 15.870 1.056 1.00 21.66 141 PRO C O 1
ATOM 3433 N N . GLY C 1 142 ? 33.892 14.390 2.754 1.00 24.30 142 GLY C N 1
ATOM 3434 C CA . GLY C 1 142 ? 32.504 14.625 3.102 1.00 24.76 142 GLY C CA 1
ATOM 3435 C C . GLY C 1 142 ? 32.166 15.805 3.990 1.00 25.19 142 GLY C C 1
ATOM 3436 O O . GLY C 1 142 ? 30.988 16.114 4.152 1.00 27.73 142 GLY C O 1
ATOM 3437 N N . SER C 1 143 ? 33.160 16.465 4.575 1.00 23.97 143 SER C N 1
ATOM 3438 C CA . SER C 1 143 ? 32.871 17.606 5.441 1.00 24.33 143 SER C CA 1
ATOM 3439 C C . SER C 1 143 ? 32.363 18.787 4.617 1.00 25.27 143 SER C C 1
ATOM 3440 O O . SER C 1 143 ? 32.709 18.932 3.445 1.00 23.67 143 SER C O 1
ATOM 3443 N N . SER C 1 144 ? 31.536 19.630 5.231 1.00 25.24 144 SER C N 1
ATOM 3444 C CA . SER C 1 144 ? 30.991 20.790 4.534 1.00 24.90 144 SER C CA 1
ATOM 3445 C C . SER C 1 144 ? 32.108 21.757 4.151 1.00 23.66 144 SER C C 1
ATOM 3446 O O . SER C 1 144 ? 32.055 22.392 3.100 1.00 23.37 144 SER C O 1
ATOM 3449 N N . GLY C 1 145 ? 33.118 21.860 5.011 1.00 23.13 145 GLY C N 1
ATOM 3450 C CA . GLY C 1 145 ? 34.235 22.746 4.747 1.00 23.27 145 GLY C CA 1
ATOM 3451 C C . GLY C 1 145 ? 35.032 22.298 3.535 1.00 23.32 145 GLY C C 1
ATOM 3452 O O . GLY C 1 145 ? 35.488 23.121 2.740 1.00 23.69 145 GLY C O 1
ATOM 3453 N N . ALA C 1 146 ? 35.203 20.988 3.393 1.00 22.60 146 ALA C N 1
ATOM 3454 C CA . ALA C 1 146 ? 35.940 20.433 2.262 1.00 21.58 146 ALA C CA 1
ATOM 3455 C C . ALA C 1 146 ? 35.158 20.695 0.977 1.00 21.97 146 ALA C C 1
ATOM 3456 O O . ALA C 1 146 ? 35.709 21.170 -0.019 1.00 20.54 146 ALA C O 1
ATOM 3458 N N . VAL C 1 147 ? 33.865 20.383 1.015 1.00 21.35 147 VAL C N 1
ATOM 3459 C CA . VAL C 1 147 ? 32.985 20.585 -0.130 1.00 21.68 147 VAL C CA 1
ATOM 3460 C C . VAL C 1 147 ? 32.974 22.046 -0.569 1.00 21.67 147 VAL C C 1
ATOM 3461 O O . VAL C 1 147 ? 33.119 22.352 -1.753 1.00 20.64 147 VAL C O 1
ATOM 3465 N N . ARG C 1 148 ? 32.808 22.947 0.395 1.00 21.99 148 ARG C N 1
ATOM 3466 C CA . ARG C 1 148 ? 32.764 24.375 0.106 1.00 23.19 148 ARG C CA 1
ATOM 3467 C C . ARG C 1 148 ? 34.030 24.841 -0.619 1.00 21.97 148 ARG C C 1
ATOM 3468 O O . ARG C 1 148 ? 33.953 25.538 -1.633 1.00 21.42 148 ARG C O 1
ATOM 3476 N N . LEU C 1 149 ? 35.189 24.442 -0.106 1.00 19.87 149 LEU C N 1
ATOM 3477 C CA . LEU C 1 149 ? 36.465 24.837 -0.697 1.00 19.96 149 LEU C CA 1
ATOM 3478 C C . LEU C 1 149 ? 36.652 24.264 -2.100 1.00 19.79 149 LEU C C 1
ATOM 3479 O O . LEU C 1 149 ? 36.959 24.998 -3.043 1.00 18.51 149 LEU C O 1
ATOM 3484 N N . ALA C 1 150 ? 36.452 22.956 -2.234 1.00 19.91 150 ALA C N 1
ATOM 3485 C CA . ALA C 1 150 ? 36.599 22.282 -3.521 1.00 19.46 150 ALA C CA 1
ATOM 3486 C C . ALA C 1 150 ? 35.709 22.919 -4.587 1.00 19.39 150 ALA C C 1
ATOM 3487 O O . ALA C 1 150 ? 36.148 23.181 -5.708 1.00 19.39 150 ALA C O 1
ATOM 3497 N N . ASN C 1 152 ? 33.956 26.075 -4.507 1.00 17.50 152 ASN C N 1
ATOM 3498 C CA . ASN C 1 152 ? 34.198 27.494 -4.752 1.00 18.98 152 ASN C CA 1
ATOM 3499 C C . ASN C 1 152 ? 35.547 27.828 -5.388 1.00 19.31 152 ASN C C 1
ATOM 3500 O O . ASN C 1 152 ? 35.628 28.671 -6.282 1.00 19.95 152 ASN C O 1
ATOM 3505 N N . LYS C 1 153 ? 36.602 27.164 -4.930 1.00 19.03 153 LYS C N 1
ATOM 3506 C CA . LYS C 1 153 ? 37.948 27.434 -5.429 1.00 19.63 153 LYS C CA 1
ATOM 3507 C C . LYS C 1 153 ? 38.362 26.726 -6.716 1.00 18.83 153 LYS C C 1
ATOM 3508 O O . LYS C 1 153 ? 39.175 27.254 -7.476 1.00 19.15 153 LYS C O 1
ATOM 3514 N N . LEU C 1 154 ? 37.810 25.547 -6.976 1.00 17.82 154 LEU C N 1
ATOM 3515 C CA . LEU C 1 154 ? 38.225 24.801 -8.155 1.00 16.55 154 LEU C CA 1
ATOM 3516 C C . LEU C 1 154 ? 37.155 24.336 -9.144 1.00 16.19 154 LEU C C 1
ATOM 3517 O O . LEU C 1 154 ? 37.240 24.640 -10.330 1.00 16.19 154 LEU C O 1
ATOM 3522 N N . ILE C 1 155 ? 36.156 23.602 -8.666 1.00 15.24 155 ILE C N 1
ATOM 3523 C CA . ILE C 1 155 ? 35.118 23.069 -9.547 1.00 15.44 155 ILE C CA 1
ATOM 3524 C C . ILE C 1 155 ? 34.181 24.090 -10.195 1.00 15.99 155 ILE C C 1
ATOM 3525 O O . ILE C 1 155 ? 34.100 24.164 -11.421 1.00 16.74 155 ILE C O 1
ATOM 3530 N N . LEU C 1 156 ? 33.475 24.874 -9.387 1.00 17.71 156 LEU C N 1
ATOM 3531 C CA . LEU C 1 156 ? 32.544 25.860 -9.930 1.00 17.95 156 LEU C CA 1
ATOM 3532 C C . LEU C 1 156 ? 33.186 26.795 -10.960 1.00 19.01 156 LEU C C 1
ATOM 3533 O O . LEU C 1 156 ? 32.598 27.078 -12.004 1.00 19.72 156 LEU C O 1
ATOM 3538 N N . PRO C 1 157 ? 34.405 27.285 -10.686 1.00 18.84 157 PRO C N 1
ATOM 3539 C CA . PRO C 1 157 ? 35.056 28.178 -11.646 1.00 19.25 157 PRO C CA 1
ATOM 3540 C C . PRO C 1 157 ? 35.344 27.519 -12.998 1.00 20.16 157 PRO C C 1
ATOM 3541 O O . PRO C 1 157 ? 35.375 28.197 -14.026 1.00 18.91 157 PRO C O 1
ATOM 3545 N N . GLU C 1 158 ? 35.520 26.197 -12.996 1.00 19.08 158 GLU C N 1
ATOM 3546 C CA . GLU C 1 158 ? 35.863 25.461 -14.215 1.00 19.26 158 GLU C CA 1
ATOM 3547 C C . GLU C 1 158 ? 34.828 24.527 -14.855 1.00 19.86 158 GLU C C 1
ATOM 3548 O O . GLU C 1 158 ? 35.063 24.020 -15.953 1.00 17.55 158 GLU C O 1
ATOM 3554 N N . LEU C 1 159 ? 33.701 24.284 -14.193 1.00 21.36 159 LEU C N 1
ATOM 3555 C CA . LEU C 1 159 ? 32.703 23.370 -14.749 1.00 22.96 159 LEU C CA 1
ATOM 3556 C C . LEU C 1 159 ? 32.325 23.621 -16.205 1.00 23.26 159 LEU C C 1
ATOM 3557 O O . LEU C 1 159 ? 32.369 22.705 -17.026 1.00 23.48 159 LEU C O 1
ATOM 3562 N N . GLY C 1 160 ? 31.947 24.854 -16.517 1.00 23.95 160 GLY C N 1
ATOM 3563 C CA . GLY C 1 160 ? 31.562 25.191 -17.876 1.00 24.94 160 GLY C CA 1
ATOM 3564 C C . GLY C 1 160 ? 32.651 24.905 -18.891 1.00 26.34 160 GLY C C 1
ATOM 3565 O O . GLY C 1 160 ? 32.401 24.282 -19.924 1.00 26.37 160 GLY C O 1
ATOM 3566 N N . HIS C 1 161 ? 33.865 25.355 -18.596 1.00 26.80 161 HIS C N 1
ATOM 3567 C CA . HIS C 1 161 ? 34.989 25.147 -19.496 1.00 28.28 161 HIS C CA 1
ATOM 3568 C C . HIS C 1 161 ? 35.288 23.663 -19.714 1.00 26.33 161 HIS C C 1
ATOM 3569 O O . HIS C 1 161 ? 35.467 23.224 -20.849 1.00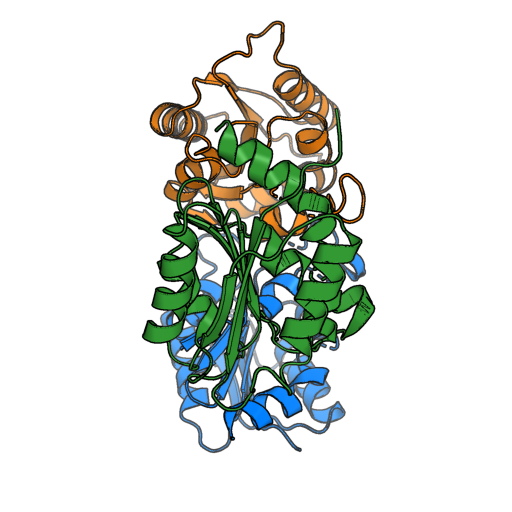 25.65 161 HIS C O 1
ATOM 3576 N N . ILE C 1 162 ? 35.337 22.895 -18.630 1.00 24.61 162 ILE C N 1
ATOM 3577 C CA . ILE C 1 162 ? 35.618 21.463 -18.722 1.00 23.65 162 ILE C CA 1
ATOM 3578 C C . ILE C 1 162 ? 34.620 20.732 -19.623 1.00 24.42 162 ILE C C 1
ATOM 3579 O O . ILE C 1 162 ? 35.014 20.073 -20.585 1.00 22.95 162 ILE C O 1
ATOM 3584 N N . THR C 1 163 ? 33.332 20.845 -19.310 1.00 25.47 163 THR C N 1
ATOM 3585 C CA . THR C 1 163 ? 32.309 20.174 -20.104 1.00 28.21 163 THR C CA 1
ATOM 3586 C C . THR C 1 163 ? 32.373 20.613 -21.564 1.00 30.13 163 THR C C 1
ATOM 3587 O O . THR C 1 163 ? 32.143 19.817 -22.473 1.00 30.31 163 THR C O 1
ATOM 3591 N N . PHE C 1 164 ? 32.695 21.881 -21.785 1.00 32.25 164 PHE C N 1
ATOM 3592 C CA . PHE C 1 164 ? 32.796 22.408 -23.139 1.00 34.72 164 PHE C CA 1
ATOM 3593 C C . PHE C 1 164 ? 33.929 21.702 -23.876 1.00 35.41 164 PHE C C 1
ATOM 3594 O O . PHE C 1 164 ? 33.761 21.236 -25.002 1.00 35.60 164 PHE C O 1
ATOM 3602 N N . GLU C 1 165 ? 35.085 21.629 -23.224 1.00 35.89 165 GLU C N 1
ATOM 3603 C CA . GLU C 1 165 ? 36.260 20.991 -23.800 1.00 36.87 165 GLU C CA 1
ATOM 3604 C C . GLU C 1 165 ? 36.000 19.518 -24.117 1.00 36.62 165 GLU C C 1
ATOM 3605 O O . GLU C 1 165 ? 36.443 19.009 -25.145 1.00 37.18 165 GLU C O 1
ATOM 3611 N N . LEU C 1 166 ? 35.276 18.838 -23.233 1.00 35.85 166 LEU C N 1
ATOM 3612 C CA . LEU C 1 166 ? 34.975 17.421 -23.421 1.00 36.58 166 LEU C CA 1
ATOM 3613 C C . LEU C 1 166 ? 33.867 17.163 -24.440 1.00 39.01 166 LEU C C 1
ATOM 3614 O O . LEU C 1 166 ? 33.843 16.115 -25.084 1.00 36.41 166 LEU C O 1
ATOM 3619 N N . HIS C 1 167 ? 32.945 18.110 -24.577 1.00 42.94 167 HIS C N 1
ATOM 3620 C CA . HIS C 1 167 ? 31.848 17.955 -25.526 1.00 48.31 167 HIS C CA 1
ATOM 3621 C C . HIS C 1 167 ? 32.343 18.081 -26.962 1.00 50.98 167 HIS C C 1
ATOM 3622 O O . HIS C 1 167 ? 31.825 17.421 -27.862 1.00 51.59 167 HIS C O 1
ATOM 3629 N N . ARG C 1 168 ? 33.347 18.926 -27.171 1.00 54.24 168 ARG C N 1
ATOM 3630 C CA . ARG C 1 168 ? 33.919 19.111 -28.500 1.00 58.18 168 ARG C CA 1
ATOM 3631 C C . ARG C 1 168 ? 34.950 18.014 -28.723 1.00 59.74 168 ARG C C 1
ATOM 3632 O O . ARG C 1 168 ? 34.849 17.233 -29.670 1.00 59.80 168 ARG C O 1
ATOM 3640 N N . GLN C 1 169 ? 35.940 17.970 -27.835 1.00 61.95 169 GLN C N 1
ATOM 3641 C CA . GLN C 1 169 ? 37.008 16.975 -27.882 1.00 63.39 169 GLN C CA 1
ATOM 3642 C C . GLN C 1 169 ? 37.249 16.460 -29.302 1.00 64.48 169 GLN C C 1
ATOM 3643 O O . GLN C 1 169 ? 36.901 15.290 -29.570 1.00 64.68 169 GLN C O 1
#

Foldseek 3Di:
DAAEEAEEEEAPDDDPVRQPQSVLVQVVSVVLRYYYDHYDYFYQDLVRLLVSLVVLVPDPRHQEYEYEALDADDPSRCNCVSVVVQAPFWPVVLLVVLCVCQVVHDNPVSSDGWTKHDHQLHIYTYYRDNVSSVCSVPPCSVCVVVSSVVSVD/DDDDAAEEAEEEEAQDDDPVRQPQSVLVQVVSVVLRYYYPHYDYFYQDLVRLLVSLVVLVPDPRHQEYEYEALDADDPSRCNVVSVVVQAPFWPVVLLVVLCVCQVPNDNPVSSDGWTKHDHQLHIYTYYRDNVSSVCSVPPCSVCVVVSSVVSVD/DDDDAAEEAEEEEAPDDDPVRLPQSVLLQVVSVVLRYYYPHYDYFYQDLVRLLVSLVVQVPDPRHAEYEYEALDADDPSRCNVVSVVVQAPFWPVVLLVVLCVCQVPNDNPVSSDDWTKHDHQLHIYTYHRDNVSSVSSVPPCSVCVVVSSVVSVVD

Sequence (466 aa):
KEVRCKIVTISDTRTEETDKSGQLLHELLKEAGHKVTSYEIVKDDKESIQQAVLAGYHKEDVDVVLTNGGTGITKRDVTIEAVSALLDKEIVGFGELFRISYLEDIGSSALSRAIGGTIGRKVVFSPGSSGAVRLANKLILPELGHITFELHRQAPKEVRCKIVTISDTRTEETDKSGQLLHELLKEAGHKVTSYEIVKDDKESIQQAVLAGYHKEDVDVVLTNGGTGITKRDVTIEAVSALLDKEIVGFGELFRISYLEDIGSSALSRAIGGTIGRKVVFSPGSSGAVRLANKLILPELGHITFELHRQAPKEVRCKIVTISDTRTEETDKSGQLLHELLKEAGHKVTSYEIVKDDKESIQQAVLAGYHKEDVDVVLTNGGTGITKRDVTIEAVSALLDKEIVGFGELFRISYLEDIGSSALSRAIGGTIGRKVVFSPGSSGAVRLANKLILPELGHITFELHRQ

Nearest PDB structures (foldseek):
  1y5e-assembly1_C  TM=1.003E+00  e=1.883E-29  Bacillus cereus
  1mkz-assembly1_A  TM=9.681E-01  e=6.706E-16  Escherichia coli
  4xcw-assembly2_E  TM=8.908E-01  e=3.356E-13  Helicobacter pylori J99
  3mcj-assembly2_D  TM=8.774E-01  e=6.742E-13  Aquifex aeolicus VF5
  1di7-assembly1_A  TM=8.693E-01  e=4.161E-11  Escherichia coli

B-factor: mean 24.45, std 10.15, range [6.52, 67.69]

Solvent-accessible surface area: 20442 Å² total

Organism: Bacillus cereus (strain ATCC 14579 / DSM 31 / CCUG 7414 / JCM 2152 / NBRC 15305 / NCIMB 9373 / NCTC 2599 / NRRL B-3711) (NCBI:txid226900)

InterPro domains:
  IPR001453 MoaB/Mog domain [PF00994] (18-161)
  IPR001453 MoaB/Mog domain [SM00852] (17-162)
  IPR001453 MoaB/Mog domain [TIGR00177] (14-157)
  IPR001453 MoaB/Mog domain [cd00886] (14-166)
  IPR008284 Molybdenum cofactor biosynthesis, conserved site [PS01078] (75-88)
  IPR012245 Molybdenum cofactor biosynthesis protein MoaB [PIRSF006443] (2-168)
  IPR012245 Molybdenum cofactor biosynthesis protein MoaB [PTHR43232] (2-167)
  IPR036425 MoaB/Mog-like domain superfamily [G3DSA:3.40.980.10] (1-169)
  IPR036425 MoaB/Mog-like domain superfamily [SSF53218] (8-165)

CATH classification: 3.40.980.10